Protein AF-L8M7S2-F1 (afdb_monomer)

Secondary structure (DSSP, 8-state):
-EE-TTSSEEEEE-TTSEEEEEETTTTEEEEEEE--SS-EEEEEE-TTSSEEEEEETTS-EEEEETTTTEEEEEE---SS-EEEEEE-TTSSEEEEEETTS-EEEEETTTTEEEEEE---SS-EEEEEE-TTSSEEEEEETTS-EEEEETTTTEEEEEE---SS-EEEEEE-TTSSEEEEEETTSEEEEEETTTTEEEEEEE--SS-EEEEEE-TTSSEEEEEETTSEEEEEETTTTEEEEEEE--SS-EEEEEE-TTSSEEEEEETTS-EEEEETTTTEEEEEE---SS-EEEEEE-TTSSEEEEEETTS-EEEEE-S-HHHHHHHHHHHSTT-GGGT-TTSTTHHHHHHHHHHHS---HHHHHHHHHHHHHHHHHTT-HHHHHHHHHHHHHH-TTT--HHHHHHHHHHHHHHHHHHHHHHHHHHT-HHHHHHHHHHHHHH-TTT--HHHHHHHHHHHHHHHHHHHHHHHHHTT-HHHHHHHHHHHHHH-TTT--HHHHHHHHHHHHHHHHHHHHHHHHHTT-HHHHHHHHHHHHHH-TT----HHHHHHHHHHHHHTT---HHHHHHHHHHHHT-SSHHHHHHHHHHHHHHHHHTT-HHHHHHHHHHHHHSS--S-HHHHHHHHHHHTTT-----HHHHHHHTT-

Sequence (647 aa):
LAFSPDGKHLVSGSSDQTIKLWDVNQQSLVHTFQAHEDHILSIAFSPDGKHLVSGSSDQTIKLWDVNQQSLVHTFNDHENYVLSVGFSPDGKYLVSGSSDQTIKLWDVNQQSLLHTFNGHKYSVLSVGFSPDGKYLVSGSDDQTIKLWDVNQKSLLHTFKGHENYVRSVAFSPDGKYLISGSDDKTIKLWDVKQQSLLHTFQAHEEPIRSAVFSPDGKYFVSGGSDKTIKLWDVNQQSLVHSFKAHEDHILSIAFSPDGKNLVSSSSDQTIKLWDVKQRSLLHTFNGHEDHVLSVAFSPDGKYLASGSSDQTVKLWLGAKWKYWVEAACKRERLNPALVSRKIDSAPEAANTCIYMGNWLDAEKAEFFVKLGLAMAAEGDARKAKRKLQQAFKLDAKNTNLVELNTKANQLAAQALIEQGLELASSGDLKGVVDKLHQASKLDSKNIDSGELSTKANQLAAQTLIGQGLDLAQNFKLNEAEKKIQQAYKLDPINVNLYELDVEIKRIAAQTLIEEGIDDVRQGNVVKAISLYKQAQELSPNSDIDAESWNSLCWFSSIYRYADDYVLDSCEKAINFAKDEESKTIYLDSRGLARALEGDFQGAIEDFQAFLDGPGGRAKDKRKNWIELLKNDKDPFTDQVLEELKYE

Solvent-accessible surface area (backbone atoms only — not comparable to full-atom values): 31917 Å² total; per-residue (Å²): 102,40,52,26,65,85,36,50,34,36,37,36,58,32,74,85,19,33,33,42,35,29,35,57,86,77,72,38,80,74,47,74,42,88,63,54,91,28,35,36,61,22,54,35,51,27,66,85,41,51,34,36,40,39,14,12,58,63,18,33,35,40,35,31,33,60,86,77,71,39,82,73,46,76,49,68,88,49,88,28,32,21,43,18,47,40,49,28,66,85,44,52,32,37,41,36,10,13,56,62,20,36,32,40,35,28,34,59,87,77,71,40,82,73,47,73,51,78,79,58,87,29,30,20,46,19,49,42,52,29,67,85,43,53,32,36,40,37,13,11,59,61,19,35,34,40,37,29,34,60,85,78,70,40,82,74,47,75,52,76,80,58,86,28,36,21,49,28,52,42,57,29,65,83,42,54,35,32,41,37,22,13,54,61,16,34,34,37,37,29,33,58,87,78,70,40,81,74,47,77,41,88,66,44,92,27,39,28,53,33,56,47,57,28,68,84,42,54,32,34,38,37,25,11,48,64,15,32,35,37,36,31,33,58,86,76,71,40,82,74,47,76,43,88,65,53,94,28,34,29,44,22,63,37,52,30,63,85,46,52,33,37,38,39,16,12,55,62,21,36,35,38,34,30,34,61,85,79,69,40,82,72,46,74,52,77,81,56,89,28,34,20,56,32,47,43,53,25,62,83,38,55,32,29,40,37,35,29,75,62,79,46,75,48,80,41,81,27,88,44,66,57,54,52,44,19,51,46,33,61,72,45,58,83,42,67,66,50,44,33,78,91,40,90,61,14,66,59,52,37,51,48,31,71,76,50,23,79,64,53,50,61,56,48,16,55,42,25,41,53,38,11,45,41,36,1,51,72,39,37,40,70,62,11,48,54,29,34,53,53,12,30,73,51,26,58,90,80,39,61,56,70,63,50,48,52,51,21,21,48,34,10,19,53,32,22,41,53,54,14,53,54,27,14,68,75,61,39,60,66,58,19,53,55,25,40,55,52,16,26,72,49,30,65,87,86,39,62,56,65,63,52,50,52,54,44,25,45,47,26,18,53,36,28,38,52,54,13,47,56,29,6,60,69,68,34,49,77,58,13,52,52,28,41,55,52,16,29,76,52,25,64,87,81,44,58,64,68,63,49,55,52,46,35,28,38,42,30,20,50,45,31,41,55,53,17,49,57,30,24,75,72,65,40,38,72,60,15,54,51,30,43,52,50,18,44,71,58,19,78,84,51,80,78,48,22,66,61,27,32,48,50,16,36,38,29,35,56,70,68,53,86,47,77,66,37,58,50,24,21,54,48,12,39,73,52,35,91,46,68,40,56,27,19,49,31,28,39,36,36,15,52,36,31,40,76,75,64,39,46,68,62,13,39,53,24,36,49,46,27,64,75,34,55,69,78,81,67,55,71,59,47,55,53,40,41,59,30,44,77,67,80,36,86,69,77,44,74,68,53,33,59,57,56,77,80,108

Radius of gyration: 47.43 Å; Cα contacts (8 Å, |Δi|>4): 1463; chains: 1; bounding box: 85×62×132 Å

pLDDT: mean 90.03, std 8.76, range [49.88, 98.69]

Foldseek 3Di:
DDAQLQRQWDWDWAQVCWIWIDGPVVRDTPDIDNHGPGGWQEKDAFNNRQWIWTWAQNQWIWIAGPVVRDTPDIDRPGPGGWNYKDAQNVRQKIWTWGQSQWIWIDGPVVRDTPDIDHDGPGTFNYKDAQLNRQWMWTWFQSQWIWIAGPVVRGTPAIDHDGPGGFNDWDAQNNRQWIWTFGQSCWIWIAGPVVRDTPDIGNHGPGGWQDKAAQLNRQWIWTWGQNQKIWIAGPVVRDTPDIDSHDPGGWQEKDAQLVRQKIWTFFQNQWIWIAGPVVRDTPDIDHDGPGGFNYWDARNVQQWIWIDGPSRDIDIDGGDCPLVVLLVCCVVCVPPVQLQAVVDVCNVVSVVCCLVRNPDQLQSQLVSLLSSLLNCLLQLNLPVSLVSLVSSCVSPVPPRPSVVSSLSSLQNNLVNLLVVLLVCLLVLVPVSNLVSNVSSCVSPVPPDDSVVSQLVSLQSNLVNLLVVLLVCLLVVNNVSSLVSLVSSCVSPVPPRDSVVSQLNSLLNNLVSLLVVLLVCLLVVVLVSSLVSNVSSCVSHVPRCPALVSLLSSLQSCLLSLPDDPVSLVSLVSSLVRDPDQQSNLVSLQSNLSNCVSVPNLVSSLVSLVSNLVTPDDDDNVLSVVCNVQSVVVHHPNDNVNSVVSSVD

Nearest PDB structures (foldseek):
  5mzh-assembly2_B  TM=9.731E-01  e=2.405E-26  Chlamydomonas reinhardtii
  5nnz-assembly2_B  TM=9.730E-01  e=2.822E-25  Homo sapiens
  3ow8-assembly2_B  TM=8.510E-01  e=1.440E-21  Homo sapiens
  7som-assembly1_R  TM=8.628E-01  e=1.029E-19  Chlamydomonas reinhardtii
  7n61-assembly1_0B  TM=8.487E-01  e=7.688E-19  Chlamydomonas reinhardtii

Structure (mmCIF, N/CA/C/O backbone):
data_AF-L8M7S2-F1
#
_entry.id   AF-L8M7S2-F1
#
loop_
_atom_site.group_PDB
_atom_site.id
_atom_site.type_symbol
_atom_site.label_atom_id
_atom_site.label_alt_id
_atom_site.label_comp_id
_atom_site.label_asym_id
_atom_site.label_entity_id
_atom_site.label_seq_id
_atom_site.pdbx_PDB_ins_code
_atom_site.Cartn_x
_atom_site.Cartn_y
_atom_site.Cartn_z
_atom_site.occupancy
_atom_site.B_iso_or_equiv
_atom_site.auth_seq_id
_atom_site.auth_comp_id
_atom_site.auth_asym_id
_atom_site.auth_atom_id
_atom_site.pdbx_PDB_model_num
ATOM 1 N N . LEU A 1 1 ? 10.555 -8.414 -15.084 1.00 93.69 1 LEU A N 1
ATOM 2 C CA . LEU A 1 1 ? 9.158 -8.272 -15.562 1.00 93.69 1 LEU A CA 1
ATOM 3 C C . LEU A 1 1 ? 9.105 -7.216 -16.652 1.00 93.69 1 LEU A C 1
ATOM 5 O O . LEU A 1 1 ? 9.878 -6.271 -16.567 1.00 93.69 1 LEU A O 1
ATOM 9 N N . ALA A 1 2 ? 8.199 -7.333 -17.623 1.00 94.94 2 ALA A N 1
ATOM 10 C CA . ALA A 1 2 ? 7.935 -6.270 -18.596 1.00 94.94 2 ALA A CA 1
ATOM 11 C C . ALA A 1 2 ? 6.460 -6.265 -19.028 1.00 94.94 2 ALA A C 1
ATOM 13 O O . ALA A 1 2 ? 5.860 -7.325 -19.188 1.00 94.94 2 ALA A O 1
ATOM 14 N N . PHE A 1 3 ? 5.872 -5.086 -19.223 1.00 95.81 3 PHE A N 1
ATOM 15 C CA . PHE A 1 3 ? 4.566 -4.954 -19.876 1.00 95.81 3 PHE A CA 1
ATOM 16 C C . PHE A 1 3 ? 4.744 -4.825 -21.389 1.00 95.81 3 PHE A C 1
ATOM 18 O O . PHE A 1 3 ? 5.728 -4.238 -21.846 1.00 95.81 3 PHE A O 1
ATOM 25 N N . SER A 1 4 ? 3.776 -5.321 -22.161 1.00 96.19 4 SER A N 1
ATOM 26 C CA . SER A 1 4 ? 3.684 -4.989 -23.581 1.00 96.19 4 SER A CA 1
ATOM 27 C C . SER A 1 4 ? 3.439 -3.484 -23.753 1.00 96.19 4 SER A C 1
ATOM 29 O O . SER A 1 4 ? 2.826 -2.865 -22.878 1.00 96.19 4 SER A O 1
ATOM 31 N N . PRO A 1 5 ? 3.852 -2.873 -24.877 1.00 94.19 5 PRO A N 1
ATOM 32 C CA . PRO A 1 5 ? 3.651 -1.442 -25.130 1.00 94.19 5 PRO A CA 1
ATOM 33 C C . PRO A 1 5 ? 2.183 -0.990 -25.083 1.00 94.19 5 PRO A C 1
ATOM 35 O O . PRO A 1 5 ? 1.896 0.147 -24.717 1.00 94.19 5 PRO A O 1
ATOM 38 N N . ASP A 1 6 ? 1.243 -1.880 -25.415 1.00 92.62 6 ASP A N 1
ATOM 39 C CA . ASP A 1 6 ? -0.198 -1.617 -25.323 1.00 92.62 6 ASP A CA 1
ATOM 40 C C . ASP A 1 6 ? -0.797 -1.906 -23.932 1.00 92.62 6 ASP A C 1
ATOM 42 O O . ASP A 1 6 ? -1.987 -1.674 -23.709 1.00 92.62 6 ASP A O 1
ATOM 46 N N . GLY A 1 7 ? 0.014 -2.413 -22.998 1.00 92.62 7 GLY A N 1
ATOM 47 C CA . GLY A 1 7 ? -0.361 -2.728 -21.622 1.00 92.62 7 GLY A CA 1
ATOM 48 C C . GLY A 1 7 ? -1.289 -3.928 -21.452 1.00 92.62 7 GLY A C 1
ATOM 49 O O . GLY A 1 7 ? -1.733 -4.177 -20.333 1.00 92.62 7 GLY A O 1
ATOM 50 N N . LYS A 1 8 ? -1.605 -4.667 -22.523 1.00 92.69 8 LYS A N 1
ATOM 51 C CA . LYS A 1 8 ? -2.516 -5.821 -22.453 1.00 92.69 8 LYS A CA 1
ATOM 52 C C . LYS A 1 8 ? -1.842 -7.088 -21.963 1.00 92.69 8 LYS A C 1
ATOM 54 O O . LYS A 1 8 ? -2.523 -7.950 -21.414 1.00 92.69 8 LYS A O 1
ATOM 59 N N . HIS A 1 9 ? -0.531 -7.192 -22.143 1.00 95.25 9 HIS A N 1
ATOM 60 C CA . HIS A 1 9 ? 0.241 -8.343 -21.721 1.00 95.25 9 HIS A CA 1
ATOM 61 C C . HIS A 1 9 ? 1.297 -7.962 -20.690 1.00 95.25 9 HIS A C 1
ATOM 63 O O . HIS A 1 9 ? 1.875 -6.875 -20.721 1.00 95.25 9 HIS A O 1
ATOM 69 N N . LEU A 1 10 ? 1.553 -8.888 -19.775 1.00 96.69 10 LEU A N 1
ATOM 70 C CA . LEU A 1 10 ? 2.665 -8.849 -18.834 1.00 96.69 10 LEU A CA 1
ATOM 71 C C . LEU A 1 10 ? 3.516 -10.093 -19.073 1.00 96.69 10 LEU A C 1
ATOM 73 O O . LEU A 1 10 ? 2.975 -11.157 -19.370 1.00 96.69 10 LEU A O 1
ATOM 77 N N . VAL A 1 11 ? 4.830 -9.966 -18.923 1.00 96.81 11 VAL A N 1
ATOM 78 C CA . VAL A 1 11 ? 5.762 -11.084 -19.051 1.00 96.81 11 VAL A CA 1
ATOM 79 C C . VAL A 1 11 ? 6.766 -11.127 -17.901 1.00 96.81 11 VAL A C 1
ATOM 81 O O . VAL A 1 11 ? 7.224 -10.087 -17.411 1.00 96.81 11 VAL A O 1
ATOM 84 N N . SER A 1 12 ? 7.141 -12.336 -17.488 1.00 96.50 12 SER A N 1
ATOM 85 C CA . SER A 1 12 ? 8.217 -12.597 -16.529 1.00 96.50 12 SER A CA 1
ATOM 86 C C . SER A 1 12 ? 9.187 -13.614 -17.098 1.00 96.50 12 SER A C 1
ATOM 88 O O . SER A 1 12 ? 8.748 -14.621 -17.643 1.00 96.50 12 SER A O 1
ATOM 90 N N . GLY A 1 13 ? 10.477 -13.394 -16.873 1.00 95.44 13 GLY A N 1
ATOM 91 C CA . GLY A 1 13 ? 11.465 -14.465 -16.825 1.00 95.44 13 GLY A CA 1
ATOM 92 C C . GLY A 1 13 ? 11.729 -14.831 -15.368 1.00 95.44 13 GLY A C 1
ATOM 93 O O . GLY A 1 13 ? 11.635 -13.956 -14.502 1.00 95.44 13 GLY A O 1
ATOM 94 N N . SER A 1 14 ? 12.003 -16.104 -15.107 1.00 94.19 14 SER A N 1
ATOM 95 C CA . SER A 1 14 ? 12.193 -16.648 -13.764 1.00 94.19 14 SER A CA 1
ATOM 96 C C . SER A 1 14 ? 13.442 -17.529 -13.697 1.00 94.19 14 SER A C 1
ATOM 98 O O . SER A 1 14 ? 13.948 -18.022 -14.710 1.00 94.19 14 SER A O 1
ATOM 100 N N . SER A 1 15 ? 13.933 -17.743 -12.477 1.00 93.06 15 SER A N 1
ATOM 101 C CA . SER A 1 15 ? 14.980 -18.721 -12.181 1.00 93.06 15 SER A CA 1
ATOM 102 C C . SER A 1 15 ? 14.527 -20.164 -12.421 1.00 93.06 15 SER A C 1
ATOM 104 O O . SER A 1 15 ? 15.380 -21.036 -12.552 1.00 93.06 15 SER A O 1
ATOM 106 N N . ASP A 1 16 ? 13.214 -20.405 -12.532 1.00 92.69 16 ASP A N 1
ATOM 107 C CA . ASP A 1 16 ? 12.615 -21.694 -12.914 1.00 92.69 16 ASP A CA 1
ATOM 108 C C . ASP A 1 16 ? 12.750 -22.032 -14.410 1.00 92.69 16 ASP A C 1
ATOM 110 O O . ASP A 1 16 ? 12.156 -23.005 -14.868 1.00 92.69 16 ASP A O 1
ATOM 114 N N . GLN A 1 17 ? 13.525 -21.234 -15.158 1.00 95.19 17 GLN A N 1
ATOM 115 C CA . GLN A 1 17 ? 13.834 -21.424 -16.580 1.00 95.19 17 GLN A CA 1
ATOM 116 C C . GLN A 1 17 ? 12.645 -21.166 -17.525 1.00 95.19 17 GLN A C 1
ATOM 118 O O . GLN A 1 17 ? 12.759 -21.322 -18.747 1.00 95.19 17 GLN A O 1
ATOM 123 N N . THR A 1 18 ? 11.501 -20.718 -16.994 1.00 96.25 18 THR A N 1
ATOM 124 C CA . THR A 1 18 ? 10.295 -20.442 -17.775 1.00 96.25 18 THR A CA 1
ATOM 125 C C . THR A 1 18 ? 10.045 -18.956 -17.984 1.00 96.25 18 THR A C 1
ATOM 127 O O . THR A 1 18 ? 10.359 -18.096 -17.154 1.00 96.25 18 THR A O 1
ATOM 130 N N . ILE A 1 19 ? 9.410 -18.658 -19.116 1.00 97.00 19 ILE A N 1
ATOM 131 C CA . ILE A 1 19 ? 8.765 -17.370 -19.342 1.00 97.00 19 ILE A CA 1
ATOM 132 C C . ILE A 1 19 ? 7.269 -17.561 -19.171 1.00 97.00 19 ILE A C 1
ATOM 134 O O . ILE A 1 19 ? 6.678 -18.468 -19.755 1.00 97.00 19 ILE A O 1
ATOM 138 N N . LYS A 1 20 ? 6.629 -16.676 -18.416 1.00 96.56 20 LYS A N 1
ATOM 139 C CA . LYS A 1 20 ? 5.171 -16.650 -18.285 1.00 96.56 20 LYS A CA 1
ATOM 140 C C . LYS A 1 20 ? 4.622 -15.387 -18.925 1.00 96.56 20 LYS A C 1
ATOM 142 O O . LYS A 1 20 ? 5.171 -14.305 -18.728 1.00 96.56 20 LYS A O 1
ATOM 147 N N . LEU A 1 21 ? 3.557 -15.553 -19.704 1.00 96.62 21 LEU A N 1
ATOM 148 C CA . LEU A 1 21 ? 2.821 -14.487 -20.377 1.00 96.62 21 LEU A CA 1
ATOM 149 C C . LEU A 1 21 ? 1.411 -14.428 -19.802 1.00 96.62 21 LEU A C 1
ATOM 151 O O . LEU A 1 21 ? 0.700 -15.433 -19.798 1.00 96.62 21 LEU A O 1
ATOM 155 N N . TRP A 1 22 ? 0.999 -13.249 -19.355 1.00 95.94 22 TRP A N 1
ATOM 156 C CA . TRP A 1 22 ? -0.321 -13.008 -18.779 1.00 95.94 22 TRP A CA 1
ATOM 157 C C . TRP A 1 22 ? -1.112 -12.003 -19.598 1.00 95.94 22 TRP A C 1
ATOM 159 O O . TRP A 1 22 ? -0.543 -11.071 -20.168 1.00 95.94 22 TRP A O 1
ATOM 169 N N . ASP A 1 23 ? -2.430 -12.168 -19.605 1.00 93.44 23 ASP A N 1
ATOM 170 C CA . ASP A 1 23 ? -3.374 -11.147 -20.045 1.00 93.44 23 ASP A CA 1
ATOM 171 C C . ASP A 1 23 ? -3.740 -10.297 -18.826 1.00 93.44 23 ASP A C 1
ATOM 173 O O . ASP A 1 23 ? -4.282 -10.783 -17.830 1.00 93.44 23 ASP A O 1
ATOM 177 N N . VAL A 1 24 ? -3.410 -9.011 -18.902 1.00 91.06 24 VAL A N 1
ATOM 178 C CA . VAL A 1 24 ? -3.587 -8.044 -17.813 1.00 91.06 24 VAL A CA 1
ATOM 179 C C . VAL A 1 24 ? -5.070 -7.760 -17.561 1.00 91.06 24 VAL A C 1
ATOM 181 O O . VAL A 1 24 ? -5.471 -7.555 -16.417 1.00 91.06 24 VAL A O 1
ATOM 184 N N . ASN A 1 25 ? -5.903 -7.774 -18.605 1.00 86.38 25 ASN A N 1
ATOM 185 C CA . ASN A 1 25 ? -7.333 -7.486 -18.487 1.00 86.38 25 ASN A CA 1
ATOM 186 C C . ASN A 1 25 ? -8.106 -8.685 -17.934 1.00 86.38 25 ASN A C 1
ATOM 188 O O . ASN A 1 25 ? -9.017 -8.508 -17.127 1.00 86.38 25 ASN A O 1
ATOM 192 N N . GLN A 1 26 ? -7.744 -9.893 -18.366 1.00 86.31 26 GLN A N 1
ATOM 193 C CA . GLN A 1 26 ? -8.366 -11.138 -17.912 1.00 86.31 26 GLN A CA 1
ATOM 194 C C . GLN A 1 26 ? -7.774 -11.652 -16.595 1.00 86.31 26 GLN A C 1
ATOM 196 O O . GLN A 1 26 ? -8.357 -12.542 -15.981 1.00 86.31 26 GLN A O 1
ATOM 201 N N . GLN A 1 27 ? -6.638 -11.094 -16.157 1.00 87.12 27 GLN A N 1
ATOM 202 C CA . GLN A 1 27 ? -5.897 -11.512 -14.961 1.00 87.12 27 GLN A CA 1
ATOM 203 C C . GLN A 1 27 ? -5.576 -13.010 -14.973 1.00 87.12 27 GLN A C 1
ATOM 205 O O . GLN A 1 27 ? -5.631 -13.695 -13.952 1.00 87.12 27 GLN A O 1
ATOM 210 N N . SER A 1 28 ? -5.255 -13.527 -16.155 1.00 89.69 28 SER A N 1
ATOM 211 C CA . SER A 1 28 ? -5.047 -14.948 -16.389 1.00 89.69 28 SER A CA 1
ATOM 212 C C . SER A 1 28 ? -3.701 -15.198 -17.055 1.00 89.69 28 SER A C 1
ATOM 214 O O . SER A 1 28 ? -3.170 -14.374 -17.805 1.00 89.69 28 SER A O 1
ATOM 216 N N . LEU A 1 29 ? -3.123 -16.356 -16.745 1.00 93.75 29 LEU A N 1
ATOM 217 C CA . LEU A 1 29 ? -1.952 -16.862 -17.445 1.00 93.75 29 LEU A CA 1
ATOM 218 C C . LEU A 1 29 ? -2.384 -17.292 -18.850 1.00 93.75 29 LEU A C 1
ATOM 220 O O . LEU A 1 29 ? -3.231 -18.171 -18.992 1.00 93.75 29 LEU A O 1
ATOM 224 N N . VAL A 1 30 ? -1.795 -16.675 -19.870 1.00 93.56 30 VAL A N 1
ATOM 225 C CA . VAL A 1 30 ? -2.025 -17.013 -21.280 1.00 93.56 30 VAL A CA 1
ATOM 226 C C . VAL A 1 30 ? -1.166 -18.207 -21.666 1.00 93.56 30 VAL A C 1
ATOM 228 O O . VAL A 1 30 ? -1.664 -19.158 -22.261 1.00 93.56 30 VAL A O 1
ATOM 231 N N . HIS A 1 31 ? 0.124 -18.165 -21.320 1.00 93.44 31 HIS A N 1
ATOM 232 C CA . HIS A 1 31 ? 1.073 -19.202 -21.713 1.00 93.44 31 HIS A CA 1
ATOM 233 C C . HIS A 1 31 ? 2.267 -19.304 -20.754 1.00 93.44 31 HIS A C 1
ATOM 235 O O . HIS A 1 31 ? 2.677 -18.310 -20.151 1.00 93.44 31 HIS A O 1
ATOM 241 N N . THR A 1 32 ? 2.847 -20.503 -20.635 1.00 95.69 32 THR A N 1
ATOM 242 C CA . THR A 1 32 ? 4.165 -20.730 -20.015 1.00 95.69 32 THR A CA 1
ATOM 243 C C . THR A 1 32 ? 5.097 -21.329 -21.059 1.00 95.69 32 THR A C 1
ATOM 245 O O . THR A 1 32 ? 4.911 -22.474 -21.463 1.00 95.69 32 THR A O 1
ATOM 248 N N . PHE A 1 33 ? 6.105 -20.569 -21.471 1.00 93.56 33 PHE A N 1
ATOM 249 C CA . PHE A 1 33 ? 7.162 -21.037 -22.355 1.00 93.56 33 PHE A CA 1
ATOM 250 C C . PHE A 1 33 ? 8.214 -21.785 -21.532 1.00 93.56 33 PHE A C 1
ATOM 252 O O . PHE A 1 33 ? 8.760 -21.226 -20.578 1.00 93.56 33 PHE A O 1
ATOM 259 N N . GLN A 1 34 ? 8.527 -23.021 -21.924 1.00 94.00 34 GLN A N 1
ATOM 260 C CA . GLN A 1 34 ? 9.756 -23.699 -21.501 1.00 94.00 34 GLN A CA 1
ATOM 261 C C . GLN A 1 34 ? 10.908 -23.022 -22.237 1.00 94.00 34 GLN A C 1
ATOM 263 O O . GLN A 1 34 ? 11.145 -23.297 -23.414 1.00 94.00 34 GLN A O 1
ATOM 268 N N . ALA A 1 35 ? 11.485 -22.007 -21.598 1.00 92.94 35 ALA A N 1
ATOM 269 C CA . ALA A 1 35 ? 12.194 -20.976 -22.327 1.00 92.94 35 ALA A CA 1
ATOM 270 C C . ALA A 1 35 ? 13.676 -21.297 -22.479 1.00 92.94 35 ALA A C 1
ATOM 272 O O . ALA A 1 35 ? 14.172 -21.320 -23.601 1.00 92.94 35 ALA A O 1
ATOM 273 N N . HIS A 1 36 ? 14.360 -21.551 -21.370 1.00 97.50 36 HIS A N 1
ATOM 274 C CA . HIS A 1 36 ? 15.815 -21.664 -21.293 1.00 97.50 36 HIS A CA 1
ATOM 275 C C . HIS A 1 36 ? 16.236 -22.911 -20.504 1.00 97.50 36 HIS A C 1
ATOM 277 O O . HIS A 1 36 ? 15.384 -23.616 -19.971 1.00 97.50 36 HIS A O 1
ATOM 283 N N . GLU A 1 37 ? 17.537 -23.197 -20.453 1.00 96.88 37 GLU A N 1
ATOM 284 C CA . GLU A 1 37 ? 18.104 -24.295 -19.643 1.00 96.88 37 GLU A CA 1
ATOM 285 C C . GLU A 1 37 ? 18.640 -23.811 -18.281 1.00 96.88 37 GLU A C 1
ATOM 287 O O . GLU A 1 37 ? 19.013 -24.614 -17.427 1.00 96.88 37 GLU A O 1
ATOM 292 N N . ASP A 1 38 ? 18.648 -22.494 -18.058 1.00 97.31 38 ASP A N 1
ATOM 293 C CA . ASP A 1 38 ? 19.104 -21.841 -16.828 1.00 97.31 38 ASP A CA 1
ATOM 294 C C . ASP A 1 38 ? 18.354 -20.504 -16.604 1.00 97.31 38 ASP A C 1
ATOM 296 O O . ASP A 1 38 ? 17.490 -20.107 -17.398 1.00 97.31 38 ASP A O 1
ATOM 300 N N . HIS A 1 39 ? 18.658 -19.806 -15.509 1.00 95.94 39 HIS A N 1
ATOM 301 C CA . HIS A 1 39 ? 17.998 -18.590 -15.044 1.00 95.94 39 HIS A CA 1
ATOM 302 C C . HIS A 1 39 ? 17.856 -17.524 -16.133 1.00 95.94 39 HIS A C 1
ATOM 304 O O . HIS A 1 39 ? 18.822 -17.149 -16.796 1.00 95.94 39 HIS A O 1
ATOM 310 N N . ILE A 1 40 ? 16.650 -16.973 -16.271 1.00 97.38 40 ILE A N 1
ATOM 311 C CA . ILE A 1 40 ? 16.390 -15.861 -17.189 1.00 97.38 40 ILE A CA 1
ATOM 312 C C . ILE A 1 40 ? 16.701 -14.554 -16.468 1.00 97.38 40 ILE A C 1
ATOM 314 O O . ILE A 1 40 ? 16.028 -14.191 -15.502 1.00 97.38 40 ILE A O 1
ATOM 318 N N . LEU A 1 41 ? 17.710 -13.836 -16.953 1.00 95.81 41 LEU A N 1
ATOM 319 C CA . LEU A 1 41 ? 18.248 -12.648 -16.288 1.00 95.81 41 LEU A CA 1
ATOM 320 C C . LEU A 1 41 ? 17.675 -11.348 -16.853 1.00 95.81 41 LEU A C 1
ATOM 322 O O . LEU A 1 41 ? 17.568 -10.348 -16.144 1.00 95.81 41 LEU A O 1
ATOM 326 N N . SER A 1 42 ? 17.275 -11.353 -18.126 1.00 96.00 42 SER A N 1
ATOM 327 C CA . SER A 1 42 ? 16.753 -10.165 -18.795 1.00 96.00 42 SER A CA 1
ATOM 328 C C . SER A 1 42 ? 15.681 -10.525 -19.816 1.00 96.00 42 SER A C 1
ATOM 330 O O . SER A 1 42 ? 15.738 -11.570 -20.463 1.00 96.00 42 SER A O 1
ATOM 332 N N . ILE A 1 43 ? 14.671 -9.665 -19.930 1.00 97.00 43 ILE A N 1
ATOM 333 C CA . ILE A 1 43 ? 13.505 -9.882 -20.781 1.00 97.00 43 ILE A CA 1
ATOM 334 C C . ILE A 1 43 ? 12.938 -8.544 -21.261 1.00 97.00 43 ILE A C 1
ATOM 336 O O . ILE A 1 43 ? 12.822 -7.608 -20.468 1.00 97.00 43 ILE A O 1
ATOM 340 N N . ALA A 1 44 ? 12.567 -8.448 -22.538 1.00 96.94 44 ALA A N 1
ATOM 341 C CA . ALA A 1 44 ? 12.018 -7.220 -23.116 1.00 96.94 44 ALA A CA 1
ATOM 342 C C . ALA A 1 44 ? 11.024 -7.503 -24.250 1.00 96.94 44 ALA A C 1
ATOM 344 O O . ALA A 1 44 ? 11.214 -8.426 -25.041 1.00 96.94 44 ALA A O 1
ATOM 345 N N . PHE A 1 45 ? 9.979 -6.680 -24.353 1.00 97.69 45 PHE A N 1
ATOM 346 C CA . PHE A 1 45 ? 9.079 -6.668 -25.509 1.00 97.69 45 PHE A CA 1
ATOM 347 C C . PHE A 1 45 ? 9.667 -5.844 -26.655 1.00 97.69 45 PHE A C 1
ATOM 349 O O . PHE A 1 45 ? 10.346 -4.840 -26.425 1.00 97.69 45 PHE A O 1
ATOM 356 N N . SER A 1 46 ? 9.341 -6.225 -27.889 1.00 97.25 46 SER A N 1
ATOM 357 C CA . SER A 1 46 ? 9.530 -5.352 -29.044 1.00 97.25 46 SER A CA 1
ATOM 358 C C . SER A 1 46 ? 8.618 -4.118 -28.948 1.00 97.25 46 SER A C 1
ATOM 360 O O . SER A 1 46 ? 7.550 -4.188 -28.333 1.00 97.25 46 SER A O 1
ATOM 362 N N . PRO A 1 47 ? 8.976 -2.985 -29.584 1.00 95.94 47 PRO A N 1
ATOM 363 C CA . PRO A 1 47 ? 8.167 -1.759 -29.549 1.00 95.94 47 PRO A CA 1
ATOM 364 C C . PRO A 1 47 ? 6.747 -1.913 -30.111 1.00 95.94 47 PRO A C 1
ATOM 366 O O . PRO A 1 47 ? 5.851 -1.159 -29.740 1.00 95.94 47 PRO A O 1
ATOM 369 N N . ASP A 1 48 ? 6.525 -2.891 -30.993 1.00 95.19 48 ASP A N 1
ATOM 370 C CA . ASP A 1 48 ? 5.200 -3.231 -31.523 1.00 95.19 48 ASP A CA 1
ATOM 371 C C . ASP A 1 48 ? 4.443 -4.272 -30.676 1.00 95.19 48 ASP A C 1
ATOM 373 O O . ASP A 1 48 ? 3.298 -4.601 -30.987 1.00 95.19 48 ASP A O 1
ATOM 377 N N . GLY A 1 49 ? 5.073 -4.797 -29.619 1.00 95.50 49 GLY A N 1
ATOM 378 C CA . GLY A 1 49 ? 4.522 -5.795 -28.704 1.00 95.50 49 GLY A CA 1
ATOM 379 C C . GLY A 1 49 ? 4.360 -7.199 -29.285 1.00 95.50 49 GLY A C 1
ATOM 380 O O . GLY A 1 49 ? 3.833 -8.068 -28.595 1.00 95.50 49 GLY A O 1
ATOM 381 N N . LYS A 1 50 ? 4.779 -7.442 -30.533 1.00 95.50 50 LYS A N 1
ATOM 382 C CA . LYS A 1 50 ? 4.579 -8.736 -31.209 1.00 95.50 50 LYS A CA 1
ATOM 383 C C . LYS A 1 50 ? 5.641 -9.768 -30.871 1.00 95.50 50 LYS A C 1
ATOM 385 O O . LYS A 1 50 ? 5.373 -10.961 -30.979 1.00 95.50 50 LYS A O 1
ATOM 390 N N . HIS A 1 51 ? 6.822 -9.312 -30.472 1.00 96.56 51 HIS A N 1
ATOM 391 C CA . HIS A 1 51 ? 7.939 -10.168 -30.129 1.00 96.56 51 HIS A CA 1
ATOM 392 C C . HIS A 1 51 ? 8.403 -9.932 -28.698 1.00 96.56 51 HIS A C 1
ATOM 394 O O . HIS A 1 51 ? 8.214 -8.866 -28.107 1.00 96.56 51 HIS A O 1
ATOM 400 N N . LEU A 1 52 ? 9.060 -10.950 -28.167 1.00 97.12 52 LEU A N 1
ATOM 401 C CA . LEU A 1 52 ? 9.709 -10.941 -26.871 1.00 97.12 52 LEU A CA 1
ATOM 402 C C . LEU A 1 52 ? 11.138 -11.445 -27.045 1.00 97.12 52 LEU A C 1
ATOM 404 O O . LEU A 1 52 ? 11.359 -12.412 -27.768 1.00 97.12 52 LEU A O 1
ATOM 408 N N . VAL A 1 53 ? 12.090 -10.825 -26.359 1.00 98.12 53 VAL A N 1
ATOM 409 C CA . VAL A 1 53 ? 13.460 -11.327 -26.254 1.00 98.12 53 VAL A CA 1
ATOM 410 C C . VAL A 1 53 ? 13.774 -11.686 -24.809 1.00 98.12 53 VAL A C 1
ATOM 412 O O . VAL A 1 53 ? 13.384 -10.957 -23.895 1.00 98.12 53 VAL A O 1
ATOM 415 N N . SER A 1 54 ? 14.479 -12.794 -24.607 1.00 98.25 54 SER A N 1
ATOM 416 C CA . SER A 1 54 ? 14.990 -13.234 -23.308 1.00 98.25 54 SER A CA 1
ATOM 417 C C . SER A 1 54 ? 16.475 -13.565 -23.388 1.00 98.25 54 SER A C 1
ATOM 419 O O . SER A 1 54 ? 16.912 -14.159 -24.370 1.00 98.25 54 SER A O 1
ATOM 421 N N . GLY A 1 55 ? 17.237 -13.179 -22.364 1.00 98.19 55 GLY A N 1
ATOM 422 C CA . GLY A 1 55 ? 18.636 -13.564 -22.160 1.00 98.19 55 GLY A CA 1
ATOM 423 C C . GLY A 1 55 ? 18.795 -14.357 -20.863 1.00 98.19 55 GLY A C 1
ATOM 424 O O . GLY A 1 55 ? 18.145 -14.036 -19.860 1.00 98.19 55 GLY A O 1
ATOM 425 N N . SER A 1 56 ? 19.625 -15.399 -20.892 1.00 98.44 56 SER A N 1
ATOM 426 C CA . SER A 1 56 ? 19.765 -16.365 -19.796 1.00 98.44 56 SER A CA 1
ATOM 427 C C . SER A 1 56 ? 21.225 -16.658 -19.431 1.00 98.44 56 SER A C 1
ATOM 429 O O . SER A 1 56 ? 22.161 -16.406 -20.199 1.00 98.44 56 SER A O 1
ATOM 431 N N . SER A 1 57 ? 21.407 -17.217 -18.234 1.00 98.31 57 SER A N 1
ATOM 432 C CA . SER A 1 57 ? 22.644 -17.869 -17.795 1.00 98.31 57 SER A CA 1
ATOM 433 C C . SER A 1 57 ? 23.035 -19.073 -18.665 1.00 98.31 57 SER A C 1
ATOM 435 O O . SER A 1 57 ? 24.203 -19.446 -18.687 1.00 98.31 57 SER A O 1
ATOM 437 N N . ASP A 1 58 ? 22.117 -19.625 -19.467 1.00 98.06 58 ASP A N 1
ATOM 438 C CA . ASP A 1 58 ? 22.423 -20.682 -20.444 1.00 98.06 58 ASP A CA 1
ATOM 439 C C . ASP A 1 58 ? 23.210 -20.181 -21.671 1.00 98.06 58 ASP A C 1
ATOM 441 O O . ASP A 1 58 ? 23.435 -20.932 -22.616 1.00 98.06 58 ASP A O 1
ATOM 445 N N . GLN A 1 59 ? 23.655 -18.917 -21.639 1.00 98.31 59 GLN A N 1
ATOM 446 C CA . GLN A 1 59 ? 24.464 -18.251 -22.666 1.00 98.31 59 GLN A CA 1
ATOM 447 C C . GLN A 1 59 ? 23.688 -17.942 -23.955 1.00 98.31 59 GLN A C 1
ATOM 449 O O . GLN A 1 59 ? 24.257 -17.410 -24.909 1.00 98.31 59 GLN A O 1
ATOM 454 N N . THR A 1 60 ? 22.380 -18.213 -23.997 1.00 98.25 60 THR A N 1
ATOM 455 C CA . THR A 1 60 ? 21.555 -17.983 -25.184 1.00 98.25 60 THR A CA 1
ATOM 456 C C . THR A 1 60 ? 20.639 -16.775 -25.047 1.00 98.25 60 THR A C 1
ATOM 458 O O . THR A 1 60 ? 20.258 -16.331 -23.958 1.00 98.25 60 THR A O 1
ATOM 461 N N . ILE A 1 61 ? 20.249 -16.254 -26.209 1.00 98.50 61 ILE A N 1
ATOM 462 C CA . ILE A 1 61 ? 19.154 -15.302 -26.358 1.00 98.50 61 ILE A CA 1
ATOM 463 C C . ILE A 1 61 ? 18.060 -15.976 -27.164 1.00 98.50 61 ILE A C 1
ATOM 465 O O . ILE A 1 61 ? 18.335 -16.592 -28.193 1.00 98.50 61 ILE A O 1
ATOM 469 N N . LYS A 1 62 ? 16.808 -15.838 -26.741 1.00 98.38 62 LYS A N 1
ATOM 470 C CA . LYS A 1 62 ? 15.668 -16.395 -27.472 1.00 98.38 62 LYS A CA 1
ATOM 471 C C . LYS A 1 62 ? 14.687 -15.308 -27.864 1.00 98.38 62 LYS A C 1
ATOM 473 O O . LYS A 1 62 ? 14.352 -14.440 -27.060 1.00 98.38 62 LYS A O 1
ATOM 478 N N . LEU A 1 63 ? 14.255 -15.363 -29.120 1.00 98.19 63 LEU A N 1
ATOM 479 C CA . LEU A 1 63 ? 13.227 -14.506 -29.698 1.00 98.19 63 LEU A CA 1
ATOM 480 C C . LEU A 1 63 ? 11.930 -15.301 -29.802 1.00 98.19 63 LEU A C 1
ATOM 482 O O . LEU A 1 63 ? 11.924 -16.397 -30.359 1.00 98.19 63 LEU A O 1
ATOM 486 N N . TRP A 1 64 ? 10.836 -14.736 -29.311 1.00 97.56 64 TRP A N 1
ATOM 487 C CA . TRP A 1 64 ? 9.529 -15.384 -29.245 1.00 97.56 64 TRP A CA 1
ATOM 488 C C . TRP A 1 64 ? 8.479 -14.543 -29.960 1.00 97.56 64 TRP A C 1
ATOM 490 O O . TRP A 1 64 ? 8.524 -13.314 -29.889 1.00 97.56 64 TRP A O 1
ATOM 500 N N . ASP A 1 65 ? 7.517 -15.201 -30.603 1.00 96.25 65 ASP A N 1
ATOM 501 C CA . ASP A 1 65 ? 6.310 -14.565 -31.132 1.00 96.25 65 ASP A CA 1
ATOM 502 C C . ASP A 1 65 ? 5.220 -14.638 -30.057 1.00 96.25 65 ASP A C 1
ATOM 504 O O . ASP A 1 65 ? 4.847 -15.717 -29.586 1.00 96.25 65 ASP A O 1
ATOM 508 N N . VAL A 1 66 ? 4.725 -13.471 -29.650 1.00 94.19 66 VAL A N 1
ATOM 509 C CA . VAL A 1 66 ? 3.746 -13.326 -28.564 1.00 94.19 66 VAL A CA 1
ATOM 510 C C . VAL A 1 66 ? 2.370 -13.848 -28.983 1.00 94.19 66 VAL A C 1
ATOM 512 O O . VAL A 1 66 ? 1.661 -14.431 -28.165 1.00 94.19 66 VAL A O 1
ATOM 515 N N . ASN A 1 67 ? 1.993 -13.676 -30.253 1.00 92.06 67 ASN A N 1
ATOM 516 C CA . ASN A 1 67 ? 0.686 -14.092 -30.763 1.00 92.06 67 ASN A CA 1
ATOM 517 C C . ASN A 1 67 ? 0.643 -15.599 -31.024 1.00 92.06 67 ASN A C 1
ATOM 519 O O . ASN A 1 67 ? -0.341 -16.256 -30.688 1.00 92.06 67 ASN A O 1
ATOM 523 N N . GLN A 1 68 ? 1.706 -16.140 -31.622 1.00 93.75 68 GLN A N 1
ATOM 524 C CA . GLN A 1 68 ? 1.829 -17.568 -31.929 1.00 93.75 68 GLN A CA 1
ATOM 525 C C . GLN A 1 68 ? 2.244 -18.397 -30.713 1.00 93.75 68 GLN A C 1
ATOM 527 O O . GLN A 1 68 ? 2.103 -19.616 -30.738 1.00 93.75 68 GLN A O 1
ATOM 532 N N . GLN A 1 69 ? 2.727 -17.745 -29.650 1.00 93.94 69 GLN A N 1
ATOM 533 C CA . GLN A 1 69 ? 3.204 -18.396 -28.429 1.00 93.94 69 GLN A CA 1
ATOM 534 C C . GLN A 1 69 ? 4.292 -19.434 -28.737 1.00 93.94 69 GLN A C 1
ATOM 536 O O . GLN A 1 69 ? 4.326 -20.524 -28.170 1.00 93.94 69 GLN A O 1
ATOM 541 N N . SER A 1 70 ? 5.211 -19.080 -29.637 1.00 94.56 70 SER A N 1
ATOM 542 C CA . SER A 1 70 ? 6.250 -19.984 -30.125 1.00 94.56 70 SER A CA 1
ATOM 543 C C . SER A 1 70 ? 7.623 -19.324 -30.163 1.00 94.56 70 SER A C 1
ATOM 545 O O . SER A 1 70 ? 7.756 -18.115 -30.367 1.00 94.56 70 SER A O 1
ATOM 547 N N . LEU A 1 71 ? 8.660 -20.147 -30.009 1.00 97.44 71 LEU A N 1
ATOM 548 C CA . LEU A 1 71 ? 10.042 -19.751 -30.250 1.00 97.44 71 LEU A CA 1
ATOM 549 C C . LEU A 1 71 ? 10.228 -19.434 -31.740 1.00 97.44 71 LEU A C 1
ATOM 551 O O . LEU A 1 71 ? 9.942 -20.272 -32.591 1.00 97.44 71 LEU A O 1
ATOM 555 N N . VAL A 1 72 ? 10.719 -18.235 -32.041 1.00 97.06 72 VAL A N 1
ATOM 556 C CA . VAL A 1 72 ? 11.096 -17.811 -33.397 1.00 97.06 72 VAL A CA 1
ATOM 557 C C . VAL A 1 72 ? 12.534 -18.220 -33.682 1.00 97.06 72 VAL A C 1
ATOM 559 O O . VAL A 1 72 ? 12.809 -18.808 -34.724 1.00 97.06 72 VAL A O 1
ATOM 562 N N . HIS A 1 73 ? 13.454 -17.918 -32.761 1.00 97.88 73 HIS A N 1
ATOM 563 C CA . HIS A 1 73 ? 14.878 -18.181 -32.956 1.00 97.88 73 HIS A CA 1
ATOM 564 C C . HIS A 1 73 ? 15.647 -18.285 -31.631 1.00 97.88 73 HIS A C 1
ATOM 566 O O . HIS A 1 73 ? 15.272 -17.649 -30.646 1.00 97.88 73 HIS A O 1
ATOM 572 N N . THR A 1 74 ? 16.742 -19.054 -31.622 1.00 98.12 74 THR A N 1
ATOM 573 C CA . THR A 1 74 ? 17.737 -19.079 -30.532 1.00 98.12 74 THR A CA 1
ATOM 574 C C . THR A 1 74 ? 19.075 -18.582 -31.066 1.00 98.12 74 THR A C 1
ATOM 576 O O . THR A 1 74 ? 19.642 -19.211 -31.951 1.00 98.12 74 THR A O 1
ATOM 579 N N . PHE A 1 75 ? 19.583 -17.490 -30.505 1.00 97.81 75 PHE A N 1
ATOM 580 C CA . PHE A 1 75 ? 20.926 -16.981 -30.760 1.00 97.81 75 PHE A CA 1
ATOM 581 C C . PHE A 1 75 ? 21.884 -17.544 -29.703 1.00 97.81 75 PHE A C 1
ATOM 583 O O . PHE A 1 75 ? 21.654 -17.370 -28.505 1.00 97.81 75 PHE A O 1
ATOM 590 N N . ASN A 1 76 ? 22.946 -18.215 -30.138 1.00 96.62 76 ASN A N 1
ATOM 591 C CA . ASN A 1 76 ? 23.886 -18.961 -29.291 1.00 96.62 76 ASN A CA 1
ATOM 592 C C . ASN A 1 76 ? 25.351 -18.539 -29.516 1.00 96.62 76 ASN A C 1
ATOM 594 O O . ASN A 1 76 ? 26.264 -19.347 -29.391 1.00 96.62 76 ASN A O 1
ATOM 598 N N . ASP A 1 77 ? 25.566 -17.271 -29.876 1.00 97.50 77 ASP A N 1
ATOM 599 C CA . ASP A 1 77 ? 26.891 -16.712 -30.176 1.00 97.50 77 ASP A CA 1
ATOM 600 C C . ASP A 1 77 ? 27.660 -16.197 -28.943 1.00 97.50 77 ASP A C 1
ATOM 602 O O . ASP A 1 77 ? 28.803 -15.758 -29.091 1.00 97.50 77 ASP A O 1
ATOM 606 N N . HIS A 1 78 ? 27.027 -16.128 -27.769 1.00 98.25 78 HIS A N 1
ATOM 607 C CA . HIS A 1 78 ? 27.683 -15.726 -26.521 1.00 98.25 78 HIS A CA 1
ATOM 608 C C . HIS A 1 78 ? 28.355 -16.921 -25.847 1.00 98.25 78 HIS A C 1
ATOM 610 O O . HIS A 1 78 ? 27.856 -18.039 -25.913 1.00 98.25 78 HIS A O 1
ATOM 616 N N . GLU A 1 79 ? 29.472 -16.664 -25.167 1.00 98.12 79 GLU A N 1
ATOM 617 C CA . GLU A 1 79 ? 30.275 -17.705 -24.498 1.00 98.12 79 GLU A CA 1
ATOM 618 C C . GLU A 1 79 ? 30.055 -17.734 -22.973 1.00 98.12 79 GLU A C 1
ATOM 620 O O . GLU A 1 79 ? 30.709 -18.480 -22.243 1.00 98.12 79 GLU A O 1
ATOM 625 N N . ASN A 1 80 ? 29.172 -16.871 -22.460 1.00 98.44 80 ASN A N 1
ATOM 626 C CA . ASN A 1 80 ? 28.856 -16.746 -21.039 1.00 98.44 80 ASN A CA 1
ATOM 627 C C . ASN A 1 80 ? 27.483 -16.068 -20.837 1.00 98.44 80 ASN A C 1
ATOM 629 O O . ASN A 1 80 ? 26.820 -15.683 -21.803 1.00 98.44 80 ASN A O 1
ATOM 633 N N . TYR A 1 81 ? 27.061 -15.910 -19.579 1.00 98.50 81 TYR A N 1
ATOM 634 C CA . TYR A 1 81 ? 25.727 -15.452 -19.177 1.00 98.50 81 TYR A CA 1
ATOM 635 C C . TYR A 1 81 ? 25.302 -14.171 -19.886 1.00 98.50 81 TYR A C 1
ATOM 637 O O . TYR A 1 81 ? 26.043 -13.186 -19.904 1.00 98.50 81 TYR A O 1
ATOM 645 N N . VAL A 1 82 ? 24.080 -14.159 -20.414 1.00 98.62 82 VAL A N 1
ATOM 646 C CA . VAL A 1 82 ? 23.501 -12.974 -21.045 1.00 98.62 82 VAL A CA 1
ATOM 647 C C . VAL A 1 82 ? 22.746 -12.171 -19.992 1.00 98.62 82 VAL A C 1
ATOM 649 O O . VAL A 1 82 ? 21.654 -12.542 -19.566 1.00 98.62 82 VAL A O 1
ATOM 652 N N . LEU A 1 83 ? 23.343 -11.062 -19.563 1.00 98.00 83 LEU A N 1
ATOM 653 C CA . LEU A 1 83 ? 22.892 -10.290 -18.402 1.00 98.00 83 LEU A CA 1
ATOM 654 C C . LEU A 1 83 ? 21.853 -9.221 -18.755 1.00 98.00 83 LEU A C 1
ATOM 656 O O . LEU A 1 83 ? 21.047 -8.830 -17.914 1.00 98.00 83 LEU A O 1
ATOM 660 N N . SER A 1 84 ? 21.869 -8.725 -19.991 1.00 97.75 84 SER A N 1
ATOM 661 C CA . SER A 1 84 ? 20.999 -7.636 -20.433 1.00 97.75 84 SER A CA 1
ATOM 662 C C . SER A 1 84 ? 20.657 -7.806 -21.907 1.00 97.75 84 SER A C 1
ATOM 664 O O . SER A 1 84 ? 21.545 -8.094 -22.704 1.00 97.75 84 SER A O 1
ATOM 666 N N . VAL A 1 85 ? 19.382 -7.636 -22.266 1.00 98.38 85 VAL A N 1
ATOM 667 C CA . VAL A 1 85 ? 18.892 -7.636 -23.653 1.00 98.38 85 VAL A CA 1
ATOM 668 C C . VAL A 1 85 ? 17.936 -6.467 -23.891 1.00 98.38 85 VAL A C 1
ATOM 670 O O . VAL A 1 85 ? 17.264 -6.006 -22.968 1.00 98.38 85 VAL A O 1
ATOM 673 N N . GLY A 1 86 ? 17.832 -5.999 -25.134 1.00 97.50 86 GLY A N 1
ATOM 674 C CA . GLY A 1 86 ? 16.879 -4.952 -25.505 1.00 97.50 86 GLY A CA 1
ATOM 675 C C . GLY A 1 86 ? 16.660 -4.829 -27.010 1.00 97.50 86 GLY A C 1
ATOM 676 O O . GLY A 1 86 ? 17.520 -5.198 -27.808 1.00 97.50 86 GLY A O 1
ATOM 677 N N . PHE A 1 87 ? 15.506 -4.287 -27.397 1.00 98.31 87 PHE A N 1
ATOM 678 C CA . PHE A 1 87 ? 15.191 -3.954 -28.787 1.00 98.31 87 PHE A CA 1
ATOM 679 C C . PHE A 1 87 ? 15.588 -2.515 -29.121 1.00 98.31 87 PHE A C 1
ATOM 681 O O . PHE A 1 87 ? 15.523 -1.626 -28.268 1.00 98.31 87 PHE A O 1
ATOM 688 N N . SER A 1 88 ? 15.931 -2.268 -30.386 1.00 97.88 88 SER A N 1
ATOM 689 C CA . SER A 1 88 ? 15.988 -0.909 -30.922 1.00 97.88 88 SER A CA 1
ATOM 690 C C . SER A 1 88 ? 14.594 -0.264 -30.920 1.00 97.88 88 SER A C 1
ATOM 692 O O . SER A 1 88 ? 13.591 -0.976 -31.017 1.00 97.88 88 SER A O 1
ATOM 694 N N . PRO A 1 89 ? 14.485 1.079 -30.866 1.00 96.81 89 PRO A N 1
ATOM 695 C CA . PRO A 1 89 ? 13.189 1.769 -30.860 1.00 96.81 89 PRO A CA 1
ATOM 696 C C . PRO A 1 89 ? 12.309 1.493 -32.089 1.00 96.81 89 PRO A C 1
ATOM 698 O O . PRO A 1 89 ? 11.088 1.591 -32.010 1.00 96.81 89 PRO A O 1
ATOM 701 N N . ASP A 1 90 ? 12.917 1.138 -33.225 1.00 96.44 90 ASP A N 1
ATOM 702 C CA . ASP A 1 90 ? 12.218 0.735 -34.450 1.00 96.44 90 ASP A CA 1
ATOM 703 C C . ASP A 1 90 ? 11.955 -0.781 -34.543 1.00 96.44 90 ASP A C 1
ATOM 705 O O . ASP A 1 90 ? 11.378 -1.243 -35.527 1.00 96.44 90 ASP A O 1
ATOM 709 N N . GLY A 1 91 ? 12.380 -1.553 -33.536 1.00 96.75 91 GLY A N 1
ATOM 710 C CA . GLY A 1 91 ? 12.182 -2.998 -33.426 1.00 96.75 91 GLY A CA 1
ATOM 711 C C . GLY A 1 91 ? 13.008 -3.848 -34.392 1.00 96.75 91 GLY A C 1
ATOM 712 O O . GLY A 1 91 ? 12.836 -5.064 -34.404 1.00 96.75 91 GLY A O 1
ATOM 713 N N . LYS A 1 92 ? 13.886 -3.251 -35.208 1.00 96.81 92 LYS A N 1
ATOM 714 C CA . LYS A 1 92 ? 14.656 -3.987 -36.226 1.00 96.81 92 LYS A CA 1
ATOM 715 C C . LYS A 1 92 ? 15.863 -4.722 -35.667 1.00 96.81 92 LYS A C 1
ATOM 717 O O . LYS A 1 92 ? 16.288 -5.712 -36.260 1.00 96.81 92 LYS A O 1
ATOM 722 N N . TYR A 1 93 ? 16.415 -4.239 -34.560 1.00 97.94 93 TYR A N 1
ATOM 723 C CA . TYR A 1 93 ? 17.628 -4.784 -33.977 1.00 97.94 93 TYR A CA 1
ATOM 724 C C . TYR A 1 93 ? 17.420 -5.243 -32.540 1.00 97.94 93 TYR A C 1
ATOM 726 O O . TYR A 1 93 ? 16.618 -4.678 -31.794 1.00 97.94 93 TYR A O 1
ATOM 734 N N . LEU A 1 94 ? 18.208 -6.241 -32.156 1.00 98.06 94 LEU A N 1
ATOM 735 C CA . LEU A 1 94 ? 18.401 -6.673 -30.777 1.00 98.06 94 LEU A CA 1
ATOM 736 C C . LEU A 1 94 ? 19.820 -6.360 -30.343 1.00 98.06 94 LEU A C 1
ATOM 738 O O . LEU A 1 94 ? 20.748 -6.546 -31.126 1.00 98.06 94 LEU A O 1
ATOM 742 N N . VAL A 1 95 ? 19.984 -5.938 -29.096 1.00 98.50 95 VAL A N 1
ATOM 743 C CA . VAL A 1 95 ? 21.285 -5.815 -28.441 1.00 98.50 95 VAL A CA 1
ATOM 744 C C . VAL A 1 95 ? 21.318 -6.672 -27.187 1.00 98.50 95 VAL A C 1
ATOM 746 O O . VAL A 1 95 ? 20.293 -6.838 -26.522 1.00 98.50 95 VAL A O 1
ATOM 749 N N . SER A 1 96 ? 22.500 -7.165 -26.839 1.00 98.62 96 SER A N 1
ATOM 750 C CA . SER A 1 96 ? 22.758 -7.803 -25.554 1.00 98.62 96 SER A CA 1
ATOM 751 C C . SER A 1 96 ? 24.107 -7.403 -24.965 1.00 98.62 96 SER A C 1
ATOM 753 O O . SER A 1 96 ? 25.025 -7.024 -25.691 1.00 98.62 96 SER A O 1
ATOM 755 N N . GLY A 1 97 ? 24.225 -7.534 -23.647 1.00 98.56 97 GLY A N 1
ATOM 756 C CA . GLY A 1 97 ? 25.491 -7.544 -22.919 1.00 98.56 97 GLY A CA 1
ATOM 757 C C . GLY A 1 97 ? 25.664 -8.867 -22.175 1.00 98.56 97 GLY A C 1
ATOM 758 O O . GLY A 1 97 ? 24.694 -9.394 -21.618 1.00 98.56 97 GLY A O 1
ATOM 759 N N . SER A 1 98 ? 26.883 -9.405 -22.178 1.00 98.69 98 SER A N 1
ATOM 760 C CA . SER A 1 98 ? 27.205 -10.697 -21.564 1.00 98.69 98 SER A CA 1
ATOM 761 C C . SER A 1 98 ? 28.407 -10.623 -20.618 1.00 98.69 98 SER A C 1
ATOM 763 O O . SER A 1 98 ? 29.265 -9.736 -20.701 1.00 98.69 98 SER A O 1
ATOM 765 N N . SER A 1 99 ? 28.481 -11.603 -19.717 1.00 98.62 99 SER A N 1
ATOM 766 C CA . SER A 1 99 ? 29.667 -11.919 -18.914 1.00 98.62 99 SER A CA 1
ATOM 767 C C . SER A 1 99 ? 30.883 -12.331 -19.756 1.00 98.62 99 SER A C 1
ATOM 769 O O . SER A 1 99 ? 31.997 -12.353 -19.239 1.00 98.62 99 SER A O 1
ATOM 771 N N . ASP A 1 100 ? 30.709 -12.606 -21.054 1.00 98.44 100 ASP A N 1
ATOM 772 C CA . ASP A 1 100 ? 31.809 -12.842 -22.002 1.00 98.44 100 ASP A CA 1
ATOM 773 C C . ASP A 1 100 ? 32.529 -11.554 -22.440 1.00 98.44 100 ASP A C 1
ATOM 775 O O . ASP A 1 100 ? 33.418 -11.595 -23.286 1.00 98.44 100 ASP A O 1
ATOM 779 N N . GLN A 1 101 ? 32.189 -10.419 -21.814 1.00 98.50 101 GLN A N 1
ATOM 780 C CA . GLN A 1 101 ? 32.798 -9.098 -22.019 1.00 98.50 101 GLN A CA 1
ATOM 781 C C . GLN A 1 101 ? 32.405 -8.429 -23.345 1.00 98.50 101 GLN A C 1
ATO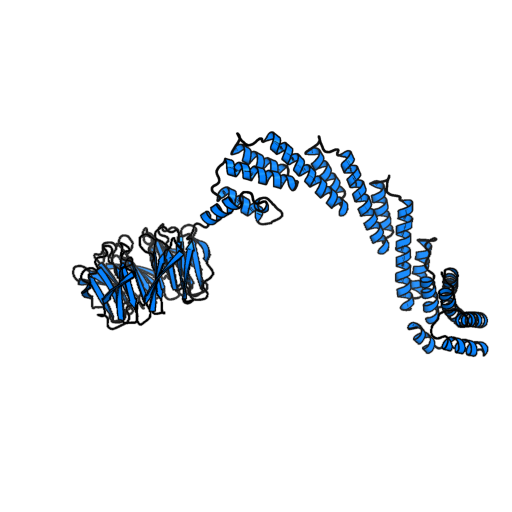M 783 O O . GLN A 1 101 ? 32.893 -7.337 -23.659 1.00 98.50 101 GLN A O 1
ATOM 788 N N . THR A 1 102 ? 31.505 -9.044 -24.118 1.00 98.56 102 THR A N 1
ATOM 789 C CA . THR A 1 102 ? 31.069 -8.532 -25.418 1.00 98.56 102 THR A CA 1
ATOM 790 C C . THR A 1 102 ? 29.651 -7.975 -25.388 1.00 98.56 102 THR A C 1
ATOM 792 O O . THR A 1 102 ? 28.818 -8.301 -24.537 1.00 98.56 102 THR A O 1
ATOM 795 N N . ILE A 1 103 ? 29.385 -7.110 -26.365 1.00 98.69 103 ILE A N 1
ATOM 796 C CA . ILE A 1 103 ? 28.039 -6.674 -26.732 1.00 98.69 103 ILE A CA 1
ATOM 797 C C . ILE A 1 103 ? 27.793 -7.168 -28.141 1.00 98.69 103 ILE A C 1
ATOM 799 O O . ILE A 1 103 ? 28.647 -7.013 -29.017 1.00 98.69 103 ILE A O 1
ATOM 803 N N . LYS A 1 104 ? 26.623 -7.731 -28.395 1.00 98.62 104 LYS A N 1
ATOM 804 C CA . LYS A 1 104 ? 26.275 -8.238 -29.720 1.00 98.62 104 LYS A CA 1
ATOM 805 C C . LYS A 1 104 ? 25.007 -7.563 -30.222 1.00 98.62 104 LYS A C 1
ATOM 807 O O . LYS A 1 104 ? 24.161 -7.136 -29.439 1.00 98.62 104 LYS A O 1
ATOM 812 N N . LEU A 1 105 ? 24.940 -7.394 -31.539 1.00 98.62 105 LEU A N 1
ATOM 813 C CA . LEU A 1 105 ? 23.836 -6.760 -32.253 1.00 98.62 105 LEU A CA 1
ATOM 814 C C . LEU A 1 105 ? 23.317 -7.728 -33.307 1.00 98.62 105 LEU A C 1
ATOM 816 O O . LEU A 1 105 ? 24.102 -8.200 -34.131 1.00 98.62 105 LEU A O 1
ATOM 820 N N . TRP A 1 106 ? 22.013 -7.972 -33.322 1.00 98.38 106 TRP A N 1
ATOM 821 C CA . TRP A 1 106 ? 21.354 -8.870 -34.272 1.00 98.38 106 TRP A CA 1
ATOM 822 C C . TRP A 1 106 ? 20.280 -8.147 -35.064 1.00 98.38 106 TRP A C 1
ATOM 824 O O . TRP A 1 106 ? 19.664 -7.201 -34.575 1.00 98.38 106 TRP A O 1
ATOM 834 N N . ASP A 1 107 ? 20.039 -8.637 -36.275 1.00 97.81 107 ASP A N 1
ATOM 835 C CA . ASP A 1 107 ? 18.862 -8.287 -37.062 1.00 97.81 107 ASP A CA 1
ATOM 836 C C . ASP A 1 107 ? 17.703 -9.204 -36.661 1.00 97.81 107 ASP A C 1
ATOM 838 O O . ASP A 1 107 ? 17.827 -10.430 -36.709 1.00 97.81 107 ASP A O 1
ATOM 842 N N . VAL A 1 108 ? 16.576 -8.614 -36.266 1.00 96.38 108 VAL A N 1
ATOM 843 C CA . VAL A 1 108 ? 15.386 -9.357 -35.821 1.00 96.38 108 VAL A CA 1
ATOM 844 C C . VAL A 1 108 ? 14.739 -10.124 -36.971 1.00 96.38 108 VAL A C 1
ATOM 846 O O . VAL A 1 108 ? 14.276 -11.246 -36.777 1.00 96.38 108 VAL A O 1
ATOM 849 N N . ASN A 1 109 ? 14.721 -9.548 -38.175 1.00 94.69 109 ASN A N 1
ATOM 850 C CA . ASN A 1 109 ? 14.062 -10.152 -39.332 1.00 94.69 109 ASN A CA 1
ATOM 851 C C . ASN A 1 109 ? 14.926 -11.247 -39.961 1.00 94.69 109 ASN A C 1
ATOM 853 O O . ASN A 1 109 ? 14.409 -12.295 -40.340 1.00 94.69 109 ASN A O 1
ATOM 857 N N . GLN A 1 110 ? 16.233 -11.003 -40.081 1.00 96.25 110 GLN A N 1
ATOM 858 C CA . GLN A 1 110 ? 17.181 -11.968 -40.646 1.00 96.25 110 GLN A CA 1
ATOM 859 C C . GLN A 1 110 ? 17.619 -13.024 -39.630 1.00 96.25 110 GLN A C 1
ATOM 861 O O . GLN A 1 110 ? 18.182 -14.038 -40.032 1.00 96.25 110 GLN A O 1
ATOM 866 N N . GLN A 1 111 ? 17.356 -12.800 -38.338 1.00 96.56 111 GLN A N 1
ATOM 867 C CA . GLN A 1 111 ? 17.722 -13.706 -37.247 1.00 96.56 111 GLN A CA 1
ATOM 868 C C . GLN A 1 111 ? 19.223 -14.025 -37.260 1.00 96.56 111 GLN A C 1
ATOM 870 O O . GLN A 1 111 ? 19.646 -15.157 -37.051 1.00 96.56 111 GLN A O 1
ATOM 875 N N . SER A 1 112 ? 20.045 -13.008 -37.521 1.00 96.31 112 SER A N 1
ATOM 876 C CA . SER A 1 112 ? 21.486 -13.174 -37.708 1.00 96.31 112 SER A CA 1
ATOM 877 C C . SER A 1 112 ? 22.283 -12.139 -36.930 1.00 96.31 112 SER A C 1
ATOM 879 O O . SER A 1 112 ? 21.887 -10.971 -36.845 1.00 96.31 112 SER A O 1
ATOM 881 N N . LEU A 1 113 ? 23.443 -12.554 -36.421 1.00 98.06 113 LEU A N 1
ATOM 882 C CA . LEU A 1 113 ? 24.412 -11.667 -35.788 1.00 98.06 113 LEU A CA 1
ATOM 883 C C . LEU A 1 113 ? 24.954 -10.658 -36.811 1.00 98.06 113 LEU A C 1
ATOM 885 O O . LEU A 1 113 ? 25.587 -11.023 -37.799 1.00 98.06 113 LEU A O 1
ATOM 889 N N . LEU A 1 114 ? 24.729 -9.369 -36.559 1.00 97.69 114 LEU A N 1
ATOM 890 C CA . LEU A 1 114 ? 25.225 -8.274 -37.394 1.00 97.69 114 LEU A CA 1
ATOM 891 C C . LEU A 1 114 ? 26.618 -7.810 -36.985 1.00 97.69 114 LEU A C 1
ATOM 893 O O . LEU A 1 114 ? 27.377 -7.330 -37.839 1.00 97.69 114 LEU A O 1
ATOM 897 N N . HIS A 1 115 ? 26.914 -7.835 -35.683 1.00 98.44 115 HIS A N 1
ATOM 898 C CA . HIS A 1 115 ? 28.196 -7.394 -35.148 1.00 98.44 115 HIS A CA 1
ATOM 899 C C . HIS A 1 115 ? 28.440 -7.855 -33.705 1.00 98.44 115 HIS A C 1
ATOM 901 O O . HIS A 1 115 ? 27.503 -7.951 -32.918 1.00 98.44 115 HIS A O 1
ATOM 907 N N . THR A 1 116 ? 29.715 -8.057 -33.355 1.00 98.50 116 THR A N 1
ATOM 908 C CA . THR A 1 116 ? 30.188 -8.195 -31.968 1.00 98.50 116 THR A CA 1
ATOM 909 C C . THR A 1 116 ? 31.071 -6.995 -31.634 1.00 98.50 116 THR A C 1
ATOM 911 O O . THR A 1 116 ? 32.170 -6.855 -32.172 1.00 98.50 116 THR A O 1
ATOM 914 N N . PHE A 1 117 ? 30.593 -6.131 -30.746 1.00 98.44 117 PHE A N 1
ATOM 915 C CA . PHE A 1 117 ? 31.354 -5.012 -30.213 1.00 98.44 117 PHE A CA 1
ATOM 916 C C . PHE A 1 117 ? 32.292 -5.508 -29.111 1.00 98.44 117 PHE A C 1
ATOM 918 O O . PHE A 1 117 ? 31.861 -5.976 -28.056 1.00 98.44 117 PHE A O 1
ATOM 925 N N . ASN A 1 118 ? 33.590 -5.369 -29.368 1.00 97.62 118 ASN A N 1
ATOM 926 C CA . ASN A 1 118 ? 34.654 -5.701 -28.430 1.00 97.62 118 ASN A CA 1
ATOM 927 C C . ASN A 1 118 ? 35.214 -4.415 -27.817 1.00 97.62 118 ASN A C 1
ATOM 929 O O . ASN A 1 118 ? 35.426 -3.426 -28.523 1.00 97.62 118 ASN A O 1
ATOM 933 N N . GLY A 1 119 ? 35.494 -4.420 -26.513 1.00 95.81 119 GLY A N 1
ATOM 934 C CA . GLY A 1 119 ? 36.204 -3.302 -25.889 1.00 95.81 119 GLY A CA 1
ATOM 935 C C . GLY A 1 119 ? 36.040 -3.151 -24.382 1.00 95.81 119 GLY A C 1
ATOM 936 O O . GLY A 1 119 ? 36.833 -2.414 -23.789 1.00 95.81 119 GLY A O 1
ATOM 937 N N . HIS A 1 120 ? 35.042 -3.791 -23.768 1.00 98.31 120 HIS A N 1
ATOM 938 C CA . HIS A 1 120 ? 35.013 -3.965 -22.315 1.00 98.31 120 HIS A CA 1
ATOM 939 C C . HIS A 1 120 ? 36.006 -5.050 -21.889 1.00 98.31 120 HIS A C 1
ATOM 941 O O . HIS A 1 120 ? 36.377 -5.903 -22.692 1.00 98.31 120 HIS A O 1
ATOM 947 N N . LYS A 1 121 ? 36.492 -4.964 -20.648 1.00 98.19 121 LYS A N 1
ATOM 948 C CA . LYS A 1 121 ? 37.480 -5.912 -20.090 1.00 98.19 121 LYS A CA 1
ATOM 949 C C . LYS A 1 121 ? 36.882 -6.943 -19.133 1.00 98.19 121 LYS A C 1
ATOM 951 O O . LYS A 1 121 ? 37.576 -7.874 -18.742 1.00 98.19 121 LYS A O 1
ATOM 956 N N . TYR A 1 122 ? 35.637 -6.735 -18.722 1.00 98.44 122 TYR A N 1
ATOM 957 C CA . TYR A 1 122 ? 34.881 -7.591 -17.812 1.00 98.44 122 TYR A CA 1
ATOM 958 C C . TYR A 1 122 ? 33.406 -7.598 -18.238 1.00 98.44 122 TYR A C 1
ATOM 960 O O . TYR A 1 122 ? 33.056 -7.000 -19.259 1.00 98.44 122 TYR A O 1
ATOM 968 N N . SER A 1 123 ? 32.554 -8.282 -17.474 1.00 98.44 123 SER A N 1
ATOM 969 C CA . SER A 1 123 ? 31.132 -8.480 -17.767 1.00 98.44 123 SER A CA 1
ATOM 970 C C . SER A 1 123 ? 30.424 -7.187 -18.157 1.00 98.44 123 SER A C 1
ATOM 972 O O . SER A 1 123 ? 30.644 -6.133 -17.549 1.00 98.44 123 SER A O 1
ATOM 974 N N . VAL A 1 124 ? 29.544 -7.266 -19.152 1.00 98.62 124 VAL A N 1
ATOM 975 C CA . VAL A 1 124 ? 28.674 -6.158 -19.550 1.00 98.62 124 VAL A CA 1
ATOM 976 C C . VAL A 1 124 ? 27.325 -6.334 -18.864 1.00 98.62 124 VAL A C 1
ATOM 978 O O . VAL A 1 124 ? 26.526 -7.180 -19.256 1.00 98.62 124 VAL A O 1
ATOM 981 N N . LEU A 1 125 ? 27.083 -5.541 -17.820 1.00 97.31 125 LEU A N 1
ATOM 982 C CA . LEU A 1 125 ? 25.924 -5.697 -16.937 1.00 97.31 125 LEU A CA 1
ATOM 983 C C . LEU A 1 125 ? 24.646 -5.058 -17.491 1.00 97.31 125 LEU A C 1
ATOM 985 O O . LEU A 1 125 ? 23.543 -5.475 -17.149 1.00 97.31 125 LEU A O 1
ATOM 989 N N . SER A 1 126 ? 24.779 -4.013 -18.306 1.00 96.56 126 SER A N 1
ATOM 990 C CA . SER A 1 126 ? 23.646 -3.219 -18.780 1.00 96.56 126 SER A CA 1
ATOM 991 C C . SER A 1 126 ? 23.934 -2.669 -20.169 1.00 96.56 126 SER A C 1
ATOM 993 O O . SER A 1 126 ? 25.013 -2.122 -20.403 1.00 96.56 126 SER A O 1
ATOM 995 N N . VAL A 1 127 ? 22.971 -2.812 -21.081 1.00 98.06 127 VAL A N 1
ATOM 996 C CA . VAL A 1 127 ? 22.999 -2.228 -22.427 1.00 98.06 127 VAL A CA 1
ATOM 997 C C . VAL A 1 127 ? 21.688 -1.508 -22.731 1.00 98.06 127 VAL A C 1
ATOM 999 O O . VAL A 1 127 ? 20.633 -1.878 -22.218 1.00 98.06 127 VAL A O 1
ATOM 1002 N N . GLY A 1 128 ? 21.730 -0.490 -23.590 1.00 96.69 128 GLY A N 1
ATOM 1003 C CA . GLY A 1 128 ? 20.521 0.204 -24.032 1.00 96.69 128 GLY A CA 1
ATOM 1004 C C . GLY A 1 128 ? 20.726 1.028 -25.296 1.00 96.69 128 GLY A C 1
ATOM 1005 O O . GLY A 1 128 ? 21.800 1.585 -25.520 1.00 96.69 128 GLY A O 1
ATOM 1006 N N . PHE A 1 129 ? 19.684 1.120 -26.121 1.00 98.31 129 PHE A N 1
ATOM 1007 C CA . PHE A 1 129 ? 19.658 2.011 -27.280 1.00 98.31 129 PHE A CA 1
ATOM 1008 C C . PHE A 1 129 ? 19.340 3.451 -26.874 1.00 98.31 129 PHE A C 1
ATOM 1010 O O . PHE A 1 129 ? 18.574 3.694 -25.938 1.00 98.31 129 PHE A O 1
ATOM 1017 N N . SER A 1 130 ? 19.879 4.415 -27.622 1.00 97.75 130 SER A N 1
ATOM 1018 C CA . SER A 1 130 ? 19.377 5.787 -27.594 1.00 97.75 130 SER A CA 1
ATOM 1019 C C . SER A 1 130 ? 17.933 5.840 -28.117 1.00 97.75 130 SER A C 1
ATOM 1021 O O . SER A 1 130 ? 17.551 5.002 -28.939 1.00 97.75 130 SER A O 1
ATOM 1023 N N . PRO A 1 131 ? 17.120 6.838 -27.717 1.00 96.81 131 PRO A N 1
ATOM 1024 C CA . PRO A 1 131 ? 15.729 6.959 -28.173 1.00 96.81 131 PRO A CA 1
ATOM 1025 C C . PRO A 1 131 ? 15.563 7.060 -29.697 1.00 96.81 131 PRO A C 1
ATOM 1027 O O . PRO A 1 131 ? 14.522 6.693 -30.232 1.00 96.81 131 PRO A O 1
ATOM 1030 N N . ASP A 1 132 ? 16.588 7.540 -30.408 1.00 96.44 132 ASP A N 1
ATOM 1031 C CA . ASP A 1 132 ? 16.618 7.610 -31.873 1.00 96.44 132 ASP A CA 1
ATOM 1032 C C . ASP A 1 132 ? 17.249 6.375 -32.546 1.00 96.44 132 ASP A C 1
ATOM 1034 O O . ASP A 1 132 ? 17.354 6.331 -33.772 1.00 96.44 132 ASP A O 1
ATOM 1038 N N . GLY A 1 133 ? 17.687 5.388 -31.757 1.00 97.00 133 GLY A N 1
ATOM 1039 C CA . GLY A 1 133 ? 18.275 4.127 -32.207 1.00 97.00 133 GLY A CA 1
ATOM 1040 C C . GLY A 1 133 ? 19.674 4.232 -32.816 1.00 97.00 133 GLY A C 1
ATOM 1041 O O . GLY A 1 133 ? 20.196 3.224 -33.286 1.00 97.00 133 GLY A O 1
ATOM 1042 N N . LYS A 1 134 ? 20.294 5.419 -32.840 1.00 96.81 134 LYS A N 1
ATOM 1043 C CA . LYS A 1 134 ? 21.606 5.617 -33.484 1.00 96.81 134 LYS A CA 1
ATOM 1044 C C . LYS A 1 134 ? 22.778 5.145 -32.636 1.00 96.81 134 LYS A C 1
ATOM 1046 O O . LYS A 1 134 ? 23.818 4.788 -33.190 1.00 96.81 134 LYS A O 1
ATOM 1051 N N . TYR A 1 135 ? 22.617 5.160 -31.318 1.00 98.00 135 TYR A N 1
ATOM 1052 C CA . TYR A 1 135 ? 23.675 4.833 -30.377 1.00 98.00 135 TYR A CA 1
ATOM 1053 C C . TYR A 1 135 ? 23.281 3.681 -29.463 1.00 98.00 135 TYR A C 1
ATOM 1055 O O . TYR A 1 135 ? 22.105 3.473 -29.162 1.00 98.00 135 TYR A O 1
ATOM 1063 N N . LEU A 1 136 ? 24.298 2.975 -28.982 1.00 98.00 136 LEU A N 1
ATOM 1064 C CA . LEU A 1 136 ? 24.205 2.051 -27.859 1.00 98.00 136 LEU A CA 1
ATOM 1065 C C . LEU A 1 136 ? 25.035 2.587 -26.703 1.00 98.00 136 LEU A C 1
ATOM 1067 O O . LEU A 1 136 ? 26.128 3.111 -26.917 1.00 98.00 136 LEU A O 1
ATOM 1071 N N . VAL A 1 137 ? 24.544 2.407 -25.485 1.00 98.31 137 VAL A N 1
ATOM 1072 C CA . VAL A 1 137 ? 25.329 2.583 -24.265 1.00 98.31 137 VAL A CA 1
ATOM 1073 C C . VAL A 1 137 ? 25.494 1.243 -23.567 1.00 98.31 137 VAL A C 1
ATOM 1075 O O . VAL A 1 137 ? 24.575 0.425 -23.580 1.00 98.31 137 VAL A O 1
ATOM 1078 N N . SER A 1 138 ? 26.652 1.027 -22.953 1.00 98.50 138 SER A N 1
ATOM 1079 C CA . SER A 1 138 ? 26.920 -0.143 -22.121 1.00 98.50 138 SER A CA 1
ATOM 1080 C C . SER A 1 138 ? 27.644 0.220 -20.832 1.00 98.50 138 SER A C 1
ATOM 1082 O O . SER A 1 138 ? 28.540 1.061 -20.854 1.00 98.50 138 SER A O 1
ATOM 1084 N N . GLY A 1 139 ? 27.266 -0.421 -19.726 1.00 98.19 139 GLY A N 1
ATOM 1085 C CA . GLY A 1 139 ? 27.952 -0.365 -18.432 1.00 98.19 139 GLY A CA 1
ATOM 1086 C C . GLY A 1 139 ? 28.545 -1.727 -18.066 1.00 98.19 139 GLY A C 1
ATOM 1087 O O . GLY A 1 139 ? 27.955 -2.763 -18.382 1.00 98.19 139 GLY A O 1
ATOM 1088 N N . SER A 1 140 ? 29.718 -1.732 -17.433 1.00 98.56 140 SER A N 1
ATOM 1089 C CA . SER A 1 140 ? 30.490 -2.952 -17.178 1.00 98.56 140 SER A CA 1
ATOM 1090 C C . SER A 1 140 ? 31.115 -2.999 -15.781 1.00 98.56 140 SER A C 1
ATOM 1092 O O . SER A 1 140 ? 31.354 -1.972 -15.136 1.00 98.56 140 SER A O 1
ATOM 1094 N N . ASP A 1 141 ? 31.447 -4.219 -15.356 1.00 98.31 141 ASP A N 1
ATOM 1095 C CA . ASP A 1 141 ? 32.327 -4.513 -14.217 1.00 98.31 141 ASP A CA 1
ATOM 1096 C C . ASP A 1 141 ? 33.735 -3.911 -14.384 1.00 98.31 141 ASP A C 1
ATOM 1098 O O . ASP A 1 141 ? 34.469 -3.742 -13.414 1.00 98.31 141 ASP A O 1
ATOM 1102 N N . ASP A 1 142 ? 34.122 -3.508 -15.599 1.00 98.38 142 ASP A N 1
ATOM 1103 C CA . ASP A 1 142 ? 35.372 -2.780 -15.839 1.00 98.38 142 ASP A CA 1
ATOM 1104 C C . ASP A 1 142 ? 35.356 -1.310 -15.421 1.00 98.38 142 ASP A C 1
ATOM 1106 O O . ASP A 1 142 ? 36.320 -0.589 -15.693 1.00 98.38 142 ASP A O 1
ATOM 1110 N N . GLN A 1 143 ? 34.297 -0.892 -14.720 1.00 98.31 143 GLN A N 1
ATOM 1111 C CA . GLN A 1 143 ? 34.119 0.444 -14.147 1.00 98.31 143 GLN A CA 1
ATOM 1112 C C . GLN A 1 143 ? 33.949 1.539 -15.213 1.00 98.31 143 GLN A C 1
ATOM 1114 O O . GLN A 1 143 ? 33.974 2.735 -14.906 1.00 98.31 143 GLN A O 1
ATOM 1119 N N . THR A 1 144 ? 33.773 1.159 -16.484 1.00 98.38 144 THR A N 1
ATOM 1120 C CA . THR A 1 144 ? 33.580 2.101 -17.588 1.00 98.38 144 THR A CA 1
ATOM 1121 C C . THR A 1 144 ? 32.190 2.008 -18.190 1.00 98.38 144 THR A C 1
ATOM 1123 O O . THR A 1 144 ? 31.494 0.994 -18.101 1.00 98.38 144 THR A O 1
ATOM 1126 N N . ILE A 1 145 ? 31.803 3.102 -18.843 1.00 98.56 145 ILE A N 1
ATOM 1127 C CA . ILE A 1 145 ? 30.639 3.148 -19.721 1.00 98.56 145 ILE A CA 1
ATOM 1128 C C . ILE A 1 145 ? 31.144 3.385 -21.136 1.00 98.56 145 ILE A C 1
ATOM 1130 O O . ILE A 1 145 ? 32.054 4.193 -21.346 1.00 98.56 145 ILE A O 1
ATOM 1134 N N . LYS A 1 146 ? 30.565 2.709 -22.123 1.00 98.62 146 LYS A N 1
ATOM 1135 C CA . LYS A 1 146 ? 30.936 2.894 -23.528 1.00 98.62 146 LYS A CA 1
ATOM 1136 C C . LYS A 1 146 ? 29.741 3.322 -24.358 1.00 98.62 146 LYS A C 1
ATOM 1138 O O . LYS A 1 146 ? 28.635 2.831 -24.162 1.00 98.62 146 LYS A O 1
ATOM 1143 N N . LEU A 1 147 ? 29.996 4.259 -25.266 1.00 98.56 147 LEU A N 1
ATOM 1144 C CA . LEU A 1 147 ? 29.054 4.723 -26.276 1.00 98.56 147 LEU A CA 1
ATOM 1145 C C . LEU A 1 147 ? 29.485 4.172 -27.628 1.00 98.56 147 LEU A C 1
ATOM 1147 O O . LEU A 1 147 ? 30.638 4.353 -28.026 1.00 98.56 147 LEU A O 1
ATOM 1151 N N . TRP A 1 148 ? 28.560 3.551 -28.342 1.00 98.38 148 TRP A N 1
ATOM 1152 C CA . TRP A 1 148 ? 28.813 2.896 -29.620 1.00 98.38 148 TRP A CA 1
ATOM 1153 C C . TRP A 1 148 ? 27.894 3.464 -30.692 1.00 98.38 148 TRP A C 1
ATOM 1155 O O . TRP A 1 148 ? 26.745 3.805 -30.411 1.00 98.38 148 TRP A O 1
ATOM 1165 N N . ASP A 1 149 ? 28.390 3.541 -31.920 1.00 98.06 149 ASP A N 1
ATOM 1166 C CA . ASP A 1 149 ? 27.577 3.867 -33.088 1.00 98.06 149 ASP A CA 1
ATOM 1167 C C . ASP A 1 149 ? 26.994 2.580 -33.677 1.00 98.06 149 ASP A C 1
ATOM 1169 O O . ASP A 1 149 ? 27.731 1.651 -34.023 1.00 98.06 149 ASP A O 1
ATOM 1173 N N . VAL A 1 150 ? 25.667 2.522 -33.798 1.00 96.94 150 VAL A N 1
ATOM 1174 C CA . VAL A 1 150 ? 24.959 1.339 -34.309 1.00 96.94 150 VAL A CA 1
ATOM 1175 C C . VAL A 1 150 ? 25.225 1.129 -35.799 1.00 96.94 150 VAL A C 1
ATOM 1177 O O . VAL A 1 150 ? 25.391 -0.005 -36.245 1.00 96.94 150 VAL A O 1
ATOM 1180 N N . ASN A 1 151 ? 25.305 2.212 -36.576 1.00 95.25 151 ASN A N 1
ATOM 1181 C CA . ASN A 1 151 ? 25.472 2.139 -38.026 1.00 95.25 151 ASN A CA 1
ATOM 1182 C C . ASN A 1 151 ? 26.926 1.863 -38.409 1.00 95.25 151 ASN A C 1
ATOM 1184 O O . ASN A 1 151 ? 27.197 1.033 -39.275 1.00 95.25 151 ASN A O 1
ATOM 1188 N N . GLN A 1 152 ? 27.864 2.554 -37.760 1.00 96.69 152 GLN A N 1
ATOM 1189 C CA . GLN A 1 152 ? 29.297 2.386 -38.003 1.00 96.69 152 GLN A CA 1
ATOM 1190 C C . GLN A 1 152 ? 29.868 1.151 -37.307 1.00 96.69 152 GLN A C 1
ATOM 1192 O O . GLN A 1 152 ? 30.985 0.749 -37.630 1.00 96.69 152 GLN A O 1
ATOM 1197 N N . LYS A 1 153 ? 29.116 0.546 -36.378 1.00 97.06 153 LYS A N 1
ATOM 1198 C CA . LYS A 1 153 ? 29.525 -0.640 -35.617 1.00 97.06 153 LYS A CA 1
ATOM 1199 C C . LYS A 1 153 ? 30.864 -0.415 -34.902 1.00 97.06 153 LYS A C 1
ATOM 1201 O O . LYS A 1 153 ? 31.757 -1.256 -34.929 1.00 97.06 153 LYS A O 1
ATOM 1206 N N . SER A 1 154 ? 31.025 0.763 -34.302 1.00 96.69 154 SER A N 1
ATOM 1207 C CA . SER A 1 154 ? 32.295 1.215 -33.733 1.00 96.69 154 SER A CA 1
ATOM 1208 C C . SER A 1 154 ? 32.114 1.849 -32.356 1.00 96.69 154 SER A C 1
ATOM 1210 O O . SER A 1 154 ? 31.049 2.360 -32.006 1.00 96.69 154 SER A O 1
ATOM 1212 N N . LEU A 1 155 ? 33.178 1.802 -31.552 1.00 98.19 155 LEU A N 1
ATOM 1213 C CA . LEU A 1 155 ? 33.257 2.519 -30.284 1.00 98.19 155 LEU A CA 1
ATOM 1214 C C . LEU A 1 155 ? 33.425 4.017 -30.560 1.00 98.19 155 LEU A C 1
ATOM 1216 O O . LEU A 1 155 ? 34.430 4.422 -31.142 1.00 98.19 155 LEU A O 1
ATOM 1220 N N . LEU A 1 156 ? 32.480 4.833 -30.098 1.00 97.31 156 LEU A N 1
ATOM 1221 C CA . LEU A 1 156 ? 32.573 6.291 -30.172 1.00 97.31 156 LEU A CA 1
ATOM 1222 C C . LEU A 1 156 ? 33.353 6.859 -28.992 1.00 97.31 156 LEU A C 1
ATOM 1224 O O . LEU A 1 156 ? 34.211 7.720 -29.174 1.00 97.31 156 LEU A O 1
ATOM 1228 N N . HIS A 1 157 ? 33.048 6.392 -27.780 1.00 98.19 157 HIS A N 1
ATOM 1229 C CA . HIS A 1 157 ? 33.651 6.940 -26.570 1.00 98.19 157 HIS A CA 1
ATOM 1230 C C . HIS A 1 157 ? 33.690 5.940 -25.414 1.00 98.19 157 HIS A C 1
ATOM 1232 O O . HIS A 1 157 ? 32.817 5.084 -25.288 1.00 98.19 157 HIS A O 1
ATOM 1238 N N . THR A 1 158 ? 34.690 6.074 -24.535 1.00 98.38 158 THR A N 1
ATOM 1239 C CA . THR A 1 158 ? 34.744 5.384 -23.236 1.00 98.38 158 THR A CA 1
ATOM 1240 C C . THR A 1 158 ? 34.710 6.416 -22.119 1.00 98.38 158 THR A C 1
ATOM 1242 O O . THR A 1 158 ? 35.710 7.087 -21.866 1.00 98.38 158 THR A O 1
ATOM 1245 N N . PHE A 1 159 ? 33.583 6.502 -21.425 1.00 98.19 159 PHE A N 1
ATOM 1246 C CA . PHE A 1 159 ? 33.434 7.324 -20.237 1.00 98.19 159 PHE A CA 1
ATOM 1247 C C . PHE A 1 159 ? 34.106 6.628 -19.051 1.00 98.19 159 PHE A C 1
ATOM 1249 O O . PHE A 1 159 ? 33.726 5.525 -18.648 1.00 98.19 159 PHE A O 1
ATOM 1256 N N . LYS A 1 160 ? 35.130 7.282 -18.503 1.00 97.19 160 LYS A N 1
ATOM 1257 C CA . LYS A 1 160 ? 35.854 6.843 -17.306 1.00 97.19 160 LYS A CA 1
ATOM 1258 C C . LYS A 1 160 ? 35.496 7.745 -16.136 1.00 97.19 160 LYS A C 1
ATOM 1260 O O . LYS A 1 160 ? 35.307 8.945 -16.323 1.00 97.19 160 LYS A O 1
ATOM 1265 N N . GLY A 1 161 ? 35.466 7.180 -14.934 1.00 95.38 161 GLY A N 1
ATOM 1266 C CA . GLY A 1 161 ? 35.343 7.965 -13.708 1.00 95.38 161 GLY A CA 1
ATOM 1267 C C . GLY A 1 161 ? 34.572 7.297 -12.580 1.00 95.38 161 GLY A C 1
ATOM 1268 O O . GLY A 1 161 ? 34.573 7.861 -11.492 1.00 95.38 161 GLY A O 1
ATOM 1269 N N . HIS A 1 162 ? 33.901 6.167 -12.818 1.00 98.06 162 HIS A N 1
ATOM 1270 C CA . HIS A 1 162 ? 33.455 5.297 -11.730 1.00 98.06 162 HIS A CA 1
ATOM 1271 C C . HIS A 1 162 ? 34.638 4.500 -11.176 1.00 98.06 162 HIS A C 1
ATOM 1273 O O . HIS A 1 162 ? 35.584 4.209 -11.909 1.00 98.06 162 HIS A O 1
ATOM 1279 N N . GLU A 1 163 ? 34.578 4.174 -9.888 1.00 97.69 163 GLU A N 1
ATOM 1280 C CA . GLU A 1 163 ? 35.643 3.463 -9.160 1.00 97.69 163 GLU A CA 1
ATOM 1281 C C . GLU A 1 163 ? 35.272 2.004 -8.851 1.00 97.69 163 GLU A C 1
ATOM 1283 O O . GLU A 1 163 ? 36.054 1.258 -8.261 1.00 97.69 163 GLU A O 1
ATOM 1288 N N . ASN A 1 164 ? 34.071 1.581 -9.251 1.00 97.88 164 ASN A N 1
ATOM 1289 C CA . ASN A 1 164 ? 33.561 0.227 -9.072 1.00 97.88 164 ASN A CA 1
ATOM 1290 C C . ASN A 1 164 ? 32.546 -0.126 -10.179 1.00 97.88 164 ASN A C 1
ATOM 1292 O O . ASN A 1 164 ? 32.309 0.667 -11.094 1.00 97.88 164 ASN A O 1
ATOM 1296 N N . TYR A 1 165 ? 31.963 -1.324 -10.121 1.00 97.38 165 TYR A N 1
ATOM 1297 C CA . TYR A 1 165 ? 31.098 -1.883 -11.165 1.00 97.38 165 TYR A CA 1
ATOM 1298 C C . TYR A 1 165 ? 29.949 -0.949 -11.540 1.00 97.38 165 TYR A C 1
ATOM 1300 O O . TYR A 1 165 ? 29.285 -0.382 -10.669 1.00 97.38 165 TYR A O 1
ATOM 1308 N N . VAL A 1 166 ? 29.705 -0.783 -12.841 1.00 97.44 166 VAL A N 1
ATOM 1309 C CA . VAL A 1 166 ? 28.601 0.037 -13.353 1.00 97.44 166 VAL A CA 1
ATOM 1310 C C . VAL A 1 166 ? 27.398 -0.864 -13.605 1.00 97.44 166 VAL A C 1
ATOM 1312 O O . VAL A 1 166 ? 27.330 -1.554 -14.620 1.00 97.44 166 VAL A O 1
ATOM 1315 N N . ARG A 1 167 ? 26.436 -0.854 -12.676 1.00 93.50 167 ARG A N 1
ATOM 1316 C CA . ARG A 1 167 ? 25.277 -1.761 -12.701 1.00 93.50 167 ARG A CA 1
ATOM 1317 C C . ARG A 1 167 ? 24.177 -1.346 -13.666 1.00 93.50 167 ARG A C 1
ATOM 1319 O O . ARG A 1 167 ? 23.462 -2.201 -14.172 1.00 93.50 167 ARG A O 1
ATOM 1326 N N . SER A 1 168 ? 24.002 -0.046 -13.883 1.00 91.31 168 SER A N 1
ATOM 1327 C CA . SER A 1 168 ? 22.884 0.483 -14.664 1.00 91.31 168 SER A CA 1
ATOM 1328 C C . SER A 1 168 ? 23.329 1.684 -15.475 1.00 91.31 168 SER A C 1
ATOM 1330 O O . SER A 1 168 ? 23.968 2.588 -14.935 1.00 91.31 168 SER A O 1
ATOM 1332 N N . VAL A 1 169 ? 22.934 1.715 -16.745 1.00 96.00 169 VAL A N 1
ATOM 1333 C CA . VAL A 1 169 ? 23.082 2.866 -17.640 1.00 96.00 169 VAL A CA 1
ATOM 1334 C C . VAL A 1 169 ? 21.754 3.155 -18.327 1.00 96.00 169 VAL A C 1
ATOM 1336 O O . VAL A 1 169 ? 21.037 2.234 -18.709 1.00 96.00 169 VAL A O 1
ATOM 1339 N N . ALA A 1 170 ? 21.405 4.430 -18.480 1.00 95.38 170 ALA A N 1
ATOM 1340 C CA . ALA A 1 170 ? 20.173 4.820 -19.161 1.00 95.38 170 ALA A CA 1
ATOM 1341 C C . ALA A 1 170 ? 20.331 6.157 -19.885 1.00 95.38 170 ALA A C 1
ATOM 1343 O O . ALA A 1 170 ? 20.917 7.097 -19.344 1.00 95.38 170 ALA A O 1
ATOM 1344 N N . PHE A 1 171 ? 19.766 6.249 -21.090 1.00 97.88 171 PHE A N 1
ATOM 1345 C CA . PHE A 1 171 ? 19.589 7.518 -21.793 1.00 97.88 171 PHE A CA 1
ATOM 1346 C C . PHE A 1 171 ? 18.436 8.319 -21.192 1.00 97.88 171 PHE A C 1
ATOM 1348 O O . PHE A 1 171 ? 17.425 7.756 -20.765 1.00 97.88 171 PHE A O 1
ATOM 1355 N N . SER A 1 172 ? 18.564 9.646 -21.214 1.00 97.31 172 SER A N 1
ATOM 1356 C CA . SER A 1 172 ? 17.415 10.527 -21.033 1.00 97.31 172 SER A CA 1
ATOM 1357 C C . SER A 1 172 ? 16.408 10.316 -22.175 1.00 97.31 172 SER A C 1
ATOM 1359 O O . SER A 1 172 ? 16.810 9.954 -23.284 1.00 97.31 172 SER A O 1
ATOM 1361 N N . PRO A 1 173 ? 15.104 10.580 -21.963 1.00 96.19 173 PRO A N 1
ATOM 1362 C CA . PRO A 1 173 ? 14.082 10.419 -23.004 1.00 96.19 173 PRO A CA 1
ATOM 1363 C C . PRO A 1 173 ? 14.343 11.225 -24.286 1.00 96.19 173 PRO A C 1
ATOM 1365 O O . PRO A 1 173 ? 13.898 10.839 -25.362 1.00 96.19 173 PRO A O 1
ATOM 1368 N N . ASP A 1 174 ? 15.081 12.335 -24.189 1.00 95.94 174 ASP A N 1
ATOM 1369 C CA . ASP A 1 174 ? 15.494 13.155 -25.333 1.00 95.94 174 ASP A CA 1
ATOM 1370 C C . ASP A 1 174 ? 16.863 12.762 -25.925 1.00 95.94 174 ASP A C 1
ATOM 1372 O O . ASP A 1 174 ? 17.322 13.386 -26.883 1.00 95.94 174 ASP A O 1
ATOM 1376 N N . GLY A 1 175 ? 17.524 11.750 -25.354 1.00 96.56 175 GLY A N 1
ATOM 1377 C CA . GLY A 1 175 ? 18.807 11.202 -25.794 1.00 96.56 175 GLY A CA 1
ATOM 1378 C C . GLY A 1 175 ? 20.023 12.097 -25.548 1.00 96.56 175 GLY A C 1
ATOM 1379 O O . GLY A 1 175 ? 21.121 11.741 -25.972 1.00 96.56 175 GLY A O 1
ATOM 1380 N N . LYS A 1 176 ? 19.865 13.257 -24.897 1.00 96.44 176 LYS A N 1
ATOM 1381 C CA . LYS A 1 176 ? 20.973 14.207 -24.691 1.00 96.44 176 LYS A CA 1
ATOM 1382 C C . LYS A 1 176 ? 21.920 13.800 -23.571 1.00 96.44 176 LYS A C 1
ATOM 1384 O O . LYS A 1 176 ? 23.104 14.135 -23.630 1.00 96.44 176 LYS A O 1
ATOM 1389 N N . TYR A 1 177 ? 21.404 13.103 -22.566 1.00 97.62 177 TYR A N 1
ATOM 1390 C CA . TYR A 1 177 ? 22.145 12.748 -21.368 1.00 97.62 177 TYR A CA 1
ATOM 1391 C C . TYR A 1 177 ? 22.159 11.242 -21.133 1.00 97.62 177 TYR A C 1
ATOM 1393 O O . TYR A 1 177 ? 21.272 10.512 -21.579 1.00 97.62 177 TYR A O 1
ATOM 1401 N N . LEU A 1 178 ? 23.162 10.799 -20.383 1.00 97.44 178 LEU A N 1
ATOM 1402 C CA . LEU A 1 178 ? 23.243 9.461 -19.808 1.00 97.44 178 LEU A CA 1
ATOM 1403 C C . LEU A 1 178 ? 23.334 9.572 -18.293 1.00 97.44 178 LEU A C 1
ATOM 1405 O O . LEU A 1 178 ? 24.074 10.418 -17.792 1.00 97.44 178 LEU A O 1
ATOM 1409 N N . ILE A 1 179 ? 22.648 8.688 -17.575 1.00 97.38 179 ILE A N 1
ATOM 1410 C CA . ILE A 1 179 ? 22.947 8.413 -16.166 1.00 97.38 179 ILE A CA 1
ATOM 1411 C C . ILE A 1 179 ? 23.588 7.043 -16.031 1.00 97.38 179 ILE A C 1
ATOM 1413 O O . ILE A 1 179 ? 23.243 6.110 -16.759 1.00 97.38 179 ILE A O 1
ATOM 1417 N N . SER A 1 180 ? 24.491 6.928 -15.067 1.00 97.06 180 SER A N 1
ATOM 1418 C CA . SER A 1 180 ? 25.084 5.662 -14.659 1.00 97.06 180 SER A CA 1
ATOM 1419 C C . SER A 1 180 ? 25.085 5.525 -13.145 1.00 97.06 180 SER A C 1
ATOM 1421 O O . SER A 1 180 ? 25.462 6.462 -12.443 1.00 97.06 180 SER A O 1
ATOM 1423 N N . GLY A 1 181 ? 24.651 4.365 -12.652 1.00 96.56 181 GLY A N 1
ATOM 1424 C CA . GLY A 1 181 ? 24.700 3.993 -11.236 1.00 96.56 181 GLY A CA 1
ATOM 1425 C C . GLY A 1 181 ? 25.725 2.888 -11.001 1.00 96.56 181 GLY A C 1
ATOM 1426 O O . GLY A 1 181 ? 25.813 1.949 -11.800 1.00 96.56 181 GLY A O 1
ATOM 1427 N N . SER A 1 182 ? 26.499 3.004 -9.921 1.00 97.19 182 SER A N 1
ATOM 1428 C CA . SER A 1 182 ? 27.635 2.123 -9.642 1.00 97.19 182 SER A CA 1
ATOM 1429 C C . SER A 1 182 ? 27.691 1.644 -8.188 1.00 97.19 182 SER A C 1
ATOM 1431 O O . SER A 1 182 ? 27.114 2.241 -7.273 1.00 97.19 182 SER A O 1
ATOM 1433 N N . ASP A 1 183 ? 28.443 0.566 -7.980 1.00 96.62 183 ASP A N 1
ATOM 1434 C CA . ASP A 1 183 ? 28.847 0.058 -6.666 1.00 96.62 183 ASP A CA 1
ATOM 1435 C C . ASP A 1 183 ? 29.802 0.995 -5.921 1.00 96.62 183 ASP A C 1
ATOM 1437 O O . ASP A 1 183 ? 30.029 0.816 -4.727 1.00 96.62 183 ASP A O 1
ATOM 1441 N N . ASP A 1 184 ? 30.322 2.028 -6.591 1.00 97.31 184 ASP A N 1
ATOM 1442 C CA . ASP A 1 184 ? 31.066 3.117 -5.952 1.00 97.31 184 ASP A CA 1
ATOM 1443 C C . ASP A 1 184 ? 30.157 4.111 -5.218 1.00 97.31 184 ASP A C 1
ATOM 1445 O O . ASP A 1 184 ? 30.634 5.107 -4.679 1.00 97.31 184 ASP A O 1
ATOM 1449 N N . LYS A 1 185 ? 28.850 3.811 -5.162 1.00 97.12 185 LYS A N 1
ATOM 1450 C CA . LYS A 1 185 ? 27.823 4.564 -4.432 1.00 97.12 185 LYS A CA 1
ATOM 1451 C C . LYS A 1 185 ? 27.491 5.924 -5.065 1.00 97.12 185 LYS A C 1
ATOM 1453 O O . LYS A 1 185 ? 26.692 6.693 -4.520 1.00 97.12 185 LYS A O 1
ATOM 1458 N N . THR A 1 186 ? 28.038 6.211 -6.249 1.00 97.50 186 THR A N 1
ATOM 1459 C CA . THR A 1 186 ? 27.792 7.449 -6.993 1.00 97.50 186 THR A CA 1
ATOM 1460 C C . THR A 1 186 ? 26.882 7.247 -8.197 1.00 97.50 186 THR A C 1
ATOM 1462 O O . THR A 1 186 ? 26.822 6.178 -8.812 1.00 97.50 186 THR A O 1
ATOM 1465 N N . ILE A 1 187 ? 26.190 8.326 -8.566 1.00 97.62 187 ILE A N 1
ATOM 1466 C CA . ILE A 1 187 ? 25.576 8.455 -9.888 1.00 97.62 187 ILE A CA 1
ATOM 1467 C C . ILE A 1 187 ? 26.360 9.472 -10.683 1.00 97.62 187 ILE A C 1
ATOM 1469 O O . ILE A 1 187 ? 26.744 10.514 -10.155 1.00 97.62 187 ILE A O 1
ATOM 1473 N N . LYS A 1 188 ? 26.577 9.202 -11.965 1.00 97.94 188 LYS A N 1
ATOM 1474 C CA . LYS A 1 188 ? 27.191 10.170 -12.872 1.00 97.94 188 LYS A CA 1
ATOM 1475 C C . LYS A 1 188 ? 26.229 10.528 -13.987 1.00 97.94 188 LYS A C 1
ATOM 1477 O O . LYS A 1 188 ? 25.544 9.660 -14.521 1.00 97.94 188 LYS A O 1
ATOM 1482 N N . LEU A 1 189 ? 26.178 11.820 -14.298 1.00 98.12 189 LEU A N 1
ATOM 1483 C CA . LEU A 1 189 ? 25.440 12.374 -15.427 1.00 98.12 189 LEU A CA 1
ATOM 1484 C C . LEU A 1 189 ? 26.441 12.793 -16.494 1.00 98.12 189 LEU A C 1
ATOM 1486 O O . LEU A 1 189 ? 27.380 13.541 -16.212 1.00 98.12 189 LEU A O 1
ATOM 1490 N N . TRP A 1 190 ? 26.220 12.327 -17.714 1.00 98.00 190 TRP A N 1
ATOM 1491 C CA . TRP A 1 190 ? 27.115 12.530 -18.846 1.00 98.00 190 TRP A CA 1
ATOM 1492 C C . TRP A 1 190 ? 26.378 13.226 -19.981 1.00 98.00 190 TRP A C 1
ATOM 1494 O O . TRP A 1 190 ? 25.196 12.965 -20.214 1.00 98.00 190 TRP A O 1
ATOM 1504 N N . ASP A 1 191 ? 27.085 14.083 -20.708 1.00 97.56 191 ASP A N 1
ATOM 1505 C CA . ASP A 1 191 ? 26.598 14.661 -21.957 1.00 97.56 191 ASP A CA 1
ATOM 1506 C C . ASP A 1 191 ? 26.966 13.733 -23.117 1.00 97.56 191 ASP A C 1
ATOM 1508 O O . ASP A 1 191 ? 28.142 13.432 -23.341 1.00 97.56 191 ASP A O 1
ATOM 1512 N N . VAL A 1 192 ? 25.964 13.277 -23.868 1.00 96.12 192 VAL A N 1
ATOM 1513 C CA . VAL A 1 192 ? 26.163 12.335 -24.981 1.00 96.12 192 VAL A CA 1
ATOM 1514 C C . VAL A 1 192 ? 26.891 12.999 -26.147 1.00 96.12 192 VAL A C 1
ATOM 1516 O O . VAL A 1 192 ? 27.734 12.377 -26.793 1.00 96.12 192 VAL A O 1
ATOM 1519 N N . LYS A 1 193 ? 26.594 14.274 -26.420 1.00 95.25 193 LYS A N 1
ATOM 1520 C CA . LYS A 1 193 ? 27.154 15.006 -27.560 1.00 95.25 193 LYS A CA 1
ATOM 1521 C C . LYS A 1 193 ? 28.587 15.453 -27.287 1.00 95.25 193 LYS A C 1
ATOM 1523 O O . LYS A 1 193 ? 29.430 15.360 -28.174 1.00 95.25 193 LYS A O 1
ATOM 1528 N N . GLN A 1 194 ? 28.846 15.966 -26.088 1.00 95.81 194 GLN A N 1
ATOM 1529 C CA . GLN A 1 194 ? 30.174 16.406 -25.661 1.00 95.81 194 GLN A CA 1
ATOM 1530 C C . GLN A 1 194 ? 31.055 15.243 -25.208 1.00 95.81 194 GLN A C 1
ATOM 1532 O O . GLN A 1 194 ? 32.266 15.418 -25.102 1.00 95.81 194 GLN A O 1
ATOM 1537 N N . GLN A 1 195 ? 30.459 14.072 -24.961 1.00 95.69 195 GLN A N 1
ATOM 1538 C CA . GLN A 1 195 ? 31.149 12.874 -24.492 1.00 95.69 195 GLN A CA 1
ATOM 1539 C C . GLN A 1 195 ? 31.940 13.143 -23.203 1.00 95.69 195 GLN A C 1
ATOM 1541 O O . GLN A 1 195 ? 33.090 12.740 -23.050 1.00 95.69 195 GLN A O 1
ATOM 1546 N N . SER A 1 196 ? 31.325 13.871 -22.273 1.00 95.69 196 SER A N 1
ATOM 1547 C CA . SER A 1 196 ? 31.981 14.358 -21.062 1.00 95.69 196 SER A CA 1
ATOM 1548 C C . SER A 1 196 ? 31.123 14.132 -19.820 1.00 95.69 196 SER A C 1
ATOM 1550 O O . SER A 1 196 ? 29.896 14.025 -19.883 1.00 95.69 196 SER A O 1
ATOM 1552 N N . LEU A 1 197 ? 31.790 14.041 -18.669 1.00 97.69 197 LEU A N 1
ATOM 1553 C CA . LEU A 1 197 ? 31.138 14.023 -17.365 1.00 97.69 197 LEU A CA 1
ATOM 1554 C C . LEU A 1 197 ? 30.598 15.421 -17.058 1.00 97.69 197 LEU A C 1
ATOM 1556 O O . LEU A 1 197 ? 31.375 16.371 -16.981 1.00 97.69 197 LEU A O 1
ATOM 1560 N N . LEU A 1 198 ? 29.289 15.535 -16.842 1.00 96.56 198 LEU A N 1
ATOM 1561 C CA . LEU A 1 198 ? 28.665 16.776 -16.385 1.00 96.56 198 LEU A CA 1
ATOM 1562 C C . LEU A 1 198 ? 28.707 16.884 -14.866 1.00 96.56 198 LEU A C 1
ATOM 1564 O O . LEU A 1 198 ? 29.044 17.937 -14.332 1.00 96.56 198 LEU A O 1
ATOM 1568 N N . HIS A 1 199 ? 28.356 15.800 -14.169 1.00 97.44 199 HIS A N 1
ATOM 1569 C CA . HIS A 1 199 ? 28.249 15.819 -12.714 1.00 97.44 199 HIS A CA 1
ATOM 1570 C C . HIS A 1 199 ? 28.461 14.441 -12.085 1.00 97.44 199 HIS A C 1
ATOM 1572 O O . HIS A 1 199 ? 28.056 13.427 -12.653 1.00 97.44 199 HIS A O 1
ATOM 1578 N N . THR A 1 200 ? 29.051 14.413 -10.885 1.00 97.62 200 THR A N 1
ATOM 1579 C CA . THR A 1 200 ? 29.087 13.230 -10.008 1.00 97.62 200 THR A CA 1
ATOM 1580 C C . THR A 1 200 ? 28.245 13.502 -8.769 1.00 97.62 200 THR A C 1
ATOM 1582 O O . THR A 1 200 ? 28.598 14.342 -7.947 1.00 97.62 200 THR A O 1
ATOM 1585 N N . PHE A 1 201 ? 27.153 12.764 -8.625 1.00 96.94 201 PHE A N 1
ATOM 1586 C CA . PHE A 1 201 ? 26.280 12.789 -7.463 1.00 96.94 201 PHE A CA 1
ATOM 1587 C C . PHE A 1 201 ? 26.800 11.801 -6.420 1.00 96.94 201 PHE A C 1
ATOM 1589 O O . PHE A 1 201 ? 26.841 10.595 -6.674 1.00 96.94 201 PHE A O 1
ATOM 1596 N N . GLN A 1 202 ? 27.154 12.308 -5.237 1.00 95.00 202 GLN A N 1
ATOM 1597 C CA . GLN A 1 202 ? 27.368 11.489 -4.039 1.00 95.00 202 GLN A CA 1
ATOM 1598 C C . GLN A 1 202 ? 26.004 10.991 -3.5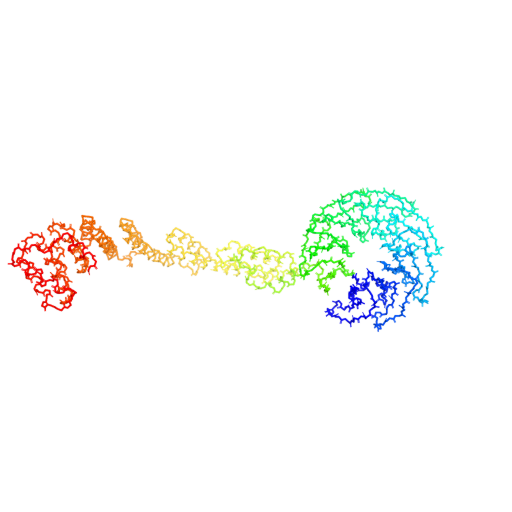67 1.00 95.00 202 GLN A C 1
ATOM 1600 O O . GLN A 1 202 ? 25.308 11.658 -2.797 1.00 95.00 202 GLN A O 1
ATOM 1605 N N . ALA A 1 203 ? 25.554 9.902 -4.183 1.00 91.88 203 ALA A N 1
ATOM 1606 C CA . ALA A 1 203 ? 24.155 9.543 -4.160 1.00 91.88 203 ALA A CA 1
ATOM 1607 C C . ALA A 1 203 ? 23.817 8.749 -2.902 1.00 91.88 203 ALA A C 1
ATOM 1609 O O . ALA A 1 203 ? 22.951 9.187 -2.154 1.00 91.88 203 ALA A O 1
ATOM 1610 N N . HIS A 1 204 ? 24.500 7.638 -2.640 1.00 95.44 204 HIS A N 1
ATOM 1611 C CA . HIS A 1 204 ? 24.128 6.690 -1.588 1.00 95.44 204 HIS A CA 1
ATOM 1612 C C . HIS A 1 204 ? 25.309 6.344 -0.673 1.00 95.44 204 HIS A C 1
ATOM 1614 O O . HIS A 1 204 ? 26.460 6.604 -1.008 1.00 95.44 204 HIS A O 1
ATOM 1620 N N . GLU A 1 205 ? 25.019 5.751 0.485 1.00 94.56 205 GLU A N 1
ATOM 1621 C CA . GLU A 1 205 ? 26.051 5.243 1.411 1.00 94.56 205 GLU A CA 1
ATOM 1622 C C . GLU A 1 205 ? 26.462 3.796 1.093 1.00 94.56 205 GLU A C 1
ATOM 1624 O O . GLU A 1 205 ? 27.459 3.291 1.606 1.00 94.56 205 GLU A O 1
ATOM 1629 N N . GLU A 1 206 ? 25.722 3.134 0.208 1.00 95.56 206 GLU A N 1
ATOM 1630 C CA . GLU A 1 206 ? 25.899 1.744 -0.210 1.00 95.56 206 GLU A CA 1
ATOM 1631 C C . GLU A 1 206 ? 25.629 1.602 -1.722 1.00 95.56 206 GLU A C 1
ATOM 1633 O O . GLU A 1 206 ? 25.055 2.516 -2.326 1.00 95.56 206 GLU A O 1
ATOM 1638 N N . PRO A 1 207 ? 26.016 0.475 -2.353 1.00 94.69 207 PRO A N 1
ATOM 1639 C CA . PRO A 1 207 ? 25.880 0.254 -3.791 1.00 94.69 207 PRO A CA 1
ATOM 1640 C C . PRO A 1 207 ? 24.502 0.572 -4.380 1.00 94.69 207 PRO A C 1
ATOM 1642 O O . PRO A 1 207 ? 23.461 0.211 -3.811 1.00 94.69 207 PRO A O 1
ATOM 1645 N N . ILE A 1 208 ? 24.503 1.193 -5.562 1.00 93.25 208 ILE A N 1
ATOM 1646 C CA . ILE A 1 208 ? 23.294 1.579 -6.297 1.00 93.25 208 ILE A CA 1
ATOM 1647 C C . ILE A 1 208 ? 22.883 0.452 -7.232 1.00 93.25 208 ILE A C 1
ATOM 1649 O O . ILE A 1 208 ? 23.641 0.055 -8.114 1.00 93.25 208 ILE A O 1
ATOM 1653 N N . ARG A 1 209 ? 21.648 -0.027 -7.084 1.00 86.69 209 ARG A N 1
ATOM 1654 C CA . ARG A 1 209 ? 21.126 -1.133 -7.902 1.00 86.69 209 ARG A CA 1
ATOM 1655 C C . ARG A 1 209 ? 20.289 -0.668 -9.084 1.00 86.69 209 ARG A C 1
ATOM 1657 O O . ARG A 1 209 ? 20.247 -1.353 -10.099 1.00 86.69 209 ARG A O 1
ATOM 1664 N N . SER A 1 210 ? 19.634 0.484 -8.968 1.00 86.69 210 SER A N 1
ATOM 1665 C CA . SER A 1 210 ? 18.740 0.995 -10.006 1.00 86.69 210 SER A CA 1
ATOM 1666 C C . SER A 1 210 ? 18.753 2.520 -10.039 1.00 86.69 210 SER A C 1
ATOM 1668 O O . SER A 1 210 ? 18.686 3.173 -8.994 1.00 86.69 210 SER A O 1
ATOM 1670 N N . ALA A 1 211 ? 18.834 3.082 -11.245 1.00 93.62 211 ALA A N 1
ATOM 1671 C CA . ALA A 1 211 ? 18.669 4.506 -11.496 1.00 93.62 211 ALA A CA 1
ATOM 1672 C C . ALA A 1 211 ? 17.905 4.713 -12.808 1.00 93.62 211 ALA A C 1
ATOM 1674 O O . ALA A 1 211 ? 18.271 4.132 -13.830 1.00 93.62 211 ALA A O 1
ATOM 1675 N N . VAL A 1 212 ? 16.846 5.525 -12.781 1.00 94.50 212 VAL A N 1
ATOM 1676 C CA . VAL A 1 212 ? 15.957 5.728 -13.938 1.00 94.50 212 VAL A CA 1
ATOM 1677 C C . VAL A 1 212 ? 15.543 7.190 -14.079 1.00 94.50 212 VAL A C 1
ATOM 1679 O O . VAL A 1 212 ? 15.311 7.884 -13.087 1.00 94.50 212 VAL A O 1
ATOM 1682 N N . PHE A 1 213 ? 15.438 7.665 -15.319 1.00 97.38 213 PHE A N 1
ATOM 1683 C CA . PHE A 1 213 ? 14.906 8.993 -15.624 1.00 97.38 213 PHE A CA 1
ATOM 1684 C C . PHE A 1 213 ? 13.383 9.044 -15.461 1.00 97.38 213 PHE A C 1
ATOM 1686 O O . PHE A 1 213 ? 12.685 8.051 -15.674 1.00 97.38 213 PHE A O 1
ATOM 1693 N N . SER A 1 214 ? 12.860 10.230 -15.143 1.00 96.44 214 SER A N 1
ATOM 1694 C CA . SER A 1 214 ? 11.441 10.528 -15.317 1.00 96.44 214 SER A CA 1
ATOM 1695 C C . SER A 1 214 ? 11.078 10.539 -16.810 1.00 96.44 214 SER A C 1
ATOM 1697 O O . SER A 1 214 ? 11.930 10.864 -17.642 1.00 96.44 214 SER A O 1
ATOM 1699 N N . PRO A 1 215 ? 9.815 10.257 -17.184 1.00 94.81 215 PRO A N 1
ATOM 1700 C CA . PRO A 1 215 ? 9.385 10.261 -18.588 1.00 94.81 215 PRO A CA 1
ATOM 1701 C C . PRO A 1 215 ? 9.593 11.599 -19.313 1.00 94.81 215 PRO A C 1
ATOM 1703 O O . PRO A 1 215 ? 9.765 11.623 -20.527 1.00 94.81 215 PRO A O 1
ATOM 1706 N N . ASP A 1 216 ? 9.596 12.717 -18.580 1.00 94.38 216 ASP A N 1
ATOM 1707 C CA . ASP A 1 216 ? 9.872 14.050 -19.129 1.00 94.38 216 ASP A CA 1
ATOM 1708 C C . ASP A 1 216 ? 11.364 14.433 -19.115 1.00 94.38 216 ASP A C 1
ATOM 1710 O O . ASP A 1 216 ? 11.719 15.526 -19.557 1.00 94.38 216 ASP A O 1
ATOM 1714 N N . GLY A 1 217 ? 12.230 13.558 -18.592 1.00 95.62 217 GLY A N 1
ATOM 1715 C CA . GLY A 1 217 ? 13.679 13.734 -18.522 1.00 95.62 217 GLY A CA 1
ATOM 1716 C C . GLY A 1 217 ? 14.164 14.819 -17.560 1.00 95.62 217 GLY A C 1
ATOM 1717 O O . GLY A 1 217 ? 15.364 15.075 -17.508 1.00 95.62 217 GLY A O 1
ATOM 1718 N N . LYS A 1 218 ? 13.274 15.478 -16.807 1.00 95.44 218 LYS A N 1
ATOM 1719 C CA . LYS A 1 218 ? 13.662 16.567 -15.892 1.00 95.44 218 LYS A CA 1
ATOM 1720 C C . LYS A 1 218 ? 14.261 16.064 -14.590 1.00 95.44 218 LYS A C 1
ATOM 1722 O O . LYS A 1 218 ? 15.079 16.756 -13.987 1.00 95.44 218 LYS A O 1
ATOM 1727 N N . TYR A 1 219 ? 13.842 14.880 -14.164 1.00 96.50 219 TYR A N 1
ATOM 1728 C CA . TYR A 1 219 ? 14.299 14.251 -12.941 1.00 96.50 219 TYR A CA 1
ATOM 1729 C C . TYR A 1 219 ? 14.897 12.883 -13.240 1.00 96.50 219 TYR A C 1
ATOM 1731 O O . TYR A 1 219 ? 14.610 12.260 -14.262 1.00 96.50 219 TYR A O 1
ATOM 1739 N N . PHE A 1 220 ? 15.693 12.383 -12.308 1.00 96.94 220 PHE A N 1
ATOM 1740 C CA . PHE A 1 220 ? 15.971 10.958 -12.209 1.00 96.94 220 PHE A CA 1
ATOM 1741 C C . PHE A 1 220 ? 15.872 10.521 -10.755 1.00 96.94 220 PHE A C 1
ATOM 1743 O O . PHE A 1 220 ? 15.952 11.331 -9.828 1.00 96.94 220 PHE A O 1
ATOM 1750 N N . VAL A 1 221 ? 15.658 9.229 -10.562 1.00 96.62 221 VAL A N 1
ATOM 1751 C CA . VAL A 1 221 ? 15.553 8.606 -9.249 1.00 96.62 221 VAL A CA 1
ATOM 1752 C C . VAL A 1 221 ? 16.603 7.517 -9.115 1.00 96.62 221 VAL A C 1
ATOM 1754 O O . VAL A 1 221 ? 16.962 6.876 -10.103 1.00 96.62 221 VAL A O 1
ATOM 1757 N N . SER A 1 222 ? 17.075 7.304 -7.895 1.00 95.50 222 SER A N 1
ATOM 1758 C CA . SER A 1 222 ? 18.034 6.261 -7.564 1.00 95.50 222 SER A CA 1
ATOM 1759 C C . SER A 1 222 ? 17.641 5.478 -6.327 1.00 95.50 222 SER A C 1
ATOM 1761 O O . SER A 1 222 ? 17.087 6.046 -5.385 1.00 95.50 222 SER A O 1
ATOM 1763 N N . GLY A 1 223 ? 17.931 4.178 -6.351 1.00 94.44 223 GLY A N 1
ATOM 1764 C CA . GLY A 1 223 ? 17.702 3.242 -5.255 1.00 94.44 223 GLY A CA 1
ATOM 1765 C C . GLY A 1 223 ? 19.003 2.622 -4.793 1.00 94.44 223 GLY A C 1
ATOM 1766 O O . GLY A 1 223 ? 19.687 1.953 -5.576 1.00 94.44 223 GLY A O 1
ATOM 1767 N N . GLY A 1 224 ? 19.326 2.850 -3.525 1.00 92.81 224 GLY A N 1
ATOM 1768 C CA . GLY A 1 224 ? 20.521 2.317 -2.893 1.00 92.81 224 GLY A CA 1
ATOM 1769 C C . GLY A 1 224 ? 20.249 1.051 -2.090 1.00 92.81 224 GLY A C 1
ATOM 1770 O O . GLY A 1 224 ? 19.155 0.816 -1.569 1.00 92.81 224 GLY A O 1
ATOM 1771 N N . SER A 1 225 ? 21.307 0.269 -1.901 1.00 93.94 225 SER A N 1
ATOM 1772 C CA . SER A 1 225 ? 21.346 -0.784 -0.880 1.00 93.94 225 SER A CA 1
ATOM 1773 C C . SER A 1 225 ? 21.314 -0.191 0.545 1.00 93.94 225 SER A C 1
ATOM 1775 O O . SER A 1 225 ? 21.028 -0.906 1.500 1.00 93.94 225 SER A O 1
ATOM 1777 N N . ASP A 1 226 ? 21.484 1.132 0.676 1.00 94.38 226 ASP A N 1
ATOM 1778 C CA . ASP A 1 226 ? 21.311 1.916 1.908 1.00 94.38 226 ASP A CA 1
ATOM 1779 C C . ASP A 1 226 ? 19.838 2.141 2.286 1.00 94.38 226 ASP A C 1
ATOM 1781 O O . ASP A 1 226 ? 19.542 2.866 3.237 1.00 94.38 226 ASP A O 1
ATOM 1785 N N . LYS A 1 227 ? 18.916 1.490 1.559 1.00 95.75 227 LYS A N 1
ATOM 1786 C CA . LYS A 1 227 ? 17.473 1.468 1.826 1.00 95.75 227 LYS A CA 1
ATOM 1787 C C . LYS A 1 227 ? 16.777 2.806 1.548 1.00 95.75 227 LYS A C 1
ATOM 1789 O O . LYS A 1 227 ? 15.612 3.006 1.911 1.00 95.75 227 LYS A O 1
ATOM 1794 N N . THR A 1 228 ? 17.469 3.738 0.887 1.00 96.31 228 THR A N 1
ATOM 1795 C CA . THR A 1 228 ? 16.932 5.056 0.539 1.00 96.31 228 THR A CA 1
ATOM 1796 C C . THR A 1 228 ? 16.673 5.208 -0.951 1.00 96.31 228 THR A C 1
ATOM 1798 O O . THR A 1 228 ? 17.376 4.655 -1.798 1.00 96.31 228 THR A O 1
ATOM 1801 N N . ILE A 1 229 ? 15.657 6.009 -1.270 1.00 96.62 229 ILE A N 1
ATOM 1802 C CA . ILE A 1 229 ? 15.407 6.488 -2.629 1.00 96.62 229 ILE A CA 1
ATOM 1803 C C . ILE A 1 229 ? 15.795 7.954 -2.681 1.00 96.62 229 ILE A C 1
ATOM 1805 O O . ILE A 1 229 ? 15.442 8.716 -1.779 1.00 96.62 229 ILE A O 1
ATOM 1809 N N . LYS A 1 230 ? 16.477 8.386 -3.736 1.00 96.88 230 LYS A N 1
ATOM 1810 C CA . LYS A 1 230 ? 16.813 9.800 -3.927 1.00 96.88 230 LYS A CA 1
ATOM 1811 C C . LYS A 1 230 ? 16.309 10.297 -5.267 1.00 96.88 230 LYS A C 1
ATOM 1813 O O . LYS A 1 230 ? 16.460 9.625 -6.280 1.00 96.88 230 LYS A O 1
ATOM 1818 N N . LEU A 1 231 ? 15.673 11.463 -5.237 1.00 97.06 231 LEU A N 1
ATOM 1819 C CA . LEU A 1 231 ? 15.145 12.167 -6.398 1.00 97.06 231 LEU A CA 1
ATOM 1820 C C . LEU A 1 231 ? 16.044 13.360 -6.700 1.00 97.06 231 LEU A C 1
ATOM 1822 O O . LEU A 1 231 ? 16.311 14.178 -5.817 1.00 97.06 231 LEU A O 1
ATOM 1826 N N . TRP A 1 232 ? 16.448 13.480 -7.954 1.00 97.19 232 TRP A N 1
ATOM 1827 C CA . TRP A 1 232 ? 17.449 14.433 -8.411 1.00 97.19 232 TRP A CA 1
ATOM 1828 C C . TRP A 1 232 ? 16.911 15.251 -9.576 1.00 97.19 232 TRP A C 1
ATOM 1830 O O . TRP A 1 232 ? 16.200 14.718 -10.428 1.00 97.19 232 TRP A O 1
ATOM 1840 N N . ASP A 1 233 ? 17.264 16.532 -9.623 1.00 96.69 233 ASP A N 1
ATOM 1841 C CA . ASP A 1 233 ? 16.966 17.412 -10.752 1.00 96.69 233 ASP A CA 1
ATOM 1842 C C . ASP A 1 233 ? 18.140 17.382 -11.735 1.00 96.69 233 ASP A C 1
ATOM 1844 O O . ASP A 1 233 ? 19.285 17.653 -11.364 1.00 96.69 233 ASP A O 1
ATOM 1848 N N . VAL A 1 234 ? 17.855 17.038 -12.991 1.00 95.38 234 VAL A N 1
ATOM 1849 C CA . VAL A 1 234 ? 18.873 16.873 -14.039 1.00 95.38 234 VAL A CA 1
ATOM 1850 C C . VAL A 1 234 ? 19.502 18.214 -14.411 1.00 95.38 234 VAL A C 1
ATOM 1852 O O . VAL A 1 234 ? 20.713 18.296 -14.605 1.00 95.38 234 VAL A O 1
ATOM 1855 N N . ASN A 1 235 ? 18.697 19.277 -14.486 1.00 93.69 235 ASN A N 1
ATOM 1856 C CA . ASN A 1 235 ? 19.163 20.592 -14.924 1.00 93.69 235 ASN A CA 1
ATOM 1857 C C . ASN A 1 235 ? 19.924 21.312 -13.812 1.00 93.69 235 ASN A C 1
ATOM 1859 O O . ASN A 1 235 ? 20.951 21.935 -14.069 1.00 93.69 235 ASN A O 1
ATOM 1863 N N . GLN A 1 236 ? 19.415 21.235 -12.581 1.00 94.75 236 GLN A N 1
ATOM 1864 C CA . GLN A 1 236 ? 20.057 21.853 -11.420 1.00 94.75 236 GLN A CA 1
ATOM 1865 C C . GLN A 1 236 ? 21.216 21.021 -10.871 1.00 94.75 236 GLN A C 1
ATOM 1867 O O . GLN A 1 236 ? 21.991 21.538 -10.071 1.00 94.75 236 GLN A O 1
ATOM 1872 N N . GLN A 1 237 ? 21.327 19.753 -11.283 1.00 94.88 237 GLN A N 1
ATOM 1873 C CA . GLN A 1 237 ? 22.342 18.811 -10.811 1.00 94.88 237 GLN A CA 1
ATOM 1874 C C . GLN A 1 237 ? 22.366 18.732 -9.280 1.00 94.88 237 GLN A C 1
ATOM 1876 O O . GLN A 1 237 ? 23.417 18.743 -8.644 1.00 94.88 237 GLN A O 1
ATOM 1881 N N . SER A 1 238 ? 21.182 18.668 -8.674 1.00 94.44 238 SER A N 1
ATOM 1882 C CA . SER A 1 238 ? 21.026 18.742 -7.225 1.00 94.44 238 SER A CA 1
ATOM 1883 C C . SER A 1 238 ? 20.015 17.727 -6.702 1.00 94.44 238 SER A C 1
ATOM 1885 O O . SER A 1 238 ? 19.113 17.267 -7.412 1.00 94.44 238 SER A O 1
ATOM 1887 N N . LEU A 1 239 ? 20.184 17.356 -5.431 1.00 97.00 239 LEU A N 1
ATOM 1888 C CA . LEU A 1 239 ? 19.239 16.507 -4.717 1.00 97.00 239 LEU A CA 1
ATOM 1889 C C . LEU A 1 239 ? 17.951 17.293 -4.450 1.00 97.00 239 LEU A C 1
ATOM 1891 O O . LEU A 1 239 ? 17.963 18.296 -3.738 1.00 97.00 239 LEU A O 1
ATOM 1895 N N . VAL A 1 240 ? 16.827 16.798 -4.963 1.00 96.12 240 VAL A N 1
ATOM 1896 C CA . VAL A 1 240 ? 15.497 17.354 -4.682 1.00 96.12 240 VAL A CA 1
ATOM 1897 C C . VAL A 1 240 ? 14.972 16.817 -3.356 1.00 96.12 240 VAL A C 1
ATOM 1899 O O . VAL A 1 240 ? 14.424 17.573 -2.546 1.00 96.12 240 VAL A O 1
ATOM 1902 N N . HIS A 1 241 ? 15.094 15.503 -3.143 1.00 96.12 241 HIS A N 1
ATOM 1903 C CA . HIS A 1 241 ? 14.620 14.845 -1.929 1.00 96.12 241 HIS A CA 1
ATOM 1904 C C . HIS A 1 241 ? 15.258 13.469 -1.705 1.00 96.12 241 HIS A C 1
ATOM 1906 O O . HIS A 1 241 ? 15.587 12.771 -2.662 1.00 96.12 241 HIS A O 1
ATOM 1912 N N . SER A 1 242 ? 15.366 13.062 -0.437 1.00 95.88 242 SER A N 1
ATOM 1913 C CA . SER A 1 242 ? 15.811 11.730 -0.016 1.00 95.88 242 SER A CA 1
ATOM 1914 C C . SER A 1 242 ? 14.703 11.069 0.801 1.00 95.88 242 SER A C 1
ATOM 1916 O O . SER A 1 242 ? 14.378 11.534 1.891 1.00 95.88 242 SER A O 1
ATOM 1918 N N . PHE A 1 243 ? 14.142 9.980 0.289 1.00 93.25 243 PHE A N 1
ATOM 1919 C CA . PHE A 1 243 ? 13.131 9.173 0.960 1.00 93.25 243 PHE A CA 1
ATOM 1920 C C . PHE A 1 243 ? 13.816 8.084 1.791 1.00 93.25 243 PHE A C 1
ATOM 1922 O O . PHE A 1 243 ? 14.594 7.289 1.257 1.00 93.25 243 PHE A O 1
ATOM 1929 N N . LYS A 1 244 ? 13.501 8.009 3.089 1.00 92.38 244 LYS A N 1
ATOM 1930 C CA . LYS A 1 244 ? 13.744 6.793 3.881 1.00 92.38 244 LYS A CA 1
ATOM 1931 C C . LYS A 1 244 ? 12.712 5.767 3.439 1.00 92.38 244 LYS A C 1
ATOM 1933 O O . LYS A 1 244 ? 11.543 5.893 3.799 1.00 92.38 244 LYS A O 1
ATOM 1938 N N . ALA A 1 245 ? 13.119 4.869 2.550 1.00 91.19 245 ALA A N 1
ATOM 1939 C CA . ALA A 1 245 ? 12.164 4.157 1.725 1.00 91.19 245 ALA A CA 1
ATOM 1940 C C . ALA A 1 245 ? 11.775 2.805 2.314 1.00 91.19 245 ALA A C 1
ATOM 1942 O O . ALA A 1 245 ? 10.589 2.558 2.512 1.00 91.19 245 ALA A O 1
ATOM 1943 N N . HIS A 1 246 ? 12.761 1.960 2.597 1.00 96.56 246 HIS A N 1
ATOM 1944 C CA . HIS A 1 246 ? 12.570 0.548 2.918 1.00 96.56 246 HIS A CA 1
ATOM 1945 C C . HIS A 1 246 ? 13.379 0.126 4.149 1.00 96.56 246 HIS A C 1
ATOM 1947 O O . HIS A 1 246 ? 14.239 0.872 4.620 1.00 96.56 246 HIS A O 1
ATOM 1953 N N . GLU A 1 247 ? 13.099 -1.070 4.665 1.00 95.88 247 GLU A N 1
ATOM 1954 C CA . GLU A 1 247 ? 13.851 -1.667 5.780 1.00 95.88 247 GLU A CA 1
ATOM 1955 C C . GLU A 1 247 ? 15.037 -2.517 5.298 1.00 95.88 247 GLU A C 1
ATOM 1957 O O . GLU A 1 247 ? 15.910 -2.881 6.091 1.00 95.88 247 GLU A O 1
ATOM 1962 N N . ASP A 1 248 ? 15.126 -2.765 3.990 1.00 96.69 248 ASP A N 1
ATOM 1963 C CA . ASP A 1 248 ? 16.208 -3.502 3.338 1.00 96.69 248 ASP A CA 1
ATOM 1964 C C . ASP A 1 248 ? 16.505 -2.954 1.924 1.00 96.69 248 ASP A C 1
ATOM 1966 O O . ASP A 1 248 ? 15.892 -1.980 1.469 1.00 96.69 248 ASP A O 1
ATOM 1970 N N . HIS A 1 249 ? 17.477 -3.548 1.231 1.00 95.31 249 HIS A N 1
ATOM 1971 C CA . HIS A 1 249 ? 17.989 -3.120 -0.068 1.00 95.31 249 HIS A CA 1
ATOM 1972 C C . HIS A 1 249 ? 16.882 -2.867 -1.090 1.00 95.31 249 HIS A C 1
ATOM 1974 O O . HIS A 1 249 ? 15.991 -3.694 -1.279 1.00 95.31 249 HIS A O 1
ATOM 1980 N N . ILE A 1 250 ? 16.964 -1.742 -1.800 1.00 95.88 250 ILE A N 1
ATOM 1981 C CA . ILE A 1 250 ? 16.064 -1.464 -2.920 1.00 95.88 250 ILE A CA 1
ATOM 1982 C C . ILE A 1 250 ? 16.587 -2.186 -4.156 1.00 95.88 250 ILE A C 1
ATOM 1984 O O . ILE A 1 250 ? 17.738 -1.998 -4.554 1.00 95.88 250 ILE A O 1
ATOM 1988 N N . LEU A 1 251 ? 15.736 -3.006 -4.765 1.00 94.38 251 LEU A N 1
ATOM 1989 C CA . LEU A 1 251 ? 16.112 -3.864 -5.888 1.00 94.38 251 LEU A CA 1
ATOM 1990 C C . LEU A 1 251 ? 15.660 -3.293 -7.234 1.00 94.38 251 LEU A C 1
ATOM 1992 O O . LEU A 1 251 ? 16.368 -3.435 -8.228 1.00 94.38 251 LEU A O 1
ATOM 1996 N N . SER A 1 252 ? 14.519 -2.602 -7.272 1.00 94.06 252 SER A N 1
ATOM 1997 C CA . SER A 1 252 ? 13.981 -2.016 -8.501 1.00 94.06 252 SER A CA 1
ATOM 1998 C C . SER A 1 252 ? 13.177 -0.752 -8.209 1.00 94.06 252 SER A C 1
ATOM 2000 O O . SER A 1 252 ? 12.504 -0.653 -7.181 1.00 94.06 252 SER A O 1
ATOM 2002 N N . ILE A 1 253 ? 13.259 0.229 -9.112 1.00 95.19 253 ILE A N 1
ATOM 2003 C CA . ILE A 1 253 ? 12.470 1.463 -9.072 1.00 95.19 253 ILE A CA 1
ATOM 2004 C C . ILE A 1 253 ? 11.941 1.770 -10.472 1.00 95.19 253 ILE A C 1
ATOM 2006 O O . ILE A 1 253 ? 12.649 1.590 -11.460 1.00 95.19 253 ILE A O 1
ATOM 2010 N N . ALA A 1 254 ? 10.719 2.296 -10.552 1.00 94.44 254 ALA A N 1
ATOM 2011 C CA . ALA A 1 254 ? 10.153 2.819 -11.790 1.00 94.44 254 ALA A CA 1
ATOM 2012 C C . ALA A 1 254 ? 9.324 4.091 -11.552 1.00 94.44 254 ALA A C 1
ATOM 2014 O O . ALA A 1 254 ? 8.665 4.244 -10.522 1.00 94.44 254 ALA A O 1
ATOM 2015 N N . PHE A 1 255 ? 9.318 4.995 -12.533 1.00 95.00 255 PHE A N 1
ATOM 2016 C CA . PHE A 1 255 ? 8.345 6.087 -12.592 1.00 95.00 255 PHE A CA 1
ATOM 2017 C C . PHE A 1 255 ? 7.022 5.603 -13.185 1.00 95.00 255 PHE A C 1
ATOM 2019 O O . PHE A 1 255 ? 7.003 4.737 -14.062 1.00 95.00 255 PHE A O 1
ATOM 2026 N N . SER A 1 256 ? 5.914 6.211 -12.758 1.00 93.44 256 SER A N 1
ATOM 2027 C CA . SER A 1 256 ? 4.663 6.112 -13.507 1.00 93.44 256 SER A CA 1
ATOM 2028 C C . SER A 1 256 ? 4.817 6.762 -14.888 1.00 93.44 256 SER A C 1
ATOM 2030 O O . SER A 1 256 ? 5.604 7.701 -15.031 1.00 93.44 256 SER A O 1
ATOM 2032 N N . PRO A 1 257 ? 4.041 6.343 -15.905 1.00 91.06 257 PRO A N 1
ATOM 2033 C CA . PRO A 1 257 ? 4.133 6.909 -17.256 1.00 91.06 257 PRO A CA 1
ATOM 2034 C C . PRO A 1 257 ? 3.895 8.425 -17.322 1.00 91.06 257 PRO A C 1
ATOM 2036 O O . PRO A 1 257 ? 4.431 9.105 -18.190 1.00 91.06 257 PRO A O 1
ATOM 2039 N N . ASP A 1 258 ? 3.115 8.975 -16.385 1.00 89.00 258 ASP A N 1
ATOM 2040 C CA . ASP A 1 258 ? 2.877 10.418 -16.265 1.00 89.00 258 ASP A CA 1
ATOM 2041 C C . ASP A 1 258 ? 3.923 11.154 -15.405 1.00 89.00 258 ASP A C 1
ATOM 2043 O O . ASP A 1 258 ? 3.813 12.366 -15.211 1.00 89.00 258 ASP A O 1
ATOM 2047 N N . GLY A 1 259 ? 4.911 10.432 -14.868 1.00 91.19 259 GLY A N 1
ATOM 2048 C CA . GLY A 1 259 ? 6.007 10.951 -14.049 1.00 91.19 259 GLY A CA 1
ATOM 2049 C C . GLY A 1 259 ? 5.608 11.446 -12.657 1.00 91.19 259 GLY A C 1
ATOM 2050 O O . GLY A 1 259 ? 6.457 11.974 -11.941 1.00 91.19 259 GLY A O 1
ATOM 2051 N N . LYS A 1 260 ? 4.337 11.317 -12.255 1.00 90.06 260 LYS A N 1
ATOM 2052 C CA . LYS A 1 260 ? 3.852 11.862 -10.974 1.00 90.06 260 LYS A CA 1
ATOM 2053 C C . LYS A 1 260 ? 4.117 10.956 -9.786 1.00 90.06 260 LYS A C 1
ATOM 2055 O O . LYS A 1 260 ? 4.195 11.455 -8.665 1.00 90.06 260 LYS A O 1
ATOM 2060 N N . ASN A 1 261 ? 4.244 9.657 -10.026 1.00 91.06 261 ASN A N 1
ATOM 2061 C CA . ASN A 1 261 ? 4.462 8.668 -8.988 1.00 91.06 261 ASN A CA 1
ATOM 2062 C C . ASN A 1 261 ? 5.752 7.889 -9.231 1.00 91.06 261 ASN A C 1
ATOM 2064 O O . ASN A 1 261 ? 6.220 7.746 -10.362 1.00 91.06 261 ASN A O 1
ATOM 2068 N N . LEU A 1 262 ? 6.283 7.346 -8.146 1.00 93.88 262 LEU A N 1
ATOM 2069 C CA . LEU A 1 262 ? 7.391 6.402 -8.132 1.00 93.88 262 LEU A CA 1
ATOM 2070 C C . LEU A 1 262 ? 6.938 5.114 -7.471 1.00 93.88 262 LEU A C 1
ATOM 2072 O O . LEU A 1 262 ? 6.188 5.154 -6.498 1.00 93.88 262 LEU A O 1
ATOM 2076 N N . VAL A 1 263 ? 7.427 3.986 -7.959 1.00 95.19 263 VAL A N 1
ATOM 2077 C CA . VAL A 1 263 ? 7.305 2.705 -7.272 1.00 95.19 263 VAL A CA 1
ATOM 2078 C C . VAL A 1 263 ? 8.679 2.128 -7.001 1.00 95.19 263 VAL A C 1
ATOM 2080 O O . VAL A 1 263 ? 9.563 2.228 -7.847 1.00 95.19 263 VAL A O 1
ATOM 2083 N N . SER A 1 264 ? 8.849 1.534 -5.828 1.00 96.56 264 SER A N 1
ATOM 2084 C CA . SER A 1 264 ? 10.073 0.863 -5.410 1.00 96.56 264 SER A CA 1
ATOM 2085 C C . SER A 1 264 ? 9.772 -0.513 -4.846 1.00 96.56 264 SER A C 1
ATOM 2087 O O . SER A 1 264 ? 8.761 -0.692 -4.168 1.00 96.56 264 SER A O 1
ATOM 2089 N N . SER A 1 265 ? 10.658 -1.466 -5.103 1.00 96.94 265 SER A N 1
ATOM 2090 C CA . SER A 1 265 ? 10.625 -2.804 -4.519 1.00 96.94 265 SER A CA 1
ATOM 2091 C C . SER A 1 265 ? 11.895 -3.087 -3.733 1.00 96.94 265 SER A C 1
ATOM 2093 O O . SER A 1 265 ? 12.963 -2.553 -4.053 1.00 96.94 265 SER A O 1
ATOM 2095 N N . SER A 1 266 ? 11.786 -3.921 -2.703 1.00 97.62 266 SER A N 1
ATOM 2096 C CA . SER A 1 266 ? 12.891 -4.182 -1.787 1.00 97.62 266 SER A CA 1
ATOM 2097 C C . SER A 1 266 ? 12.994 -5.650 -1.386 1.00 97.62 266 SER A C 1
ATOM 2099 O O . SER A 1 266 ? 12.046 -6.435 -1.492 1.00 97.62 266 SER A O 1
ATOM 2101 N N . SER A 1 267 ? 14.182 -6.002 -0.899 1.00 97.25 267 SER A N 1
ATOM 2102 C CA . SER A 1 267 ? 14.445 -7.232 -0.160 1.00 97.25 267 SER A CA 1
ATOM 2103 C C . SER A 1 267 ? 13.579 -7.372 1.098 1.00 97.25 267 SER A C 1
ATOM 2105 O O . SER A 1 267 ? 13.357 -8.497 1.533 1.00 97.25 267 SER A O 1
ATOM 2107 N N . ASP A 1 268 ? 13.003 -6.281 1.618 1.00 96.94 268 ASP A N 1
ATOM 2108 C CA . ASP A 1 268 ? 12.078 -6.289 2.763 1.00 96.94 268 ASP A CA 1
ATOM 2109 C C . ASP A 1 268 ? 10.685 -6.868 2.451 1.00 96.94 268 ASP A C 1
ATOM 2111 O O . ASP A 1 268 ? 9.778 -6.757 3.272 1.00 96.94 268 ASP A O 1
ATOM 2115 N N . GLN A 1 269 ? 10.519 -7.489 1.276 1.00 97.25 269 GLN A N 1
ATOM 2116 C CA . GLN A 1 269 ? 9.291 -8.138 0.798 1.00 97.25 269 GLN A CA 1
ATOM 2117 C C . GLN A 1 269 ? 8.160 -7.155 0.446 1.00 97.25 269 GLN A C 1
ATOM 2119 O O . GLN A 1 269 ? 7.067 -7.569 0.049 1.00 97.25 269 GLN A O 1
ATOM 2124 N N . THR A 1 270 ? 8.404 -5.843 0.537 1.00 96.25 270 THR A N 1
ATOM 2125 C CA . THR A 1 270 ? 7.391 -4.818 0.272 1.00 96.25 270 THR A CA 1
ATOM 2126 C C . THR A 1 270 ? 7.617 -4.079 -1.039 1.00 96.25 270 THR A C 1
ATOM 2128 O O . THR A 1 270 ? 8.713 -4.011 -1.608 1.00 96.25 270 THR A O 1
ATOM 2131 N N . ILE A 1 271 ? 6.532 -3.467 -1.508 1.00 96.44 271 ILE A N 1
ATOM 2132 C CA . ILE A 1 271 ? 6.548 -2.515 -2.613 1.00 96.44 271 ILE A CA 1
ATOM 2133 C C . ILE A 1 271 ? 5.963 -1.207 -2.111 1.00 96.44 271 ILE A C 1
ATOM 2135 O O . ILE A 1 271 ? 4.936 -1.203 -1.434 1.00 96.44 271 ILE A O 1
ATOM 2139 N N . LYS A 1 272 ? 6.573 -0.077 -2.451 1.00 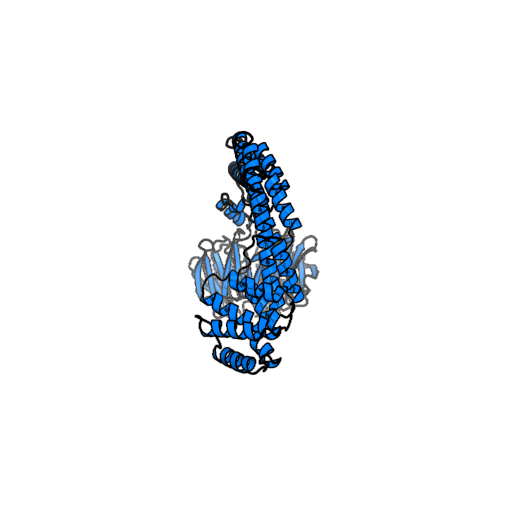94.25 272 LYS A N 1
ATOM 2140 C CA . LYS A 1 272 ? 6.114 1.238 -1.994 1.00 94.25 272 LYS A CA 1
ATOM 2141 C C . LYS A 1 272 ? 5.847 2.168 -3.160 1.00 94.25 272 LYS A C 1
ATOM 2143 O O . LYS A 1 272 ? 6.643 2.259 -4.087 1.00 94.25 272 LYS A O 1
ATOM 2148 N N . LEU A 1 273 ? 4.707 2.851 -3.100 1.00 91.44 273 LEU A N 1
ATOM 2149 C CA . LEU A 1 273 ? 4.275 3.867 -4.053 1.00 91.44 273 LEU A CA 1
ATOM 2150 C C . LEU A 1 273 ? 4.437 5.247 -3.425 1.00 91.44 273 LEU A C 1
ATOM 2152 O O . LEU A 1 273 ? 3.953 5.477 -2.318 1.00 91.44 273 LEU A O 1
ATOM 2156 N N . TRP A 1 274 ? 5.036 6.176 -4.155 1.00 90.38 274 TRP A N 1
ATOM 2157 C CA . TRP A 1 274 ? 5.390 7.510 -3.680 1.00 90.38 274 TRP A CA 1
ATOM 2158 C C . TRP A 1 274 ? 4.844 8.580 -4.620 1.00 90.38 274 TRP A C 1
ATOM 2160 O O . TRP A 1 274 ? 4.840 8.384 -5.835 1.00 90.38 274 TRP A O 1
ATOM 2170 N N . ASP A 1 275 ? 4.435 9.721 -4.070 1.00 87.81 275 ASP A N 1
ATOM 2171 C CA . ASP A 1 275 ? 4.101 10.920 -4.843 1.00 87.81 275 ASP A CA 1
ATOM 2172 C C . ASP A 1 275 ? 5.360 11.776 -5.008 1.00 87.81 275 ASP A C 1
ATOM 2174 O O . ASP A 1 275 ? 5.982 12.202 -4.029 1.00 87.81 275 ASP A O 1
ATOM 2178 N N . VAL A 1 276 ? 5.738 12.050 -6.255 1.00 88.12 276 VAL A N 1
ATOM 2179 C CA . VAL A 1 276 ? 6.960 12.795 -6.591 1.00 88.12 276 VAL A CA 1
ATOM 2180 C C . VAL A 1 276 ? 6.856 14.259 -6.162 1.00 88.12 276 VAL A C 1
ATOM 2182 O O . VAL A 1 276 ? 7.830 14.848 -5.689 1.00 88.12 276 VAL A O 1
ATOM 2185 N N . LYS A 1 277 ? 5.673 14.866 -6.302 1.00 86.31 277 LYS A N 1
ATOM 2186 C CA . LYS A 1 277 ? 5.456 16.290 -6.021 1.00 86.31 277 LYS A CA 1
ATOM 2187 C C . LYS A 1 277 ? 5.323 16.549 -4.524 1.00 86.31 277 LYS A C 1
ATOM 2189 O O . LYS A 1 277 ? 5.917 17.498 -4.016 1.00 86.31 277 LYS A O 1
ATOM 2194 N N . GLN A 1 278 ? 4.528 15.733 -3.839 1.00 83.00 278 GLN A N 1
ATOM 2195 C CA . GLN A 1 278 ? 4.294 15.822 -2.398 1.00 83.00 278 GLN A CA 1
ATOM 2196 C C . GLN A 1 278 ? 5.450 15.243 -1.586 1.00 83.00 278 GLN A C 1
ATOM 2198 O O . GLN A 1 278 ? 5.570 15.569 -0.407 1.00 83.00 278 GLN A O 1
ATOM 2203 N N . ARG A 1 279 ? 6.318 14.440 -2.217 1.00 88.62 279 ARG A N 1
ATOM 2204 C CA . ARG A 1 279 ? 7.484 13.806 -1.587 1.00 88.62 279 ARG A CA 1
ATOM 2205 C C . ARG A 1 279 ? 7.071 12.930 -0.406 1.00 88.62 279 ARG A C 1
ATOM 2207 O O . ARG A 1 279 ? 7.704 12.931 0.645 1.00 88.62 279 ARG A O 1
ATOM 2214 N N . SER A 1 280 ? 5.981 12.198 -0.583 1.00 83.44 280 SER A N 1
ATOM 2215 C CA . SER A 1 280 ? 5.356 11.401 0.464 1.00 83.44 280 SER A CA 1
ATOM 2216 C C . SER A 1 280 ? 5.114 9.973 -0.007 1.00 83.44 280 SER A C 1
ATOM 2218 O O . SER A 1 280 ? 4.906 9.705 -1.193 1.00 83.44 280 SER A O 1
ATOM 2220 N N . LEU A 1 281 ? 5.146 9.046 0.949 1.00 87.00 281 LEU A N 1
ATOM 2221 C CA . LEU A 1 281 ? 4.684 7.681 0.740 1.00 87.00 281 LEU A CA 1
ATOM 2222 C C . LEU A 1 281 ? 3.163 7.706 0.556 1.00 87.00 281 LEU A C 1
ATOM 2224 O O . LEU A 1 281 ? 2.441 8.156 1.443 1.00 87.00 281 LEU A O 1
ATOM 2228 N N . LEU A 1 282 ? 2.683 7.209 -0.580 1.00 80.88 282 LEU A N 1
ATOM 2229 C CA . LEU A 1 282 ? 1.257 7.035 -0.847 1.00 80.88 282 LEU A CA 1
ATOM 2230 C C . LEU A 1 282 ? 0.751 5.699 -0.310 1.00 80.88 282 LEU A C 1
ATOM 2232 O O . LEU A 1 282 ? -0.347 5.632 0.239 1.00 80.88 282 LEU A O 1
ATOM 2236 N N . HIS A 1 283 ? 1.519 4.624 -0.507 1.00 81.94 283 HIS A N 1
ATOM 2237 C CA . HIS A 1 283 ? 1.085 3.286 -0.122 1.00 81.94 283 HIS A CA 1
ATOM 2238 C C . HIS A 1 283 ? 2.250 2.304 0.027 1.00 81.94 283 HIS A C 1
ATOM 2240 O O . HIS A 1 283 ? 3.244 2.413 -0.685 1.00 81.94 283 HIS A O 1
ATOM 2246 N N . THR A 1 284 ? 2.094 1.318 0.914 1.00 88.12 284 THR A N 1
ATOM 2247 C CA . THR A 1 284 ? 2.953 0.125 0.987 1.00 88.12 284 THR A CA 1
ATOM 2248 C C . THR A 1 284 ? 2.101 -1.090 0.645 1.00 88.12 284 THR A C 1
ATOM 2250 O O . THR A 1 284 ? 1.158 -1.394 1.372 1.00 88.12 284 THR A O 1
ATOM 2253 N N . PHE A 1 285 ? 2.422 -1.767 -0.453 1.00 89.75 285 PHE A N 1
ATOM 2254 C CA . PHE A 1 285 ? 1.818 -3.040 -0.814 1.00 89.75 285 PHE A CA 1
ATOM 2255 C C . PHE A 1 285 ? 2.555 -4.162 -0.087 1.00 89.75 285 PHE A C 1
ATOM 2257 O O . PHE A 1 285 ? 3.772 -4.310 -0.224 1.00 89.75 285 PHE A O 1
ATOM 2264 N N . ASN A 1 286 ? 1.789 -4.943 0.667 1.00 91.12 286 ASN A N 1
ATOM 2265 C CA . ASN A 1 286 ? 2.242 -6.149 1.347 1.00 91.12 286 ASN A CA 1
ATOM 2266 C C . ASN A 1 286 ? 1.594 -7.365 0.681 1.00 91.12 286 ASN A C 1
ATOM 2268 O O . ASN A 1 286 ? 0.472 -7.267 0.176 1.00 91.12 286 ASN A O 1
ATOM 2272 N N . GLY A 1 287 ? 2.276 -8.508 0.708 1.00 88.00 287 GLY A N 1
ATOM 2273 C CA . GLY A 1 287 ? 1.706 -9.781 0.265 1.00 88.00 287 GLY A CA 1
ATOM 2274 C C . GLY A 1 287 ? 2.649 -10.682 -0.521 1.00 88.00 287 GLY A C 1
ATOM 2275 O O . GLY A 1 287 ? 2.229 -11.784 -0.864 1.00 88.00 287 GLY A O 1
ATOM 2276 N N . HIS A 1 288 ? 3.862 -10.229 -0.842 1.00 96.31 288 HIS A N 1
ATOM 2277 C CA . HIS A 1 288 ? 4.957 -11.134 -1.192 1.00 96.31 288 HIS A CA 1
ATOM 2278 C C . HIS A 1 288 ? 5.573 -11.720 0.080 1.00 96.31 288 HIS A C 1
ATOM 2280 O O . HIS A 1 288 ? 5.540 -11.072 1.125 1.00 96.31 288 HIS A O 1
ATOM 2286 N N . GLU A 1 289 ? 6.103 -12.935 -0.023 1.00 96.19 289 GLU A N 1
ATOM 2287 C CA . GLU A 1 289 ? 6.685 -13.684 1.106 1.00 96.19 289 GLU A CA 1
ATOM 2288 C C . GLU A 1 289 ? 8.222 -13.729 1.057 1.00 96.19 289 GLU A C 1
ATOM 2290 O O . GLU A 1 289 ? 8.867 -14.264 1.955 1.00 96.19 289 GLU A O 1
ATOM 2295 N N . ASP A 1 290 ? 8.817 -13.137 0.019 1.00 97.12 290 ASP A N 1
ATOM 2296 C CA . ASP A 1 290 ? 10.262 -13.059 -0.196 1.00 97.12 290 ASP A CA 1
ATOM 2297 C C . ASP A 1 290 ? 10.627 -11.790 -1.003 1.00 97.12 290 ASP A C 1
ATOM 2299 O O . ASP A 1 290 ? 9.751 -11.015 -1.415 1.00 97.12 290 ASP A O 1
ATOM 2303 N N . HIS A 1 291 ? 11.922 -11.555 -1.226 1.00 96.69 291 HIS A N 1
ATOM 2304 C CA . HIS A 1 291 ? 12.498 -10.385 -1.886 1.00 96.69 291 HIS A CA 1
ATOM 2305 C C . HIS A 1 291 ? 11.765 -10.009 -3.177 1.00 96.69 291 HIS A C 1
ATOM 2307 O O . HIS A 1 291 ? 11.646 -10.814 -4.103 1.00 96.69 291 HIS A O 1
ATOM 2313 N N . VAL A 1 292 ? 11.324 -8.753 -3.285 1.00 97.50 292 VAL A N 1
ATOM 2314 C CA . VAL A 1 292 ? 10.651 -8.267 -4.493 1.00 97.50 292 VAL A CA 1
ATOM 2315 C C . VAL A 1 292 ? 11.688 -7.711 -5.464 1.00 97.50 292 VAL A C 1
ATOM 2317 O O . VAL A 1 292 ? 12.145 -6.571 -5.348 1.00 97.50 292 VAL A O 1
ATOM 2320 N N . LEU A 1 293 ? 12.057 -8.535 -6.440 1.00 95.06 293 LEU A N 1
ATOM 2321 C CA . LEU A 1 293 ? 13.182 -8.305 -7.346 1.00 95.06 293 LEU A CA 1
ATOM 2322 C C . LEU A 1 293 ? 12.905 -7.236 -8.409 1.00 95.06 293 LEU A C 1
ATOM 2324 O O . LEU A 1 293 ? 13.823 -6.552 -8.856 1.00 95.06 293 LEU A O 1
ATOM 2328 N N . SER A 1 294 ? 11.655 -7.106 -8.857 1.00 94.31 294 SER A N 1
ATOM 2329 C CA . SER A 1 294 ? 11.303 -6.245 -9.990 1.00 94.31 294 SER A CA 1
ATOM 2330 C C . SER A 1 294 ? 9.909 -5.659 -9.829 1.00 94.31 294 SER A C 1
ATOM 2332 O O . SER A 1 294 ? 8.977 -6.369 -9.450 1.00 94.31 294 SER A O 1
ATOM 2334 N N . VAL A 1 295 ? 9.764 -4.379 -10.177 1.00 95.50 295 VAL A N 1
ATOM 2335 C CA . VAL A 1 295 ? 8.476 -3.688 -10.297 1.00 95.50 295 VAL A CA 1
ATOM 2336 C C . VAL A 1 295 ? 8.381 -2.929 -11.612 1.00 95.50 295 VAL A C 1
ATOM 2338 O O . VAL A 1 295 ? 9.376 -2.419 -12.120 1.00 95.50 295 VAL A O 1
ATOM 2341 N N . ALA A 1 296 ? 7.172 -2.835 -12.160 1.00 94.44 296 ALA A N 1
ATOM 2342 C CA . ALA A 1 296 ? 6.898 -2.063 -13.368 1.00 94.44 296 ALA A CA 1
ATOM 2343 C C . ALA A 1 296 ? 5.481 -1.484 -13.340 1.00 94.44 296 ALA A C 1
ATOM 2345 O O . ALA A 1 296 ? 4.555 -2.122 -12.841 1.00 94.44 296 ALA A O 1
ATOM 2346 N N . PHE A 1 297 ? 5.300 -0.298 -13.918 1.00 93.44 297 PHE A N 1
ATOM 2347 C CA . PHE A 1 297 ? 3.973 0.226 -14.237 1.00 93.44 297 PHE A CA 1
ATOM 2348 C C . PHE A 1 297 ? 3.513 -0.281 -15.603 1.00 93.44 297 PHE A C 1
ATOM 2350 O O . PHE A 1 297 ? 4.321 -0.407 -16.525 1.00 93.44 297 PHE A O 1
ATOM 2357 N N . SER A 1 298 ? 2.207 -0.503 -15.757 1.00 92.19 298 SER A N 1
ATOM 2358 C CA . SER A 1 298 ? 1.616 -0.618 -17.087 1.00 92.19 298 SER A CA 1
ATOM 2359 C C . SER A 1 298 ? 1.764 0.714 -17.840 1.00 92.19 298 SER A C 1
ATOM 2361 O O . SER A 1 298 ? 1.761 1.775 -17.207 1.00 92.19 298 SER A O 1
ATOM 2363 N N . PRO A 1 299 ? 1.846 0.708 -19.184 1.00 90.44 299 PRO A N 1
ATOM 2364 C CA . PRO A 1 299 ? 2.001 1.929 -19.984 1.00 90.44 299 PRO A CA 1
ATOM 2365 C C . PRO A 1 299 ? 0.889 2.969 -19.786 1.00 90.44 299 PRO A C 1
ATOM 2367 O O . PRO A 1 299 ? 1.119 4.165 -19.938 1.00 90.44 299 PRO A O 1
ATOM 2370 N N . ASP A 1 300 ? -0.316 2.532 -19.415 1.00 85.00 300 ASP A N 1
ATOM 2371 C CA . ASP A 1 300 ? -1.444 3.413 -19.093 1.00 85.00 300 ASP A CA 1
ATOM 2372 C C . ASP A 1 300 ? -1.479 3.864 -17.618 1.00 85.00 300 ASP A C 1
ATOM 2374 O O . ASP A 1 300 ? -2.366 4.623 -17.217 1.00 85.00 300 ASP A O 1
ATOM 2378 N N . GLY A 1 301 ? -0.535 3.387 -16.802 1.00 86.50 301 GLY A N 1
ATOM 2379 C CA . GLY A 1 301 ? -0.406 3.671 -15.374 1.00 86.50 301 GLY A CA 1
ATOM 2380 C C . GLY A 1 301 ? -1.497 3.056 -14.494 1.00 86.50 301 GLY A C 1
ATOM 2381 O O . GLY A 1 301 ? -1.533 3.351 -13.298 1.00 86.50 301 GLY A O 1
ATOM 2382 N N . LYS A 1 302 ? -2.400 2.234 -15.050 1.00 83.00 302 LYS A N 1
ATOM 2383 C CA . LYS A 1 302 ? -3.515 1.629 -14.299 1.00 83.00 302 LYS A CA 1
ATOM 2384 C C . LYS A 1 302 ? -3.105 0.442 -13.448 1.00 83.00 302 LYS A C 1
ATOM 2386 O O . LYS A 1 302 ? -3.808 0.135 -12.490 1.00 83.00 302 LYS A O 1
ATOM 2391 N N . TYR A 1 303 ? -2.016 -0.228 -13.794 1.00 88.31 303 TYR A N 1
ATOM 2392 C CA . TYR A 1 303 ? -1.525 -1.398 -13.089 1.00 88.31 303 TYR A CA 1
ATOM 2393 C C . TYR A 1 303 ? -0.067 -1.222 -12.693 1.00 88.31 303 TYR A C 1
ATOM 2395 O O . TYR A 1 303 ? 0.706 -0.501 -13.322 1.00 88.31 303 TYR A O 1
ATOM 2403 N N . LEU A 1 304 ? 0.288 -1.919 -11.629 1.00 92.00 304 LEU A N 1
ATOM 2404 C CA . LEU A 1 304 ? 1.639 -2.178 -11.194 1.00 92.00 304 LEU A CA 1
ATOM 2405 C C . LEU A 1 304 ? 1.827 -3.693 -11.220 1.00 92.00 304 LEU A C 1
ATOM 2407 O O . LEU A 1 304 ? 0.974 -4.415 -10.718 1.00 92.00 304 LEU A O 1
ATOM 2411 N N . ALA A 1 305 ? 2.931 -4.181 -11.762 1.00 94.69 305 ALA A N 1
ATOM 2412 C CA . ALA A 1 305 ? 3.338 -5.570 -11.609 1.00 94.69 305 ALA A CA 1
ATOM 2413 C C . ALA A 1 305 ? 4.545 -5.654 -10.679 1.00 94.69 305 ALA A C 1
ATOM 2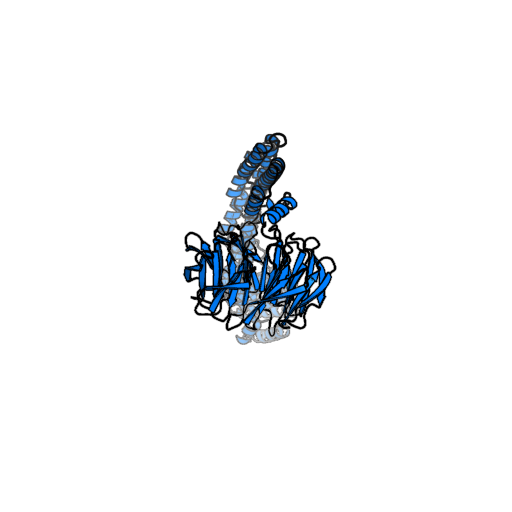415 O O . ALA A 1 305 ? 5.423 -4.791 -10.731 1.00 94.69 305 ALA A O 1
ATOM 2416 N N . SER A 1 306 ? 4.600 -6.707 -9.873 1.00 96.31 306 SER A N 1
ATOM 2417 C CA . SER A 1 306 ? 5.762 -7.062 -9.064 1.00 96.31 306 SER A CA 1
ATOM 2418 C C . SER A 1 306 ? 6.091 -8.538 -9.193 1.00 96.31 306 SER A C 1
ATOM 2420 O O . SER A 1 306 ? 5.195 -9.366 -9.347 1.00 96.31 306 SER A O 1
ATOM 2422 N N . GLY A 1 307 ? 7.381 -8.854 -9.159 1.00 96.00 307 GLY A N 1
ATOM 2423 C CA . GLY A 1 307 ? 7.902 -10.213 -9.251 1.00 96.00 307 GLY A CA 1
ATOM 2424 C C . GLY A 1 307 ? 8.871 -10.441 -8.108 1.00 96.00 307 GLY A C 1
ATOM 2425 O O . GLY A 1 307 ? 9.724 -9.585 -7.855 1.00 96.00 307 GLY A O 1
ATOM 2426 N N . SER A 1 308 ? 8.709 -11.560 -7.413 1.00 96.75 308 SER A N 1
ATOM 2427 C CA . SER A 1 308 ? 9.441 -11.871 -6.188 1.00 96.75 308 SER A CA 1
ATOM 2428 C C . SER A 1 308 ? 10.119 -13.237 -6.263 1.00 96.75 308 SER A C 1
ATOM 2430 O O . SER A 1 308 ? 9.733 -14.104 -7.051 1.00 96.75 308 SER A O 1
ATOM 2432 N N . SER A 1 309 ? 11.135 -13.409 -5.419 1.00 95.00 309 SER A N 1
ATOM 2433 C CA . SER A 1 309 ? 11.773 -14.696 -5.134 1.00 95.00 309 SER A CA 1
ATOM 2434 C C . SER A 1 309 ? 10.804 -15.739 -4.560 1.00 95.00 309 SER A C 1
ATOM 2436 O O . SER A 1 309 ? 11.093 -16.929 -4.636 1.00 95.00 309 SER A O 1
ATOM 2438 N N . ASP A 1 310 ? 9.619 -15.328 -4.092 1.00 94.06 310 ASP A N 1
ATOM 2439 C CA . ASP A 1 310 ? 8.538 -16.226 -3.656 1.00 94.06 310 ASP A CA 1
ATOM 2440 C C . ASP A 1 310 ? 7.857 -16.985 -4.812 1.00 94.06 310 ASP A C 1
ATOM 2442 O O . ASP A 1 310 ? 6.852 -17.666 -4.614 1.00 94.06 310 ASP A O 1
ATOM 2446 N N . GLN A 1 311 ? 8.406 -16.874 -6.027 1.00 91.25 311 GLN A N 1
ATOM 2447 C CA . GLN A 1 311 ? 7.929 -17.512 -7.256 1.00 91.25 311 GLN A CA 1
ATOM 2448 C C . GLN A 1 311 ? 6.566 -16.990 -7.728 1.00 91.25 311 GLN A C 1
ATOM 2450 O O . GLN A 1 311 ? 5.909 -17.611 -8.568 1.00 91.25 311 GLN A O 1
ATOM 2455 N N . THR A 1 312 ? 6.133 -15.825 -7.236 1.00 93.12 312 THR A N 1
ATOM 2456 C CA . THR A 1 312 ? 4.880 -15.198 -7.654 1.00 93.12 312 THR A CA 1
ATOM 2457 C C . THR A 1 312 ? 5.100 -13.892 -8.407 1.00 93.12 312 THR A C 1
ATOM 2459 O O . THR A 1 312 ? 6.028 -13.114 -8.167 1.00 93.12 312 THR A O 1
ATOM 2462 N N . VAL A 1 313 ? 4.171 -13.632 -9.326 1.00 94.00 313 VAL A N 1
ATOM 2463 C CA . VAL A 1 313 ? 3.966 -12.316 -9.925 1.00 94.00 313 VAL A CA 1
ATOM 2464 C C . VAL A 1 313 ? 2.625 -11.799 -9.442 1.00 94.00 313 VAL A C 1
ATOM 2466 O O . VAL A 1 313 ? 1.609 -12.486 -9.572 1.00 94.00 313 VAL A O 1
ATOM 2469 N N . LYS A 1 314 ? 2.613 -10.592 -8.881 1.00 93.81 314 LYS A N 1
ATOM 2470 C CA . LYS A 1 314 ? 1.390 -9.937 -8.417 1.00 93.81 314 LYS A CA 1
ATOM 2471 C C . LYS A 1 314 ? 1.107 -8.720 -9.278 1.00 93.81 314 LYS A C 1
ATOM 2473 O O . LYS A 1 314 ? 1.994 -7.917 -9.567 1.00 93.81 314 LYS A O 1
ATOM 2478 N N . LEU A 1 315 ? -0.149 -8.606 -9.691 1.00 91.88 315 LEU A N 1
ATOM 2479 C CA . LEU A 1 315 ? -0.671 -7.443 -10.386 1.00 91.88 315 LEU A CA 1
ATOM 2480 C C . LEU A 1 315 ? -1.502 -6.632 -9.395 1.00 91.88 315 LEU A C 1
ATOM 2482 O O . LEU A 1 315 ? -2.479 -7.120 -8.830 1.00 91.88 315 LEU A O 1
ATOM 2486 N N . TRP A 1 316 ? -1.118 -5.384 -9.199 1.00 87.50 316 TRP A N 1
ATOM 2487 C CA . TRP A 1 316 ? -1.789 -4.434 -8.330 1.00 87.50 316 TRP A CA 1
ATOM 2488 C C . TRP A 1 316 ? -2.459 -3.393 -9.213 1.00 87.50 316 TRP A C 1
ATOM 2490 O O . TRP A 1 316 ? -1.860 -2.919 -10.177 1.00 87.50 316 TRP A O 1
ATOM 2500 N N . LEU A 1 317 ? -3.685 -2.983 -8.897 1.00 76.44 317 LEU A N 1
ATOM 2501 C CA . LEU A 1 317 ? -4.235 -1.797 -9.548 1.00 76.44 317 LEU A CA 1
ATOM 2502 C C . LEU A 1 317 ? -3.447 -0.567 -9.080 1.00 76.44 317 LEU A C 1
ATOM 2504 O O . LEU A 1 317 ? -3.520 -0.149 -7.922 1.00 76.44 317 LEU A O 1
ATOM 2508 N N . GLY A 1 318 ? -2.698 0.006 -10.015 1.00 55.81 318 GLY A N 1
ATOM 2509 C CA . GLY A 1 318 ? -1.882 1.191 -9.861 1.00 55.81 318 GLY A CA 1
ATOM 2510 C C . GLY A 1 318 ? -2.722 2.409 -9.482 1.00 55.81 318 GLY A C 1
ATOM 2511 O O . GLY A 1 318 ? -3.591 2.870 -10.218 1.00 55.81 318 GLY A O 1
ATOM 2512 N N . ALA A 1 319 ? -2.418 2.950 -8.304 1.00 49.88 319 ALA A N 1
ATOM 2513 C CA . ALA A 1 319 ? -2.297 4.385 -8.050 1.00 49.88 319 ALA A CA 1
ATOM 2514 C C . ALA A 1 319 ? -3.473 5.325 -8.390 1.00 49.88 319 ALA A C 1
ATOM 2516 O O . ALA A 1 319 ? -3.283 6.539 -8.467 1.00 49.88 319 ALA A O 1
ATOM 2517 N N . LYS A 1 320 ? -4.713 4.839 -8.447 1.00 56.25 320 LYS A N 1
ATOM 2518 C CA . LYS A 1 320 ? -5.843 5.647 -7.972 1.00 56.25 320 LYS A CA 1
ATOM 2519 C C . LYS A 1 320 ? -6.480 4.927 -6.802 1.00 56.25 320 LYS A C 1
ATOM 2521 O O . LYS A 1 320 ? -7.562 4.369 -6.923 1.00 56.25 320 LYS A O 1
ATOM 2526 N N . TRP A 1 321 ? -5.858 5.020 -5.628 1.00 56.03 321 TRP A N 1
ATOM 2527 C CA . TRP A 1 321 ? -6.599 4.858 -4.370 1.00 56.03 321 TRP A CA 1
ATOM 2528 C C . TRP A 1 321 ? -7.874 5.716 -4.397 1.00 56.03 321 TRP A C 1
ATOM 2530 O O . TRP A 1 321 ? -8.897 5.320 -3.866 1.00 56.03 321 TRP A O 1
ATOM 2540 N N . LYS A 1 322 ? -7.843 6.838 -5.132 1.00 54.34 322 LYS A N 1
ATOM 2541 C CA . LYS A 1 322 ? -9.010 7.641 -5.468 1.00 54.34 322 LYS A CA 1
ATOM 2542 C C . LYS A 1 322 ? -10.094 6.867 -6.224 1.00 54.34 322 LYS A C 1
ATOM 2544 O O . LYS A 1 322 ? -11.243 7.076 -5.907 1.00 54.34 322 LYS A O 1
ATOM 2549 N N . TYR A 1 323 ? -9.783 5.946 -7.140 1.00 60.16 323 TYR A N 1
ATOM 2550 C CA . TYR A 1 323 ? -10.794 5.066 -7.746 1.00 60.16 323 TYR A CA 1
ATOM 2551 C C . TYR A 1 323 ? -11.341 4.042 -6.760 1.00 60.16 323 TYR A C 1
ATOM 2553 O O . TYR A 1 323 ? -12.529 3.753 -6.800 1.00 60.16 323 TYR A O 1
ATOM 2561 N N . TRP A 1 324 ? -10.508 3.521 -5.860 1.00 61.00 324 TRP A N 1
ATOM 2562 C CA . TRP A 1 324 ? -10.974 2.636 -4.793 1.00 61.00 324 TRP A CA 1
ATOM 2563 C C . TRP A 1 324 ? -11.879 3.376 -3.809 1.00 61.00 324 TRP A C 1
ATOM 2565 O O . TRP A 1 324 ? -12.936 2.867 -3.465 1.00 61.00 324 TRP A O 1
ATOM 2575 N N . VAL A 1 325 ? -11.522 4.602 -3.427 1.00 64.38 325 VAL A N 1
ATOM 2576 C CA . VAL A 1 325 ? -12.343 5.487 -2.595 1.00 64.38 325 VAL A CA 1
ATOM 2577 C C . VAL A 1 325 ? -13.580 5.949 -3.352 1.00 64.38 325 VAL A C 1
ATOM 2579 O O . VAL A 1 325 ? -14.655 5.920 -2.782 1.00 64.38 325 VAL A O 1
ATOM 2582 N N . GLU A 1 326 ? -13.494 6.293 -4.636 1.00 67.88 326 GLU A N 1
ATOM 2583 C CA . GLU A 1 326 ? -14.656 6.605 -5.474 1.00 67.88 326 GLU A CA 1
ATOM 2584 C C . GLU A 1 326 ? -15.601 5.408 -5.536 1.00 67.88 326 GLU A C 1
ATOM 2586 O O . GLU A 1 326 ? -16.780 5.558 -5.239 1.00 67.88 326 GLU A O 1
ATOM 2591 N N . ALA A 1 327 ? -15.102 4.211 -5.845 1.00 65.06 327 ALA A N 1
ATOM 2592 C CA . ALA A 1 327 ? -15.901 2.993 -5.918 1.00 65.06 327 ALA A CA 1
ATOM 2593 C C . ALA A 1 327 ? -16.499 2.612 -4.556 1.00 65.06 327 ALA A C 1
ATOM 2595 O O . ALA A 1 327 ? -17.694 2.328 -4.477 1.00 65.06 327 ALA A O 1
ATOM 2596 N N . ALA A 1 328 ? -15.704 2.662 -3.484 1.00 71.56 328 ALA A N 1
ATOM 2597 C CA . ALA A 1 328 ? -16.149 2.386 -2.123 1.00 71.56 328 ALA A CA 1
ATOM 2598 C C . ALA A 1 328 ? -17.192 3.412 -1.670 1.00 71.56 328 ALA A C 1
ATOM 2600 O O . ALA A 1 328 ? -18.284 3.031 -1.272 1.00 71.56 328 ALA A O 1
ATOM 2601 N N . CYS A 1 329 ? -16.930 4.708 -1.826 1.00 77.50 329 CYS A N 1
ATOM 2602 C CA . CYS A 1 329 ? -17.878 5.766 -1.489 1.00 77.50 329 CYS A CA 1
ATOM 2603 C C . CYS A 1 329 ? -19.143 5.703 -2.348 1.00 77.50 329 CYS A C 1
ATOM 2605 O O . CYS A 1 329 ? -20.218 6.037 -1.867 1.00 77.50 329 CYS A O 1
ATOM 2607 N N . LYS A 1 330 ? -19.065 5.264 -3.609 1.00 73.12 330 LYS A N 1
ATOM 2608 C CA . LYS A 1 330 ? -20.249 5.087 -4.462 1.00 73.12 330 LYS A CA 1
ATOM 2609 C C . LYS A 1 330 ? -21.086 3.879 -4.033 1.00 73.12 330 LYS A C 1
ATOM 2611 O O . LYS A 1 330 ? -22.309 3.977 -4.032 1.00 73.12 330 LYS A O 1
ATOM 2616 N N . ARG A 1 331 ? -20.444 2.777 -3.629 1.00 75.12 331 ARG A N 1
ATOM 2617 C CA . ARG A 1 331 ? -21.104 1.552 -3.141 1.00 75.12 331 ARG A CA 1
ATOM 2618 C C . ARG A 1 331 ? -21.700 1.730 -1.746 1.00 75.12 331 ARG A C 1
ATOM 2620 O O . ARG A 1 331 ? -22.833 1.333 -1.505 1.00 75.12 331 ARG A O 1
ATOM 2627 N N . GLU A 1 332 ? -20.961 2.390 -0.864 1.00 73.69 332 GLU A N 1
ATOM 2628 C CA . GLU A 1 332 ? -21.313 2.596 0.540 1.00 73.69 332 GLU A CA 1
ATOM 2629 C C . GLU A 1 332 ? -22.040 3.924 0.783 1.00 73.69 332 GLU A C 1
ATOM 2631 O O . GLU A 1 332 ? -22.334 4.252 1.926 1.00 73.69 332 GLU A O 1
ATOM 2636 N N . ARG A 1 333 ? -22.384 4.688 -0.266 1.00 71.25 333 ARG A N 1
ATOM 2637 C CA . ARG A 1 333 ? -23.004 6.028 -0.171 1.00 71.25 333 ARG A CA 1
ATOM 2638 C C . ARG A 1 333 ? -24.180 6.091 0.804 1.00 71.25 333 ARG A C 1
ATOM 2640 O O . ARG A 1 333 ? -24.403 7.107 1.455 1.00 71.25 333 ARG A O 1
ATOM 2647 N N . LEU A 1 334 ? -24.962 5.017 0.864 1.00 68.44 334 LEU A N 1
ATOM 2648 C CA . LEU A 1 334 ? -26.168 4.914 1.682 1.00 68.44 334 LEU A CA 1
ATOM 2649 C C . LEU A 1 334 ? -25.975 4.047 2.934 1.00 68.44 334 LEU A C 1
ATOM 2651 O O . LEU A 1 334 ? -26.958 3.811 3.637 1.00 68.44 334 LEU A O 1
ATOM 2655 N N . ASN A 1 335 ? -24.750 3.590 3.211 1.00 75.44 335 ASN A N 1
ATOM 2656 C CA . ASN A 1 335 ? -24.436 2.766 4.368 1.00 75.44 335 ASN A CA 1
ATOM 2657 C C . ASN A 1 335 ? -24.575 3.596 5.661 1.00 75.44 335 ASN A C 1
ATOM 2659 O O . ASN A 1 335 ? -23.921 4.637 5.795 1.00 75.44 335 ASN A O 1
ATOM 2663 N N . PRO A 1 336 ? -25.391 3.144 6.634 1.00 68.75 336 PRO A N 1
ATOM 2664 C CA . PRO A 1 336 ? -25.552 3.806 7.929 1.00 68.75 336 PRO A CA 1
ATOM 2665 C C . PRO A 1 336 ? -24.236 4.047 8.687 1.00 68.75 336 PRO A C 1
ATOM 2667 O O . PRO A 1 336 ? -24.133 5.017 9.436 1.00 68.75 336 PRO A O 1
ATOM 2670 N N . ALA A 1 337 ? -23.215 3.211 8.474 1.00 70.62 337 ALA A N 1
ATOM 2671 C CA . ALA A 1 337 ? -21.914 3.333 9.130 1.00 70.62 337 ALA A CA 1
ATOM 2672 C C . ALA A 1 337 ? -21.165 4.624 8.755 1.00 70.62 337 ALA A C 1
ATOM 2674 O O . ALA A 1 337 ? -20.458 5.175 9.591 1.00 70.62 337 ALA A O 1
ATOM 2675 N N . LEU A 1 338 ? -21.360 5.161 7.542 1.00 71.12 338 LEU A N 1
ATOM 2676 C CA . LEU A 1 338 ? -20.734 6.425 7.119 1.00 71.12 338 LEU A CA 1
ATOM 2677 C C . LEU A 1 338 ? -21.377 7.664 7.755 1.00 71.12 338 LEU A C 1
ATOM 2679 O O . LEU A 1 338 ? -20.812 8.751 7.681 1.00 71.12 338 LEU A O 1
ATOM 2683 N N . VAL A 1 339 ? -22.567 7.535 8.343 1.00 69.56 339 VAL A N 1
ATOM 2684 C CA . VAL A 1 339 ? -23.303 8.659 8.944 1.00 69.56 339 VAL A CA 1
ATOM 2685 C C . VAL A 1 339 ? -23.420 8.560 10.466 1.00 69.56 339 VAL A C 1
ATOM 2687 O O . VAL A 1 339 ? -23.868 9.520 11.088 1.00 69.56 339 VAL A O 1
ATOM 2690 N N . SER A 1 340 ? -23.003 7.441 11.067 1.00 67.06 340 SER A N 1
ATOM 2691 C CA . SER A 1 340 ? -23.070 7.206 12.512 1.00 67.06 340 SER A CA 1
ATOM 2692 C C . SER A 1 340 ? -21.839 7.746 13.230 1.00 67.06 340 SER A C 1
ATOM 2694 O O . SER A 1 340 ? -20.724 7.364 12.897 1.00 67.06 340 SER A O 1
ATOM 2696 N N . ARG A 1 341 ? -22.011 8.562 14.276 1.00 63.91 341 ARG A N 1
ATOM 2697 C CA . ARG A 1 341 ? -20.883 8.995 15.122 1.00 63.91 341 ARG A CA 1
ATOM 2698 C C . ARG A 1 341 ? -20.482 8.000 16.204 1.00 63.91 341 ARG A C 1
ATOM 2700 O O . ARG A 1 341 ? -19.523 8.264 16.917 1.00 63.91 341 ARG A O 1
ATOM 2707 N N . LYS A 1 342 ? -21.174 6.863 16.325 1.00 65.50 342 LYS A N 1
ATOM 2708 C CA . LYS A 1 342 ? -20.767 5.772 17.230 1.00 65.50 342 LYS A CA 1
ATOM 2709 C C . LYS A 1 342 ? -19.486 5.064 16.762 1.00 65.50 342 LYS A C 1
ATOM 2711 O O . LYS A 1 342 ? -18.962 4.225 17.481 1.00 65.50 342 LYS A O 1
ATOM 2716 N N . ILE A 1 343 ? -19.014 5.387 15.557 1.00 65.81 343 ILE A N 1
ATOM 2717 C CA . ILE A 1 343 ? -17.757 4.920 14.980 1.00 65.81 343 ILE A CA 1
ATOM 2718 C C . ILE A 1 343 ? -16.835 6.136 14.871 1.00 65.81 343 ILE A C 1
ATOM 2720 O O . ILE A 1 343 ? -17.137 7.071 14.126 1.00 65.81 343 ILE A O 1
ATOM 2724 N N . ASP A 1 344 ? -15.710 6.113 15.584 1.00 66.38 344 ASP A N 1
ATOM 2725 C CA . ASP A 1 344 ? -14.800 7.263 15.697 1.00 66.38 344 ASP A CA 1
ATOM 2726 C C . ASP A 1 344 ? -14.304 7.782 14.334 1.00 66.38 344 ASP A C 1
ATOM 2728 O O . ASP A 1 344 ? -14.180 8.989 14.136 1.00 66.38 344 ASP A O 1
ATOM 2732 N N . SER A 1 345 ? -14.114 6.890 13.355 1.00 68.56 345 SER A N 1
ATOM 2733 C CA . SER A 1 345 ? -13.619 7.219 12.009 1.00 68.56 345 SER A CA 1
ATOM 2734 C C . SER A 1 345 ? -14.700 7.643 11.003 1.00 68.56 345 SER A C 1
ATOM 2736 O O . SER A 1 345 ? -14.390 8.106 9.900 1.00 68.56 345 SER A O 1
ATOM 2738 N N . ALA A 1 346 ? -15.987 7.515 11.338 1.00 69.75 346 ALA A N 1
ATOM 2739 C CA . ALA A 1 346 ? -17.075 7.792 10.398 1.00 69.75 346 ALA A CA 1
ATOM 2740 C C . ALA A 1 346 ? -17.146 9.257 9.916 1.00 69.75 346 ALA A C 1
ATOM 2742 O O . ALA A 1 346 ? -17.380 9.470 8.723 1.00 69.75 346 ALA A O 1
ATOM 2743 N N . PRO A 1 347 ? -16.902 10.295 10.747 1.00 67.38 347 PRO A N 1
ATOM 2744 C CA . PRO A 1 347 ? -16.891 11.684 10.277 1.00 67.38 347 PRO A CA 1
ATOM 2745 C C . PRO A 1 347 ? -15.796 11.967 9.236 1.00 67.38 347 PRO A C 1
ATOM 2747 O O . PRO A 1 347 ? -15.997 12.760 8.310 1.00 67.38 347 PRO A O 1
ATOM 2750 N N . GLU A 1 348 ? -14.641 11.322 9.382 1.00 67.88 348 GLU A N 1
ATOM 2751 C CA . GLU A 1 348 ? -13.493 11.451 8.482 1.00 67.88 348 GLU A CA 1
ATOM 2752 C C . GLU A 1 348 ? -13.745 10.695 7.177 1.00 67.88 348 GLU A C 1
ATOM 2754 O O . GLU A 1 348 ? -13.517 11.245 6.095 1.00 67.88 348 GLU A O 1
ATOM 2759 N N . ALA A 1 349 ? -14.325 9.494 7.261 1.00 72.75 349 ALA A N 1
ATOM 2760 C CA . ALA A 1 349 ? -14.771 8.723 6.104 1.00 72.75 349 ALA A CA 1
ATOM 2761 C C . ALA A 1 349 ? -15.860 9.464 5.304 1.00 72.75 349 ALA A C 1
ATOM 2763 O O . ALA A 1 349 ? -15.765 9.576 4.081 1.00 72.75 349 ALA A O 1
ATOM 2764 N N . ALA A 1 350 ? -16.847 10.061 5.982 1.00 74.31 350 ALA A N 1
ATOM 2765 C CA . ALA A 1 350 ? -17.904 10.858 5.358 1.00 74.31 350 ALA A CA 1
ATOM 2766 C C . ALA A 1 350 ? -17.350 12.071 4.599 1.00 74.31 350 ALA A C 1
ATOM 2768 O O . ALA A 1 350 ? -17.716 12.310 3.447 1.00 74.31 350 ALA A O 1
ATOM 2769 N N . ASN A 1 351 ? -16.445 12.833 5.225 1.00 72.69 351 ASN A N 1
ATOM 2770 C CA . ASN A 1 351 ? -15.784 13.962 4.569 1.00 72.69 351 ASN A CA 1
ATOM 2771 C C . ASN A 1 351 ? -14.956 13.489 3.369 1.00 72.69 351 ASN A C 1
ATOM 2773 O O . ASN A 1 351 ? -15.050 14.077 2.293 1.00 72.69 351 ASN A O 1
ATOM 2777 N N . THR A 1 352 ? -14.206 12.399 3.526 1.00 72.81 352 THR A N 1
ATOM 2778 C CA . THR A 1 352 ? -13.427 11.792 2.440 1.00 72.81 352 THR A CA 1
ATOM 2779 C C . THR A 1 352 ? -14.326 11.445 1.253 1.00 72.81 352 THR A C 1
ATOM 2781 O O . THR A 1 352 ? -14.036 11.857 0.131 1.00 72.81 352 THR A O 1
ATOM 2784 N N . CYS A 1 353 ? -15.479 10.813 1.484 1.00 79.12 353 CYS A N 1
ATOM 2785 C CA . CYS A 1 353 ? -16.435 10.498 0.424 1.00 79.12 353 CYS A CA 1
ATOM 2786 C C . CYS A 1 353 ? -17.073 11.728 -0.236 1.00 79.12 353 CYS A C 1
ATOM 2788 O O . CYS A 1 353 ? -17.227 11.743 -1.456 1.00 79.12 353 CYS A O 1
ATOM 2790 N N . ILE A 1 354 ? -17.371 12.792 0.518 1.00 74.19 354 ILE A N 1
ATOM 2791 C CA . ILE A 1 354 ? -17.908 14.046 -0.043 1.00 74.19 354 ILE A CA 1
ATOM 2792 C C . ILE A 1 354 ? -16.913 14.701 -1.015 1.00 74.19 354 ILE A C 1
ATOM 2794 O O . ILE A 1 354 ? -17.316 15.196 -2.072 1.00 74.19 354 ILE A O 1
ATOM 2798 N N . TYR A 1 355 ? -15.623 14.727 -0.665 1.00 69.69 355 TYR A N 1
ATOM 2799 C CA . TYR A 1 355 ? -14.596 15.404 -1.466 1.00 69.69 355 TYR A CA 1
ATOM 2800 C C . TYR A 1 355 ? -14.005 14.523 -2.567 1.00 69.69 355 TYR A C 1
ATOM 2802 O O . TYR A 1 355 ? -13.576 15.037 -3.601 1.00 69.69 355 TYR A O 1
ATOM 2810 N N . MET A 1 356 ? -13.967 13.209 -2.356 1.00 65.75 356 MET A N 1
ATOM 2811 C CA . MET A 1 356 ? -13.235 12.284 -3.220 1.00 65.75 356 MET A CA 1
ATOM 2812 C C . MET A 1 356 ? -14.128 11.286 -3.942 1.00 65.75 356 MET A C 1
ATOM 2814 O O . MET A 1 356 ? -13.667 10.721 -4.918 1.00 65.75 356 MET A O 1
ATOM 2818 N N . GLY A 1 357 ? -15.394 11.117 -3.545 1.00 68.56 357 GLY A N 1
ATOM 2819 C CA . GLY A 1 357 ? -16.330 10.150 -4.132 1.00 68.56 357 GLY A CA 1
ATOM 2820 C C . GLY A 1 357 ? -16.871 10.506 -5.523 1.00 68.56 357 GLY A C 1
ATOM 2821 O O . GLY A 1 357 ? -17.617 9.720 -6.099 1.00 68.56 357 GLY A O 1
ATOM 2822 N N . ASN A 1 358 ? -16.517 11.682 -6.057 1.00 76.69 358 ASN A N 1
ATOM 2823 C CA . ASN A 1 358 ? -16.952 12.188 -7.366 1.00 76.69 358 ASN A CA 1
ATOM 2824 C C . ASN A 1 358 ? -18.481 12.125 -7.594 1.00 76.69 358 ASN A C 1
ATOM 2826 O O . ASN A 1 358 ? -18.958 11.815 -8.684 1.00 76.69 358 ASN A O 1
ATOM 2830 N N . TRP A 1 359 ? -19.255 12.388 -6.540 1.00 81.88 359 TRP A N 1
ATOM 2831 C CA . TRP A 1 359 ? -20.718 12.396 -6.576 1.00 81.88 359 TRP A CA 1
ATOM 2832 C C . TRP A 1 359 ? -21.269 13.636 -7.293 1.00 81.88 359 TRP A C 1
ATOM 2834 O O . TRP A 1 359 ? -20.734 14.743 -7.140 1.00 81.88 359 TRP A O 1
ATOM 2844 N N . LEU A 1 360 ? -22.375 13.459 -8.017 1.00 85.56 360 LEU A N 1
ATOM 2845 C CA . LEU A 1 360 ? -23.180 14.551 -8.570 1.00 85.56 360 LEU A CA 1
ATOM 2846 C C . LEU A 1 360 ? -23.791 15.393 -7.438 1.00 85.56 360 LEU A C 1
ATOM 2848 O O . LEU A 1 360 ? -23.969 14.910 -6.320 1.00 85.56 360 LEU A O 1
ATOM 2852 N N . ASP A 1 361 ? -24.161 16.643 -7.718 1.00 85.12 361 ASP A N 1
ATOM 2853 C CA . ASP A 1 361 ? -24.715 17.538 -6.689 1.00 85.12 361 ASP A CA 1
ATOM 2854 C C . ASP A 1 361 ? -26.007 16.994 -6.060 1.00 85.12 361 ASP A C 1
ATOM 2856 O O . ASP A 1 361 ? -26.169 17.083 -4.845 1.00 85.12 361 ASP A O 1
ATOM 2860 N N . ALA A 1 362 ? -26.858 16.318 -6.842 1.00 85.81 362 ALA A N 1
ATOM 2861 C CA . AL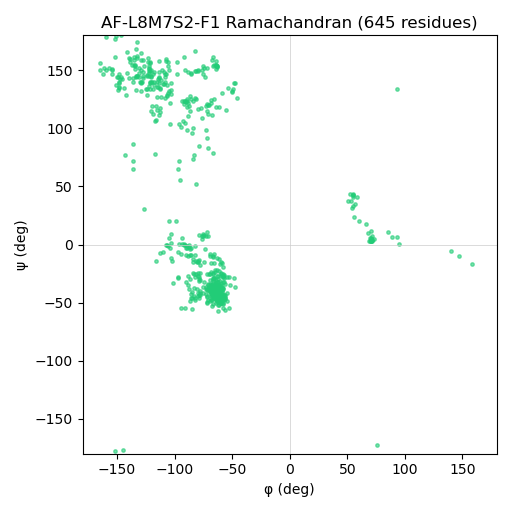A A 1 362 ? -28.038 15.614 -6.331 1.00 85.81 362 ALA A CA 1
ATOM 2862 C C . ALA A 1 362 ? -27.675 14.459 -5.372 1.00 85.81 362 ALA A C 1
ATOM 2864 O O . ALA A 1 362 ? -28.312 14.267 -4.339 1.00 85.81 362 ALA A O 1
ATOM 2865 N N . GLU A 1 363 ? -26.606 13.714 -5.667 1.00 85.88 363 GLU A N 1
ATOM 2866 C CA . GLU A 1 363 ? -26.138 12.597 -4.834 1.00 85.88 363 GLU A CA 1
ATOM 2867 C C . GLU A 1 363 ? -25.485 13.099 -3.535 1.00 85.88 363 GLU A C 1
ATOM 2869 O O . GLU A 1 363 ? -25.688 12.528 -2.462 1.00 85.88 363 GLU A O 1
ATOM 2874 N N . LYS A 1 364 ? -24.739 14.209 -3.608 1.00 86.31 364 LYS A N 1
ATOM 2875 C CA . LYS A 1 364 ? -24.214 14.907 -2.424 1.00 86.31 364 LYS A CA 1
ATOM 2876 C C . LYS A 1 364 ? -25.342 15.472 -1.569 1.00 86.31 364 LYS A C 1
ATOM 2878 O O . LYS A 1 364 ? -25.263 15.386 -0.344 1.00 86.31 364 LYS A O 1
ATOM 2883 N N . ALA A 1 365 ? -26.376 16.037 -2.194 1.00 89.25 365 ALA A N 1
ATOM 2884 C CA . ALA A 1 365 ? -27.550 16.535 -1.490 1.00 89.25 365 ALA A CA 1
ATOM 2885 C C . ALA A 1 365 ? -28.245 15.405 -0.717 1.00 89.25 365 ALA A C 1
ATOM 2887 O O . ALA A 1 365 ? -28.459 15.545 0.487 1.00 89.25 365 ALA A O 1
ATOM 2888 N N . GLU A 1 366 ? -28.486 14.254 -1.355 1.00 89.38 366 GLU A N 1
ATOM 2889 C CA . GLU A 1 366 ? -29.057 13.064 -0.707 1.00 89.38 366 GLU A CA 1
ATOM 2890 C C . GLU A 1 366 ? -28.225 12.612 0.510 1.00 89.38 366 GLU A C 1
ATOM 2892 O O . GLU A 1 366 ? -28.766 12.385 1.599 1.00 89.38 366 GLU A O 1
ATOM 2897 N N . PHE A 1 367 ? -26.897 12.543 0.364 1.00 88.44 367 PHE A N 1
ATOM 2898 C CA . PHE A 1 367 ? -26.001 12.180 1.464 1.00 88.44 367 PHE A CA 1
ATOM 2899 C C . PHE A 1 367 ? -26.065 13.180 2.626 1.00 88.44 367 PHE A C 1
ATOM 2901 O O . PHE A 1 367 ? -26.172 12.781 3.787 1.00 88.44 367 PHE A O 1
ATOM 2908 N N . PHE A 1 368 ? -26.046 14.485 2.337 1.00 89.31 368 PHE A N 1
ATOM 2909 C CA . PHE A 1 368 ? -26.157 15.519 3.366 1.00 89.31 368 PHE A CA 1
ATOM 2910 C C . PHE A 1 368 ? -27.503 15.494 4.096 1.00 89.31 368 PHE A C 1
ATOM 2912 O O . PHE A 1 368 ? -27.531 15.791 5.293 1.00 89.31 368 PHE A O 1
ATOM 2919 N N . VAL A 1 369 ? -28.593 15.105 3.423 1.00 90.75 369 VAL A N 1
ATOM 2920 C CA . VAL A 1 369 ? -29.886 14.870 4.080 1.00 90.75 369 VAL A CA 1
ATOM 2921 C C . VAL A 1 369 ? -29.775 13.734 5.091 1.00 90.75 369 VAL A C 1
ATOM 2923 O O . VAL A 1 369 ? -30.110 13.934 6.259 1.00 90.75 369 VAL A O 1
ATOM 2926 N N . LYS A 1 370 ? -29.247 12.572 4.688 1.00 88.69 370 LYS A N 1
ATOM 2927 C CA . LYS A 1 370 ? -29.073 11.426 5.598 1.00 88.69 370 LYS A CA 1
ATOM 2928 C C . LYS A 1 370 ? -28.151 11.749 6.769 1.00 88.69 370 LYS A C 1
ATOM 2930 O O . LYS A 1 370 ? -28.515 11.486 7.911 1.00 88.69 370 LYS A O 1
ATOM 2935 N N . LEU A 1 371 ? -27.004 12.373 6.502 1.00 86.81 371 LEU A N 1
ATOM 2936 C CA . LEU A 1 371 ? -26.061 12.791 7.539 1.00 86.81 371 LEU A CA 1
ATOM 2937 C C . LEU A 1 371 ? -26.698 13.799 8.507 1.00 86.81 371 LEU A C 1
ATOM 2939 O O . LEU A 1 371 ? -26.501 13.709 9.715 1.00 86.81 371 LEU A O 1
ATOM 2943 N N . GLY A 1 372 ? -27.484 14.747 7.989 1.00 89.44 372 GLY A N 1
ATOM 2944 C CA . GLY A 1 372 ? -28.217 15.709 8.807 1.00 89.44 372 GLY A CA 1
ATOM 2945 C C . GLY A 1 372 ? -29.253 15.041 9.711 1.00 89.44 372 GLY A C 1
ATOM 2946 O O . GLY A 1 372 ? -29.300 15.340 10.900 1.00 89.44 372 GLY A O 1
ATOM 2947 N N . LEU A 1 373 ? -30.046 14.109 9.178 1.00 90.81 373 LEU A N 1
ATOM 2948 C CA . LEU A 1 373 ? -31.043 13.368 9.958 1.00 90.81 373 LEU A CA 1
ATOM 2949 C C . LEU A 1 373 ? -30.403 12.413 10.978 1.00 90.81 373 LEU A C 1
ATOM 2951 O O . LEU A 1 373 ? -30.929 12.280 12.077 1.00 90.81 373 LEU A O 1
ATOM 2955 N N . ALA A 1 374 ? -29.255 11.808 10.662 1.00 86.81 374 ALA A N 1
ATOM 2956 C CA . ALA A 1 374 ? -28.494 10.997 11.613 1.00 86.81 374 ALA A CA 1
ATOM 2957 C C . ALA A 1 374 ? -27.960 11.847 12.779 1.00 86.81 374 ALA A C 1
ATOM 2959 O O . ALA A 1 374 ? -28.179 11.506 13.935 1.00 86.81 374 ALA A O 1
ATOM 2960 N N . MET A 1 375 ? -27.367 13.014 12.494 1.00 86.50 375 MET A N 1
ATOM 2961 C CA . MET A 1 375 ? -26.944 13.963 13.537 1.00 86.50 375 MET A CA 1
ATOM 2962 C C . MET A 1 375 ? -28.116 14.444 14.399 1.00 86.50 375 MET A C 1
ATOM 2964 O O . MET A 1 375 ? -27.951 14.681 15.595 1.00 86.50 375 MET A O 1
ATOM 2968 N N . ALA A 1 376 ? -29.298 14.600 13.798 1.00 90.12 376 ALA A N 1
ATOM 2969 C CA . ALA A 1 376 ? -30.510 14.901 14.541 1.00 90.12 376 ALA A CA 1
ATOM 2970 C C . ALA A 1 376 ? -30.907 13.740 15.457 1.00 90.12 376 ALA A C 1
ATOM 2972 O O . ALA A 1 376 ? -31.155 13.986 16.625 1.00 90.12 376 ALA A O 1
ATOM 2973 N N . ALA A 1 377 ? -30.885 12.493 14.985 1.00 88.94 377 ALA A N 1
ATOM 2974 C CA . ALA A 1 377 ? -31.162 11.312 15.809 1.00 88.94 377 ALA A CA 1
ATOM 2975 C C . ALA A 1 377 ? -30.151 11.096 16.959 1.00 88.94 377 ALA A C 1
ATOM 2977 O O . ALA A 1 377 ? -30.400 10.301 17.854 1.00 88.94 377 ALA A O 1
ATOM 2978 N N . GLU A 1 378 ? -29.028 11.817 16.968 1.00 84.56 378 GLU A N 1
ATOM 2979 C CA . GLU A 1 378 ? -28.062 11.859 18.077 1.00 84.56 378 GLU A CA 1
ATOM 2980 C C . GLU A 1 378 ? -28.283 13.063 19.027 1.00 84.56 378 GLU A C 1
ATOM 2982 O O . GLU A 1 378 ? -27.545 13.251 19.996 1.00 84.56 378 GLU A O 1
ATOM 2987 N N . GLY A 1 379 ? -29.285 13.906 18.757 1.00 87.56 379 GLY A N 1
ATOM 2988 C CA . GLY A 1 379 ? -29.646 15.082 19.559 1.00 87.56 379 GLY A CA 1
ATOM 2989 C C . GLY A 1 379 ? -29.044 16.414 19.085 1.00 87.56 379 GLY A C 1
ATOM 2990 O O . GLY A 1 379 ? -29.321 17.456 19.681 1.00 87.56 379 GLY A O 1
ATOM 2991 N N . ASP A 1 380 ? -28.249 16.447 18.005 1.00 87.94 380 ASP A N 1
ATOM 2992 C CA . ASP A 1 380 ? -27.593 17.675 17.518 1.00 87.94 380 ASP A CA 1
ATOM 2993 C C . ASP A 1 380 ? -28.382 18.359 16.387 1.00 87.94 380 ASP A C 1
ATOM 2995 O O . ASP A 1 380 ? -27.977 18.401 15.217 1.00 87.94 380 ASP A O 1
ATOM 2999 N N . ALA A 1 381 ? -29.514 18.969 16.751 1.00 90.19 381 ALA A N 1
ATOM 3000 C CA . ALA A 1 381 ? -30.370 19.705 15.815 1.00 90.19 381 ALA A CA 1
ATOM 3001 C C . ALA A 1 381 ? -29.630 20.840 15.078 1.00 90.19 381 ALA A C 1
ATOM 3003 O O . ALA A 1 381 ? -29.933 21.157 13.925 1.00 90.19 381 ALA A O 1
ATOM 3004 N N . ARG A 1 382 ? -28.643 21.481 15.720 1.00 90.88 382 ARG A N 1
ATOM 3005 C CA . ARG A 1 382 ? -27.906 22.604 15.120 1.00 90.88 382 ARG A CA 1
ATOM 3006 C C . ARG A 1 382 ? -26.995 22.117 13.994 1.00 90.88 382 ARG A C 1
ATOM 3008 O O . ARG A 1 382 ? -26.996 22.726 12.920 1.00 90.88 382 ARG A O 1
ATOM 3015 N N . LYS A 1 383 ? -26.209 21.058 14.217 1.00 88.50 383 LYS A N 1
ATOM 3016 C CA . LYS A 1 383 ? -25.364 20.479 13.159 1.00 88.50 383 LYS A CA 1
ATOM 3017 C C . LYS A 1 383 ? -26.213 19.833 12.069 1.00 88.50 383 LYS A C 1
ATOM 3019 O O . LYS A 1 383 ? -25.897 20.041 10.896 1.00 88.50 383 LYS A O 1
ATOM 3024 N N . ALA A 1 384 ? -27.319 19.181 12.434 1.00 90.75 384 ALA A N 1
ATOM 3025 C CA . ALA A 1 384 ? -28.289 18.643 11.485 1.00 90.75 384 ALA A CA 1
ATOM 3026 C C . ALA A 1 384 ? -28.760 19.710 10.485 1.00 90.75 384 ALA A C 1
ATOM 3028 O O . ALA A 1 384 ? -28.557 19.564 9.280 1.00 90.75 384 ALA A O 1
ATOM 3029 N N . LYS A 1 385 ? -29.270 20.850 10.975 1.00 92.94 385 LYS A N 1
ATOM 3030 C CA . LYS A 1 385 ? -29.742 21.961 10.124 1.00 92.94 385 LYS A CA 1
ATOM 3031 C C . LYS A 1 385 ? -28.662 22.517 9.200 1.00 92.94 385 LYS A C 1
ATOM 3033 O O . LYS A 1 385 ? -28.949 22.843 8.052 1.00 92.94 385 LYS A O 1
ATOM 3038 N N . ARG A 1 386 ? -27.404 22.590 9.656 1.00 92.38 386 ARG A N 1
ATOM 3039 C CA . ARG A 1 386 ? -26.282 23.014 8.798 1.00 92.38 386 ARG A CA 1
ATOM 3040 C C . ARG A 1 386 ? -26.073 22.051 7.628 1.00 92.38 386 ARG A C 1
ATOM 3042 O O . ARG A 1 386 ? -25.853 22.517 6.514 1.00 92.38 386 ARG A O 1
ATOM 3049 N N . LYS A 1 387 ? -26.155 20.735 7.861 1.00 90.81 387 LYS A N 1
ATOM 3050 C CA . LYS A 1 387 ? -26.042 19.719 6.800 1.00 90.81 387 LYS A CA 1
ATOM 3051 C C . LYS A 1 387 ? -27.240 19.745 5.852 1.00 90.81 387 LYS A C 1
ATOM 3053 O O . LYS A 1 387 ? -27.039 19.773 4.644 1.00 90.81 387 LYS A O 1
ATOM 3058 N N . LEU A 1 388 ? -28.458 19.881 6.372 1.00 93.19 388 LEU A N 1
ATOM 3059 C CA . LEU A 1 388 ? -29.661 20.048 5.545 1.00 93.19 388 LEU A CA 1
ATOM 3060 C C . LEU A 1 388 ? -29.596 21.307 4.666 1.00 93.19 388 LEU A C 1
ATOM 3062 O O . LEU A 1 388 ? -29.970 21.277 3.497 1.00 93.19 388 LEU A O 1
ATOM 3066 N N . GLN A 1 389 ? -29.050 22.407 5.187 1.00 94.06 389 GLN A N 1
ATOM 3067 C CA . GLN A 1 389 ? -28.847 23.624 4.404 1.00 94.06 389 GLN A CA 1
ATOM 3068 C C . GLN A 1 389 ? -27.755 23.462 3.332 1.00 94.06 389 GLN A C 1
ATOM 3070 O O . GLN A 1 389 ? -27.843 24.088 2.278 1.00 94.06 389 GLN A O 1
ATOM 3075 N N . GLN A 1 390 ? -26.740 22.621 3.567 1.00 91.56 390 GLN A N 1
ATOM 3076 C CA . GLN A 1 390 ? -25.771 22.232 2.534 1.00 91.56 390 GLN A CA 1
ATOM 3077 C C . GLN A 1 390 ? -26.437 21.396 1.433 1.00 91.56 390 GLN A C 1
ATOM 3079 O O . GLN A 1 390 ? -26.199 21.677 0.263 1.00 91.56 390 GLN A O 1
ATOM 3084 N N . ALA A 1 391 ? -27.323 20.457 1.786 1.00 91.81 391 ALA A N 1
ATOM 3085 C CA . ALA A 1 391 ? -28.109 19.700 0.809 1.00 91.81 391 ALA A CA 1
ATOM 3086 C C . ALA A 1 391 ? -28.979 20.618 -0.063 1.00 91.81 391 ALA A C 1
ATOM 3088 O O . ALA A 1 391 ? -28.924 20.547 -1.287 1.00 91.81 391 ALA A O 1
ATOM 3089 N N . PHE A 1 392 ? -29.701 21.553 0.562 1.00 93.94 392 PHE A N 1
ATOM 3090 C CA . PHE A 1 392 ? -30.559 22.502 -0.150 1.00 93.94 392 PHE A CA 1
ATOM 3091 C C . PHE A 1 392 ? -29.785 23.401 -1.122 1.00 93.94 392 PHE A C 1
ATOM 3093 O O . PHE A 1 392 ? -30.279 23.715 -2.199 1.00 93.94 392 PHE A O 1
ATOM 3100 N N . LYS A 1 393 ? -28.558 23.805 -0.769 1.00 93.88 393 LYS A N 1
ATOM 3101 C CA . LYS A 1 393 ? -27.696 24.590 -1.668 1.00 93.88 393 LYS A CA 1
ATOM 3102 C C . LYS A 1 393 ? -27.264 23.813 -2.913 1.00 93.88 393 LYS A C 1
ATOM 3104 O O . LYS A 1 393 ? -26.993 24.445 -3.927 1.00 93.88 393 LYS A O 1
ATOM 3109 N N . LEU A 1 394 ? -27.163 22.489 -2.817 1.00 90.25 394 LEU A N 1
ATOM 3110 C CA . LEU A 1 394 ? -26.730 21.618 -3.910 1.00 90.25 394 LEU A CA 1
ATOM 3111 C C . LEU A 1 394 ? -27.898 21.191 -4.804 1.00 90.25 394 LEU A C 1
ATOM 3113 O O . LEU A 1 394 ? -27.744 21.147 -6.018 1.00 90.25 394 LEU A O 1
ATOM 3117 N N . ASP A 1 395 ? -29.072 20.925 -4.223 1.00 91.81 395 ASP A N 1
ATOM 3118 C CA . ASP A 1 395 ? -30.267 20.529 -4.973 1.00 91.81 395 ASP A CA 1
ATOM 3119 C C . ASP A 1 395 ? -31.549 21.120 -4.366 1.00 91.81 395 ASP A C 1
ATOM 3121 O O . ASP A 1 395 ? -32.334 20.448 -3.690 1.00 91.81 395 ASP A O 1
ATOM 3125 N N . ALA A 1 396 ? -31.776 22.410 -4.616 1.00 88.62 396 ALA A N 1
ATOM 3126 C CA . ALA A 1 396 ? -32.944 23.125 -4.102 1.00 88.62 396 ALA A CA 1
ATOM 3127 C C . ALA A 1 396 ? -34.279 22.608 -4.668 1.00 88.62 396 ALA A C 1
ATOM 3129 O O . ALA A 1 396 ? -35.317 22.807 -4.042 1.00 88.62 396 ALA A O 1
ATOM 3130 N N . LYS A 1 397 ? -34.271 21.962 -5.845 1.00 87.19 397 LYS A N 1
ATOM 3131 C CA . LYS A 1 397 ? -35.496 21.470 -6.498 1.00 87.19 397 LYS A CA 1
ATOM 3132 C C . LYS A 1 397 ? -36.030 20.208 -5.828 1.00 87.19 397 LYS A C 1
ATOM 3134 O O . LYS A 1 397 ? -37.243 20.072 -5.713 1.00 87.19 397 LYS A O 1
ATOM 3139 N N . ASN A 1 398 ? -35.140 19.327 -5.368 1.00 83.94 398 ASN A N 1
ATOM 3140 C CA . ASN A 1 398 ? -35.524 18.060 -4.738 1.00 83.94 398 ASN A CA 1
ATOM 3141 C C . ASN A 1 398 ? -35.376 18.063 -3.206 1.00 83.94 398 ASN A C 1
ATOM 3143 O O . ASN A 1 398 ? -35.735 17.084 -2.554 1.00 83.94 398 ASN A O 1
ATOM 3147 N N . THR A 1 399 ? -34.877 19.150 -2.606 1.00 89.25 399 THR A N 1
ATOM 3148 C CA . THR A 1 399 ? -34.703 19.254 -1.149 1.00 89.25 399 THR A CA 1
ATOM 3149 C C . THR A 1 399 ? -35.783 20.131 -0.516 1.00 89.25 399 THR A C 1
ATOM 3151 O O . THR A 1 399 ? -35.694 21.360 -0.534 1.00 89.25 399 THR A O 1
ATOM 3154 N N . ASN A 1 400 ? -36.772 19.520 0.144 1.00 93.00 400 ASN A N 1
ATOM 3155 C CA . ASN A 1 400 ? -37.740 20.257 0.961 1.00 93.00 400 ASN A CA 1
ATOM 3156 C C . ASN A 1 400 ? -37.133 20.633 2.325 1.00 93.00 400 ASN A C 1
ATOM 3158 O O . ASN A 1 400 ? -37.286 19.926 3.323 1.00 93.00 400 ASN A O 1
ATOM 3162 N N . LEU A 1 401 ? -36.413 21.757 2.373 1.00 92.12 401 LEU A N 1
ATOM 3163 C CA . LEU A 1 401 ? -35.682 22.180 3.572 1.00 92.12 401 LEU A CA 1
ATOM 3164 C C . LEU A 1 401 ? -36.600 22.442 4.779 1.00 92.12 401 LEU A C 1
ATOM 3166 O O . LEU A 1 401 ? -36.188 22.213 5.915 1.00 92.12 401 LEU A O 1
ATOM 3170 N N . VAL A 1 402 ? -37.830 22.914 4.554 1.00 91.06 402 VAL A N 1
ATOM 3171 C CA . VAL A 1 402 ? -38.791 23.189 5.636 1.00 91.06 402 VAL A CA 1
ATOM 3172 C C . VAL A 1 402 ? -39.202 21.887 6.316 1.00 91.06 402 VAL A C 1
ATOM 3174 O O . VAL A 1 402 ? -39.086 21.763 7.533 1.00 91.06 402 VAL A O 1
ATOM 3177 N N . GLU A 1 403 ? -39.615 20.896 5.530 1.00 91.50 403 GLU A N 1
ATOM 3178 C CA . GLU A 1 403 ? -40.011 19.580 6.031 1.00 91.50 403 GLU A CA 1
ATOM 3179 C C . GLU A 1 403 ? -38.843 18.854 6.712 1.00 91.50 403 GLU A C 1
ATOM 3181 O O . GLU A 1 403 ? -38.986 18.342 7.822 1.00 91.50 403 GLU A O 1
ATOM 3186 N N . LEU A 1 404 ? -37.655 18.884 6.102 1.00 92.62 404 LEU A N 1
ATOM 3187 C CA . LEU A 1 404 ? -36.463 18.248 6.664 1.00 92.62 404 LEU A CA 1
ATOM 3188 C C . LEU A 1 404 ? -36.006 18.900 7.973 1.00 92.62 404 LEU A C 1
ATOM 3190 O O . LEU A 1 404 ? -35.591 18.191 8.888 1.00 92.62 404 LEU A O 1
ATOM 3194 N N . ASN A 1 405 ? -36.107 20.227 8.102 1.00 92.25 405 ASN A N 1
ATOM 3195 C CA . ASN A 1 405 ? -35.803 20.915 9.359 1.00 92.25 405 ASN A CA 1
ATOM 3196 C C . ASN A 1 405 ? -36.802 20.557 10.465 1.00 92.25 405 ASN A C 1
ATOM 3198 O O . ASN A 1 405 ? -36.390 20.411 11.617 1.00 92.25 405 ASN A O 1
ATOM 3202 N N . THR A 1 406 ? -38.084 20.397 10.125 1.00 91.56 406 THR A N 1
ATOM 3203 C CA . THR A 1 406 ? -39.108 19.908 11.060 1.00 91.56 406 THR A CA 1
ATOM 3204 C C . THR A 1 406 ? -38.781 18.487 11.510 1.00 91.56 406 THR A C 1
ATOM 3206 O O . THR A 1 406 ? -38.699 18.230 12.709 1.00 91.56 406 THR A O 1
ATOM 3209 N N . LYS A 1 407 ? -38.472 17.588 10.570 1.00 92.06 407 LYS A N 1
ATOM 3210 C CA . LYS A 1 407 ? -38.096 16.201 10.875 1.00 92.06 407 LYS A CA 1
ATOM 3211 C C . LYS A 1 407 ? -36.823 16.105 11.724 1.00 92.06 407 LYS A C 1
ATOM 3213 O O . LYS A 1 407 ? -36.765 15.322 12.665 1.00 92.06 407 LYS A O 1
ATOM 3218 N N . ALA A 1 408 ? -35.809 16.920 11.433 1.00 91.94 408 ALA A N 1
ATOM 3219 C CA . ALA A 1 408 ? -34.585 16.979 12.232 1.00 91.94 408 ALA A CA 1
ATOM 3220 C C . ALA A 1 408 ? -34.838 17.499 13.655 1.00 91.94 408 ALA A C 1
ATOM 3222 O O . ALA A 1 408 ? -34.239 17.007 14.605 1.00 91.94 408 ALA A O 1
ATOM 3223 N N . ASN A 1 409 ? -35.732 18.473 13.824 1.00 91.75 409 ASN A N 1
ATOM 3224 C CA . ASN A 1 409 ? -36.144 18.920 15.151 1.00 91.75 409 ASN A CA 1
ATOM 3225 C C . ASN A 1 409 ? -36.825 17.795 15.945 1.00 91.75 409 ASN A C 1
ATOM 3227 O O . ASN A 1 409 ? -36.469 17.595 17.100 1.00 91.75 409 ASN A O 1
ATOM 3231 N N . GLN A 1 410 ? -37.743 17.051 15.318 1.00 89.94 410 GLN A N 1
ATOM 3232 C CA . GLN A 1 410 ? -38.444 15.921 15.942 1.00 89.94 410 GLN A CA 1
ATOM 3233 C C . GLN A 1 410 ? -37.473 14.819 16.387 1.00 89.94 410 GLN A C 1
ATOM 3235 O O . GLN A 1 410 ? -37.484 14.419 17.548 1.00 89.94 410 GLN A O 1
ATOM 3240 N N . LEU A 1 411 ? -36.575 14.386 15.493 1.00 91.00 411 LEU A N 1
ATOM 3241 C CA . LEU A 1 411 ? -35.565 13.365 15.799 1.00 91.00 411 LEU A CA 1
ATOM 3242 C C . LEU A 1 411 ? -34.630 13.796 16.936 1.00 91.00 411 LEU A C 1
ATOM 3244 O O . LEU A 1 411 ? -34.352 13.013 17.839 1.00 91.00 411 LEU A O 1
ATOM 3248 N N . ALA A 1 412 ? -34.171 15.050 16.915 1.00 91.50 412 ALA A N 1
ATOM 3249 C CA . ALA A 1 412 ? -33.310 15.573 17.970 1.00 91.50 412 ALA A CA 1
ATOM 3250 C C . ALA A 1 412 ? -34.034 15.716 19.301 1.00 91.50 412 ALA A C 1
ATOM 3252 O O . ALA A 1 412 ? -33.441 15.445 20.341 1.00 91.50 412 ALA A O 1
ATOM 3253 N N . ALA A 1 413 ? -35.307 16.100 19.282 1.00 88.69 413 ALA A N 1
ATOM 3254 C CA . ALA A 1 413 ? -36.102 16.158 20.492 1.00 88.69 413 ALA A CA 1
ATOM 3255 C C . ALA A 1 413 ? -36.287 14.764 21.113 1.00 88.69 413 ALA A C 1
ATOM 3257 O O . ALA A 1 413 ? -36.078 14.612 22.314 1.00 88.69 413 ALA A O 1
ATOM 3258 N N . GLN A 1 414 ? -36.570 13.741 20.301 1.00 88.81 414 GLN A N 1
ATOM 3259 C CA . GLN A 1 414 ? -36.670 12.356 20.767 1.00 88.81 414 GLN A CA 1
ATOM 3260 C C . GLN A 1 414 ? -35.350 11.849 21.371 1.00 88.81 414 GLN A C 1
ATOM 3262 O O . GLN A 1 414 ? -35.343 11.341 22.489 1.00 88.81 414 GLN A O 1
ATOM 3267 N N . ALA A 1 415 ? -34.223 12.062 20.690 1.00 89.44 415 ALA A N 1
ATOM 3268 C CA . ALA A 1 415 ? -32.909 11.653 21.188 1.00 89.44 415 ALA A CA 1
ATOM 3269 C C . ALA A 1 415 ? -32.521 12.359 22.500 1.00 89.44 415 ALA A C 1
ATOM 3271 O O . ALA A 1 415 ? -31.913 11.764 23.387 1.00 89.44 415 ALA A O 1
ATOM 3272 N N . LEU A 1 416 ? -32.882 13.638 22.649 1.00 88.94 416 LEU A N 1
ATOM 3273 C CA . LEU A 1 416 ? -32.673 14.382 23.892 1.00 88.94 416 LEU A CA 1
ATOM 3274 C C . LEU A 1 416 ? -33.553 13.855 25.032 1.00 88.94 416 LEU A C 1
ATOM 3276 O O . LEU A 1 416 ? -33.095 13.844 26.170 1.00 88.94 416 LEU A O 1
ATOM 3280 N N . ILE A 1 417 ? -34.777 13.400 24.744 1.00 84.69 417 ILE A N 1
ATOM 3281 C CA . ILE A 1 417 ? -35.628 12.731 25.738 1.00 84.69 417 ILE A CA 1
ATOM 3282 C C . ILE A 1 417 ? -34.971 11.431 26.204 1.00 84.69 417 ILE A C 1
ATOM 3284 O O . ILE A 1 417 ? -34.844 11.231 27.407 1.00 84.69 417 ILE A O 1
ATOM 3288 N N . GLU A 1 418 ? -34.505 10.587 25.282 1.00 85.88 418 GLU A N 1
ATOM 3289 C CA . GLU A 1 418 ? -33.820 9.327 25.612 1.00 85.88 418 GLU A CA 1
ATOM 3290 C C . GLU A 1 418 ? -32.568 9.570 26.469 1.00 85.88 418 GLU A C 1
ATOM 3292 O O . GLU A 1 418 ? -32.435 8.986 27.541 1.00 85.88 418 GLU A O 1
ATOM 3297 N N . GLN A 1 419 ? -31.714 10.524 26.078 1.00 87.88 419 GLN A N 1
ATOM 3298 C CA . GLN A 1 419 ? -30.549 10.936 26.877 1.00 87.88 419 GLN A CA 1
ATOM 3299 C C . GLN A 1 419 ? -30.948 11.478 28.256 1.00 87.88 419 GLN A C 1
ATOM 3301 O O . GLN A 1 419 ? -30.257 11.244 29.244 1.00 87.88 419 GLN A O 1
ATOM 3306 N N . GLY A 1 420 ? -32.050 12.228 28.336 1.00 84.88 420 GLY A N 1
ATOM 3307 C CA . GLY A 1 420 ? -32.592 12.706 29.604 1.00 84.88 420 GLY A CA 1
ATOM 3308 C C . GLY A 1 420 ? -33.025 11.550 30.507 1.00 84.88 420 GLY A C 1
ATOM 3309 O O . GLY A 1 420 ? -32.707 11.557 31.689 1.00 84.88 420 GLY A O 1
ATOM 3310 N N . LEU A 1 421 ? -33.691 10.532 29.960 1.00 78.94 421 LEU A N 1
ATOM 3311 C CA . LEU A 1 421 ? -34.101 9.345 30.716 1.00 78.94 421 LEU A CA 1
ATOM 3312 C C . LEU A 1 421 ? -32.896 8.524 31.203 1.00 78.94 421 LEU A C 1
ATOM 3314 O O . LEU A 1 421 ? -32.901 8.079 32.346 1.00 78.94 421 LEU A O 1
ATOM 3318 N N . GLU A 1 422 ? -31.837 8.392 30.400 1.00 81.38 422 GLU A N 1
ATOM 3319 C CA . GLU A 1 422 ? -30.582 7.754 30.836 1.00 81.38 422 GLU A CA 1
ATOM 3320 C C . GLU A 1 422 ? -29.920 8.507 32.004 1.00 81.38 422 GLU A C 1
ATOM 3322 O O . GLU A 1 422 ? -29.453 7.893 32.964 1.00 81.38 422 GLU A O 1
ATOM 3327 N N . LEU A 1 423 ? -29.917 9.844 31.967 1.00 81.81 423 LEU A N 1
ATOM 3328 C CA . LEU A 1 423 ? -29.396 10.668 33.065 1.00 81.81 423 LEU A CA 1
ATOM 3329 C C . LEU A 1 423 ? -30.247 10.558 34.338 1.00 81.81 423 LEU A C 1
ATOM 3331 O O . LEU A 1 423 ? -29.720 10.651 35.447 1.00 81.81 423 LEU A O 1
ATOM 3335 N N . ALA A 1 424 ? -31.553 10.311 34.206 1.00 73.50 424 ALA A N 1
ATOM 3336 C CA . ALA A 1 424 ? -32.408 10.038 35.359 1.00 73.50 424 ALA A CA 1
ATOM 3337 C C . ALA A 1 424 ? -32.025 8.708 36.031 1.00 73.50 424 ALA A C 1
ATOM 3339 O O . ALA A 1 424 ? -32.023 8.622 37.260 1.00 73.50 424 ALA A O 1
ATOM 3340 N N . SER A 1 425 ? -31.617 7.701 35.251 1.00 67.56 425 SER A N 1
ATOM 3341 C CA . SER A 1 425 ? -31.083 6.437 35.775 1.00 67.56 425 SER A CA 1
ATOM 3342 C C . SER A 1 425 ? -29.721 6.583 36.465 1.00 67.56 425 SER A C 1
ATOM 3344 O O . SER A 1 425 ? -29.394 5.776 37.328 1.00 67.56 425 SER A O 1
ATOM 3346 N N . SER A 1 426 ? -28.930 7.611 36.141 1.00 70.81 426 SER A N 1
ATOM 3347 C CA . SER A 1 426 ? -27.650 7.892 36.817 1.00 70.81 426 SER A CA 1
ATOM 3348 C C . SER A 1 426 ? -27.761 8.898 37.973 1.00 70.81 426 SER A C 1
ATOM 3350 O O . SER A 1 426 ? -26.810 9.074 38.736 1.00 70.81 426 SER A O 1
ATOM 3352 N N . GLY A 1 427 ? -28.923 9.538 38.141 1.00 69.31 427 GLY A N 1
ATOM 3353 C CA . GLY A 1 427 ? -29.188 10.523 39.192 1.00 69.31 427 GLY A CA 1
ATOM 3354 C C . GLY A 1 427 ? -28.768 11.962 38.858 1.00 69.31 427 GLY A C 1
ATOM 3355 O O . GLY A 1 427 ? -28.793 12.815 39.749 1.00 69.31 427 GLY A O 1
ATOM 3356 N N . ASP A 1 428 ? -28.412 12.275 37.604 1.00 78.31 428 ASP A N 1
ATOM 3357 C CA . ASP A 1 428 ? -28.127 13.650 37.156 1.00 78.31 428 ASP A CA 1
ATOM 3358 C C . ASP A 1 428 ? -29.415 14.412 36.803 1.00 78.31 428 ASP A C 1
ATOM 3360 O O . ASP A 1 428 ? -29.769 14.631 35.643 1.00 78.31 428 ASP A O 1
ATOM 3364 N N . LEU A 1 429 ? -30.117 14.862 37.842 1.00 70.25 429 LEU A N 1
ATOM 3365 C CA . LEU A 1 429 ? -31.396 15.576 37.729 1.00 70.25 429 LEU A CA 1
ATOM 3366 C C . LEU A 1 429 ? -31.302 16.878 36.931 1.00 70.25 429 LEU A C 1
ATOM 3368 O O . LEU A 1 429 ? -32.250 17.282 36.259 1.00 70.25 429 LEU A O 1
ATOM 3372 N N . LYS A 1 430 ? -30.160 17.563 37.018 1.00 77.62 430 LYS A N 1
ATOM 3373 C CA . LYS A 1 430 ? -29.960 18.822 36.304 1.00 77.62 430 LYS A CA 1
ATOM 3374 C C . LYS A 1 430 ? -29.818 18.553 34.809 1.00 77.62 430 LYS A C 1
ATOM 3376 O O . LYS A 1 430 ? -30.478 19.217 34.009 1.00 77.62 430 LYS A O 1
ATOM 3381 N N . GLY A 1 431 ? -29.027 17.541 34.451 1.00 82.25 431 GLY A N 1
ATOM 3382 C CA . GLY A 1 431 ? -28.881 17.081 33.076 1.00 82.25 431 GLY A CA 1
ATOM 3383 C C . GLY A 1 431 ? -30.208 16.632 32.460 1.00 82.25 431 GLY A C 1
ATOM 3384 O O . GLY A 1 431 ? -30.505 16.997 31.323 1.00 82.25 431 GLY A O 1
ATOM 3385 N N . VAL A 1 432 ? -31.052 15.936 33.226 1.00 80.81 432 VAL A N 1
ATOM 3386 C CA . VAL A 1 432 ? -32.410 15.531 32.815 1.00 80.81 432 VAL A CA 1
ATOM 3387 C C . VAL A 1 432 ? -33.258 16.740 32.399 1.00 80.81 432 VAL A C 1
ATOM 3389 O O . VAL A 1 432 ? -33.752 16.800 31.270 1.00 80.81 432 VAL A O 1
ATOM 3392 N N . VAL A 1 433 ? -33.398 17.730 33.289 1.00 75.75 433 VAL A N 1
ATOM 3393 C CA . VAL A 1 433 ? -34.217 18.931 33.044 1.00 75.75 433 VAL A CA 1
ATOM 3394 C C . VAL A 1 433 ? -33.685 19.720 31.848 1.00 75.75 433 VAL A C 1
ATOM 3396 O O . VAL A 1 433 ? -34.458 20.144 30.983 1.00 75.75 433 VAL A O 1
ATOM 3399 N N . ASP A 1 434 ? -32.363 19.867 31.753 1.00 83.38 434 ASP A N 1
ATOM 3400 C CA . ASP A 1 434 ? -31.719 20.579 30.651 1.00 83.38 434 ASP A CA 1
ATOM 3401 C C . ASP A 1 434 ? -31.995 19.908 29.297 1.00 83.38 434 ASP A C 1
ATOM 3403 O O . ASP A 1 434 ? -32.236 20.604 28.303 1.00 83.38 434 ASP A O 1
ATOM 3407 N N . LYS A 1 435 ? -31.990 18.570 29.238 1.00 86.88 435 LYS A N 1
ATOM 3408 C CA . LYS A 1 435 ? -32.258 17.796 28.015 1.00 86.88 435 LYS A CA 1
ATOM 3409 C C . LYS A 1 435 ? -33.728 17.851 27.599 1.00 86.88 435 LYS A C 1
ATOM 3411 O O . LYS A 1 435 ? -34.011 18.123 26.431 1.00 86.88 435 LYS A O 1
ATOM 3416 N N . LEU A 1 436 ? -34.661 17.702 28.538 1.00 82.31 436 LEU A N 1
ATOM 3417 C CA . LEU A 1 436 ? -36.103 17.777 28.260 1.00 82.31 436 LEU A CA 1
ATOM 3418 C C . LEU A 1 436 ? -36.543 19.175 27.820 1.00 82.31 436 LEU A C 1
ATOM 3420 O O . LEU A 1 436 ? -37.319 19.327 26.873 1.00 82.31 436 LEU A O 1
ATOM 3424 N N . HIS A 1 437 ? -35.995 20.217 28.444 1.00 82.06 437 HIS A N 1
ATOM 3425 C CA . HIS A 1 437 ? -36.258 21.591 28.031 1.00 82.06 437 HIS A CA 1
ATOM 3426 C C . HIS A 1 437 ? -35.705 21.885 26.625 1.00 82.06 437 HIS A C 1
ATOM 3428 O O . HIS A 1 437 ? -36.347 22.585 25.836 1.00 82.06 437 HIS A O 1
ATOM 3434 N N . GLN A 1 438 ? -34.541 21.327 26.269 1.00 86.75 438 GLN A N 1
ATOM 3435 C CA . GLN A 1 438 ? -34.023 21.401 24.899 1.00 86.75 438 GLN A CA 1
ATOM 3436 C C . GLN A 1 438 ? -34.928 20.660 23.904 1.00 86.75 438 GLN A C 1
ATOM 3438 O O . GLN A 1 438 ? -35.198 21.204 22.833 1.00 86.75 438 GLN A O 1
ATOM 3443 N N . ALA A 1 439 ? -35.438 19.477 24.262 1.00 86.31 439 ALA A N 1
ATOM 3444 C CA . ALA A 1 439 ? -36.357 18.708 23.425 1.00 86.31 439 ALA A CA 1
ATOM 3445 C C . ALA A 1 439 ? -37.668 19.467 23.154 1.00 86.31 439 ALA A C 1
ATOM 3447 O O . ALA A 1 439 ? -38.051 19.652 21.999 1.00 86.31 439 ALA A O 1
ATOM 3448 N N . SER A 1 440 ? -38.302 20.003 24.202 1.00 83.06 440 SER A N 1
ATOM 3449 C CA . SER A 1 440 ? -39.548 20.776 24.084 1.00 83.06 440 SER A CA 1
ATOM 3450 C C . SER A 1 440 ? -39.383 22.040 23.230 1.00 83.06 440 SER A C 1
ATOM 3452 O O . SER A 1 440 ? -40.266 22.390 22.450 1.00 83.06 440 SER A O 1
ATOM 3454 N N . LYS A 1 441 ? -38.218 22.701 23.284 1.00 85.88 441 LYS A N 1
ATOM 3455 C CA . LYS A 1 441 ? -37.919 23.841 22.398 1.00 85.88 441 LYS A CA 1
ATOM 3456 C C . LYS A 1 441 ? -37.820 23.459 20.922 1.00 85.88 441 LYS A C 1
ATOM 3458 O O . LYS A 1 441 ? -38.033 24.317 20.065 1.00 85.88 441 LYS A O 1
ATOM 3463 N N . LEU A 1 442 ? -37.430 22.224 20.617 1.00 86.88 442 LEU A N 1
ATOM 3464 C CA . LEU A 1 442 ? -37.265 21.755 19.243 1.00 86.88 442 LEU A CA 1
ATOM 3465 C C . LEU A 1 442 ? -38.595 21.308 18.628 1.00 86.88 442 LEU A C 1
ATOM 3467 O O . LEU A 1 442 ? -38.817 21.600 17.451 1.00 86.88 442 LEU A O 1
ATOM 3471 N N . ASP A 1 443 ? -39.473 20.673 19.408 1.00 82.62 443 ASP A N 1
ATOM 3472 C CA . ASP A 1 443 ? -40.784 20.198 18.949 1.00 82.62 443 ASP A CA 1
ATOM 3473 C C . ASP A 1 443 ? -41.914 20.492 19.951 1.00 82.62 443 ASP A C 1
ATOM 3475 O O . ASP A 1 443 ? -42.558 19.606 20.507 1.00 82.62 443 ASP A O 1
ATOM 3479 N N . SER A 1 444 ? -42.190 21.779 20.156 1.00 74.44 444 SER A N 1
ATOM 3480 C CA . SER A 1 444 ? -43.197 22.250 21.115 1.00 74.44 444 SER A CA 1
ATOM 3481 C C . SER A 1 444 ? -44.644 21.872 20.775 1.00 74.44 444 SER A C 1
ATOM 3483 O O . SER A 1 444 ? -45.537 22.136 21.575 1.00 74.44 444 SER A O 1
ATOM 3485 N N . LYS A 1 445 ? -44.905 21.309 19.586 1.00 75.88 445 LYS A N 1
ATOM 3486 C CA . LYS A 1 445 ? -46.252 20.913 19.147 1.00 75.88 445 LYS A CA 1
ATOM 3487 C C . LYS A 1 445 ? -46.611 19.478 19.518 1.00 75.88 445 LYS A C 1
ATOM 3489 O O . LYS A 1 445 ? -47.787 19.220 19.742 1.00 75.88 445 LYS A O 1
ATOM 3494 N N . ASN A 1 446 ? -45.633 18.571 19.556 1.00 73.50 446 ASN A N 1
ATOM 3495 C CA . ASN A 1 446 ? -45.872 17.151 19.854 1.00 73.50 446 ASN A CA 1
ATOM 3496 C C . ASN A 1 446 ? -45.326 16.726 21.223 1.00 73.50 446 ASN A C 1
ATOM 3498 O O . ASN A 1 446 ? -45.541 15.591 21.634 1.00 73.50 446 ASN A O 1
ATOM 3502 N N . ILE A 1 447 ? -44.597 17.610 21.908 1.00 72.81 447 ILE A N 1
ATOM 3503 C CA . ILE A 1 447 ? -43.923 17.312 23.169 1.00 72.81 447 ILE A CA 1
ATOM 3504 C C . ILE A 1 447 ? -44.507 18.194 24.266 1.00 72.81 447 ILE A C 1
ATOM 3506 O O . ILE A 1 447 ? -44.196 19.386 24.344 1.00 72.81 447 ILE A O 1
ATOM 3510 N N . ASP A 1 448 ? -45.315 17.588 25.135 1.00 71.12 448 ASP A N 1
ATOM 3511 C CA . ASP A 1 448 ? -45.723 18.209 26.391 1.00 71.12 448 ASP A CA 1
ATOM 3512 C C . ASP A 1 448 ? -44.563 18.127 27.394 1.00 71.12 448 ASP A C 1
ATOM 3514 O O . ASP A 1 448 ? -44.188 17.059 27.888 1.00 71.12 448 ASP A O 1
ATOM 3518 N N . SER A 1 449 ? -43.951 19.278 27.676 1.00 64.19 449 SER A N 1
ATOM 3519 C CA . SER A 1 449 ? -42.853 19.378 28.637 1.00 64.19 449 SER A CA 1
ATOM 3520 C C . SER A 1 449 ? -43.288 19.081 30.070 1.00 64.19 449 SER A C 1
ATOM 3522 O O . SER A 1 449 ? -42.443 18.673 30.868 1.00 64.19 449 SER A O 1
ATOM 3524 N N . GLY A 1 450 ? -44.571 19.258 30.399 1.00 67.44 450 GLY A N 1
ATOM 3525 C CA . GLY A 1 450 ? -45.128 18.934 31.708 1.00 67.44 450 GLY A CA 1
ATOM 3526 C C . GLY A 1 450 ? -45.126 17.430 31.957 1.00 67.44 450 GLY A C 1
ATOM 3527 O O . GLY A 1 450 ? -44.540 16.975 32.937 1.00 67.44 450 GLY A O 1
ATOM 3528 N N . GLU A 1 451 ? -45.694 16.656 31.031 1.00 71.12 451 GLU A N 1
ATOM 3529 C CA . GLU A 1 451 ? -45.795 15.192 31.138 1.00 71.12 451 GLU A CA 1
ATOM 3530 C C . GLU A 1 451 ? -44.414 14.512 31.194 1.00 71.12 451 GLU A C 1
ATOM 3532 O O . GLU A 1 451 ? -44.166 13.636 32.027 1.00 71.12 451 GLU A O 1
ATOM 3537 N N . LEU A 1 452 ? -43.469 14.963 30.363 1.00 67.56 452 LEU A N 1
ATOM 3538 C CA . LEU A 1 452 ? -42.098 14.443 30.363 1.00 67.56 452 LEU A CA 1
ATOM 3539 C C . LEU A 1 452 ? -41.318 14.807 31.625 1.00 67.56 452 LEU A C 1
ATOM 3541 O O . LEU A 1 452 ? -40.552 13.981 32.119 1.00 67.56 452 LEU A O 1
ATOM 3545 N N . SER A 1 453 ? -41.519 16.015 32.156 1.00 68.12 453 SER A N 1
ATOM 3546 C CA . SER A 1 453 ? -40.928 16.432 33.431 1.00 68.12 453 SER A CA 1
ATOM 3547 C C . SER A 1 453 ? -41.440 15.556 34.577 1.00 68.12 453 SER A C 1
ATOM 3549 O O . SER A 1 453 ? -40.646 15.064 35.378 1.00 68.12 453 SER A O 1
ATOM 3551 N N . THR A 1 454 ? -42.745 15.262 34.606 1.00 76.19 454 THR A N 1
ATOM 3552 C CA . THR A 1 454 ? -43.337 14.339 35.584 1.00 76.19 454 THR A CA 1
ATOM 3553 C C . THR A 1 454 ? -42.725 12.945 35.480 1.00 76.19 454 THR A C 1
ATOM 3555 O O . THR A 1 454 ? -42.254 12.413 36.483 1.00 76.19 454 THR A O 1
ATOM 3558 N N . LYS A 1 455 ? -42.656 12.367 34.276 1.00 75.50 455 LYS A N 1
ATOM 3559 C CA . LYS A 1 455 ? -42.077 11.029 34.069 1.00 75.50 455 LYS A CA 1
ATOM 3560 C C . LYS A 1 455 ? -40.597 10.962 34.452 1.00 75.50 455 LYS A C 1
ATOM 3562 O O . LYS A 1 455 ? -40.132 9.960 34.992 1.00 75.50 455 LYS A O 1
ATOM 3567 N N . ALA A 1 456 ? -39.850 12.028 34.189 1.00 71.06 456 ALA A N 1
ATOM 3568 C CA . ALA A 1 456 ? -38.439 12.088 34.529 1.00 71.06 456 ALA A CA 1
ATOM 3569 C C . ALA A 1 456 ? -38.205 12.249 36.035 1.00 71.06 456 ALA A C 1
ATOM 3571 O O . ALA A 1 456 ? -37.305 11.609 36.575 1.00 71.06 456 ALA A O 1
ATOM 3572 N N . ASN A 1 457 ? -39.056 13.016 36.723 1.00 77.56 457 ASN A N 1
ATOM 3573 C CA . ASN A 1 457 ? -39.059 13.091 38.182 1.00 77.56 457 ASN A CA 1
ATOM 3574 C C . ASN A 1 457 ? -39.392 11.737 38.826 1.00 77.56 457 ASN A C 1
ATOM 3576 O O . ASN A 1 457 ? -38.732 11.361 39.789 1.00 77.56 457 ASN A O 1
ATOM 3580 N N . GLN A 1 458 ? -40.347 10.982 38.269 1.00 81.75 458 GLN A N 1
ATOM 3581 C CA . GLN A 1 458 ? -40.677 9.623 38.725 1.00 81.75 458 GLN A CA 1
ATOM 3582 C C . GLN A 1 458 ? -39.477 8.672 38.600 1.00 81.75 458 GLN A C 1
ATOM 3584 O O . GLN A 1 458 ? -39.115 7.993 39.559 1.00 81.75 458 GLN A O 1
ATOM 3589 N N . LEU A 1 459 ? -38.817 8.652 37.436 1.00 78.69 459 LEU A N 1
ATOM 3590 C CA . LEU A 1 459 ? -37.661 7.780 37.198 1.00 78.69 459 LEU A CA 1
ATOM 3591 C C . LEU A 1 459 ? -36.469 8.162 38.090 1.00 78.69 459 LEU A C 1
ATOM 3593 O O . LEU A 1 459 ? -35.824 7.305 38.687 1.00 78.69 459 LEU A O 1
ATOM 3597 N N . ALA A 1 460 ? -36.217 9.461 38.235 1.00 78.69 460 ALA A N 1
ATOM 3598 C CA . ALA A 1 460 ? -35.210 9.987 39.143 1.00 78.69 460 ALA A CA 1
ATOM 3599 C C . ALA A 1 460 ? -35.481 9.632 40.613 1.00 78.69 460 ALA A C 1
ATOM 3601 O O . ALA A 1 460 ? -34.552 9.284 41.344 1.00 78.69 460 ALA A O 1
ATOM 3602 N N . ALA A 1 461 ? -36.742 9.717 41.049 1.00 84.62 461 ALA A N 1
ATOM 3603 C CA . ALA A 1 461 ? -37.143 9.327 42.392 1.00 84.62 461 ALA A CA 1
ATOM 3604 C C . ALA A 1 461 ? -36.854 7.839 42.641 1.00 84.62 461 ALA A C 1
ATOM 3606 O O . ALA A 1 461 ? -36.257 7.509 43.662 1.00 84.62 461 ALA A O 1
ATOM 3607 N N . GLN A 1 462 ? -37.167 6.957 41.684 1.00 85.44 462 GLN A N 1
ATOM 3608 C CA . GLN A 1 462 ? -36.842 5.525 41.774 1.00 85.44 462 GLN A CA 1
ATOM 3609 C C . GLN A 1 462 ? -35.331 5.268 41.893 1.00 85.44 462 GLN A C 1
ATOM 3611 O O . GLN A 1 462 ? -34.908 4.502 42.758 1.00 85.44 462 GLN A O 1
ATOM 3616 N N . THR A 1 463 ? -34.503 5.945 41.090 1.00 84.06 463 THR A N 1
ATOM 3617 C CA . THR A 1 463 ? -33.034 5.840 41.183 1.00 84.06 463 THR A CA 1
ATOM 3618 C C . THR A 1 463 ? -32.517 6.281 42.553 1.00 84.06 463 THR A C 1
ATOM 3620 O O . THR A 1 463 ? -31.677 5.612 43.153 1.00 84.06 463 THR A O 1
ATOM 3623 N N . LEU A 1 464 ? -33.012 7.411 43.067 1.00 86.50 464 LEU A N 1
ATOM 3624 C CA . LEU A 1 464 ? -32.623 7.926 44.381 1.00 86.50 464 LEU A CA 1
ATOM 3625 C C . LEU A 1 464 ? -33.056 6.994 45.516 1.00 86.50 464 LEU A C 1
ATOM 3627 O O . LEU A 1 464 ? -32.321 6.874 46.493 1.00 86.50 464 LEU A O 1
ATOM 3631 N N . ILE A 1 465 ? -34.201 6.318 45.376 1.00 89.94 465 ILE A N 1
ATOM 3632 C CA . ILE A 1 465 ? -34.626 5.270 46.309 1.00 89.94 465 ILE A CA 1
ATOM 3633 C C . ILE A 1 465 ? -33.616 4.126 46.311 1.00 89.94 465 ILE A C 1
ATOM 3635 O O . ILE A 1 465 ? -33.103 3.802 47.376 1.00 89.94 465 ILE A O 1
ATOM 3639 N N . GLY A 1 466 ? -33.257 3.585 45.140 1.00 88.00 466 GLY A N 1
ATOM 3640 C CA . GLY A 1 466 ? -32.241 2.529 45.030 1.00 88.00 466 GLY A CA 1
ATOM 3641 C C . GLY A 1 466 ? -30.907 2.923 45.674 1.00 88.00 466 GLY A C 1
ATOM 3642 O O . GLY A 1 466 ? -30.408 2.213 46.540 1.00 88.00 466 GLY A O 1
ATOM 3643 N N . GLN A 1 467 ? -30.395 4.120 45.361 1.00 87.62 467 GLN A N 1
ATOM 3644 C CA . GLN A 1 467 ? -29.185 4.660 46.001 1.00 87.62 467 GLN A CA 1
ATOM 3645 C C . GLN A 1 467 ? -29.328 4.790 47.525 1.00 87.62 467 GLN A C 1
ATOM 3647 O O . GLN A 1 467 ? -28.359 4.598 48.255 1.00 87.62 467 GLN A O 1
ATOM 3652 N N . GLY A 1 468 ? -30.513 5.164 48.012 1.00 90.25 468 GLY A N 1
ATOM 3653 C CA . GLY A 1 468 ? -30.806 5.242 49.440 1.00 90.25 468 GLY A CA 1
ATOM 3654 C C . GLY A 1 468 ? -30.742 3.874 50.118 1.00 90.25 468 GLY A C 1
ATOM 3655 O O . GLY A 1 468 ? -30.111 3.754 51.166 1.00 90.25 468 GLY A O 1
ATOM 3656 N N . LEU A 1 469 ? -31.323 2.844 49.499 1.00 90.94 469 LEU A N 1
ATOM 3657 C CA . LEU A 1 469 ? -31.272 1.463 49.991 1.00 90.94 469 LEU A CA 1
ATOM 3658 C C . LEU A 1 469 ? -29.826 0.934 50.019 1.00 90.94 469 LEU A C 1
ATOM 3660 O O . LEU A 1 469 ? -29.401 0.389 51.035 1.00 90.94 469 LEU A O 1
ATOM 3664 N N . ASP A 1 470 ? -29.036 1.184 48.971 1.00 88.44 470 ASP A N 1
ATOM 3665 C CA . ASP A 1 470 ? -27.616 0.795 48.922 1.00 88.44 470 ASP A CA 1
ATOM 3666 C C . ASP A 1 470 ? -26.787 1.505 50.009 1.00 88.44 470 ASP A C 1
ATOM 3668 O O . ASP A 1 470 ? -25.910 0.918 50.644 1.00 88.44 470 ASP A O 1
ATOM 3672 N N . LEU A 1 471 ? -27.050 2.791 50.261 1.00 89.94 471 LEU A N 1
ATOM 3673 C CA . LEU A 1 471 ? -26.390 3.533 51.341 1.00 89.94 471 LEU A CA 1
ATOM 3674 C C . LEU A 1 471 ? -26.774 2.992 52.721 1.00 89.94 471 LEU A C 1
ATOM 3676 O O . LEU A 1 471 ? -25.924 2.971 53.613 1.00 89.94 471 LEU A O 1
ATOM 3680 N N . ALA A 1 472 ? -28.017 2.538 52.893 1.00 87.81 472 ALA A N 1
ATOM 3681 C CA . ALA A 1 472 ? -28.474 1.904 54.124 1.00 87.81 472 ALA A CA 1
ATOM 3682 C C . ALA A 1 472 ? -27.738 0.581 54.387 1.00 87.81 472 ALA A C 1
ATOM 3684 O O . ALA A 1 472 ? -27.277 0.371 55.507 1.00 87.81 472 ALA A O 1
ATOM 3685 N N . GLN A 1 473 ? -27.515 -0.236 53.348 1.00 85.88 473 GLN A N 1
ATOM 3686 C CA . GLN A 1 473 ? -26.682 -1.448 53.439 1.00 85.88 473 GLN A CA 1
ATOM 3687 C C . GLN A 1 473 ? -25.238 -1.148 53.863 1.00 85.88 473 GLN A C 1
ATOM 3689 O O . GLN A 1 473 ? -24.582 -1.993 54.454 1.00 85.88 473 GLN A O 1
ATOM 3694 N N . ASN A 1 474 ? -24.737 0.057 53.579 1.00 85.62 474 ASN A N 1
ATOM 3695 C CA . ASN A 1 474 ? -23.387 0.501 53.937 1.00 85.62 474 ASN A CA 1
ATOM 3696 C C . ASN A 1 474 ? -23.349 1.372 55.212 1.00 85.62 474 ASN A C 1
ATOM 3698 O O . ASN A 1 474 ? -22.406 2.145 55.396 1.00 85.62 474 ASN A O 1
ATOM 3702 N N . PHE A 1 475 ? -24.381 1.309 56.062 1.00 81.50 475 PHE A N 1
ATOM 3703 C CA . PHE A 1 475 ? -24.508 2.066 57.321 1.00 81.50 475 PHE A CA 1
ATOM 3704 C C . PHE A 1 475 ? -24.489 3.593 57.198 1.00 81.50 475 PHE A C 1
ATOM 3706 O O . PHE A 1 475 ? -24.270 4.320 58.170 1.00 81.50 475 PHE A O 1
ATOM 3713 N N . LYS A 1 476 ? -24.771 4.131 56.013 1.00 86.06 476 LYS A N 1
ATOM 3714 C CA . LYS A 1 476 ? -24.837 5.578 55.786 1.00 86.06 476 LYS A CA 1
ATOM 3715 C C . LYS A 1 476 ? -26.272 6.081 55.904 1.00 86.06 476 LYS A C 1
ATOM 3717 O O . LYS A 1 476 ? -26.782 6.725 54.990 1.00 86.06 476 LYS A O 1
ATOM 3722 N N . LEU A 1 477 ? -26.921 5.820 57.042 1.00 86.25 477 LEU A N 1
ATOM 3723 C CA . LEU A 1 477 ? -28.357 6.070 57.235 1.00 86.25 477 LEU A CA 1
ATOM 3724 C C . LEU A 1 477 ? -28.750 7.539 57.002 1.00 86.25 477 LEU A C 1
ATOM 3726 O O . LEU A 1 477 ? -29.685 7.823 56.264 1.00 86.25 477 LEU A O 1
ATOM 3730 N N . ASN A 1 478 ? -27.965 8.489 57.516 1.00 86.88 478 ASN A N 1
ATOM 3731 C CA . ASN A 1 478 ? -28.203 9.920 57.284 1.00 86.88 478 ASN A CA 1
ATOM 3732 C C . ASN A 1 478 ? -28.097 10.320 55.800 1.00 86.88 478 ASN A C 1
ATOM 3734 O O . ASN A 1 478 ? -28.702 11.302 55.367 1.00 86.88 478 ASN A O 1
ATOM 3738 N N . GLU A 1 479 ? -27.275 9.623 55.013 1.00 88.62 479 GLU A N 1
ATOM 3739 C CA . GLU A 1 479 ? -27.164 9.858 53.570 1.00 88.62 479 GLU A CA 1
ATOM 3740 C C . GLU A 1 479 ? -28.302 9.163 52.816 1.00 88.62 479 GLU A C 1
ATOM 3742 O O . GLU A 1 479 ? -28.868 9.763 51.901 1.00 88.62 479 GLU A O 1
ATOM 3747 N N . ALA A 1 480 ? -28.686 7.959 53.248 1.00 90.50 480 ALA A N 1
ATOM 3748 C CA . ALA A 1 480 ? -29.846 7.231 52.748 1.00 90.50 480 ALA A CA 1
ATOM 3749 C C . ALA A 1 480 ? -31.137 8.044 52.932 1.00 90.50 480 ALA A C 1
ATOM 3751 O O . ALA A 1 480 ? -31.830 8.322 51.954 1.00 90.50 480 ALA A O 1
ATOM 3752 N N . GLU A 1 481 ? -31.404 8.546 54.140 1.00 90.00 481 GLU A N 1
ATOM 3753 C CA . GLU A 1 481 ? -32.550 9.414 54.439 1.00 90.00 481 GLU A CA 1
ATOM 3754 C C . GLU A 1 481 ? -32.565 10.656 53.542 1.00 90.00 481 GLU A C 1
ATOM 3756 O O . GLU A 1 481 ? -33.599 11.014 52.976 1.00 90.00 481 GLU A O 1
ATOM 3761 N N . LYS A 1 482 ? -31.407 11.298 53.327 1.00 90.81 482 LYS A N 1
ATOM 3762 C CA . LYS A 1 482 ? -31.304 12.440 52.404 1.00 90.81 482 LYS A CA 1
ATOM 3763 C C . LYS A 1 482 ? -31.694 12.061 50.977 1.00 90.81 482 LYS A C 1
ATOM 3765 O O . LYS A 1 482 ? -32.334 12.873 50.309 1.00 90.81 482 LYS A O 1
ATOM 3770 N N . LYS A 1 483 ? -31.325 10.868 50.504 1.00 89.31 483 LYS A N 1
ATOM 3771 C CA . LYS A 1 483 ? -31.694 10.372 49.170 1.00 89.31 483 LYS A CA 1
ATOM 3772 C C . LYS A 1 483 ? -33.189 10.082 49.064 1.00 89.31 483 LYS A C 1
ATOM 3774 O O . LYS A 1 483 ? -33.808 10.541 48.106 1.00 89.31 483 LYS A O 1
ATOM 3779 N N . ILE A 1 484 ? -33.794 9.459 50.076 1.00 91.62 484 ILE A N 1
ATOM 3780 C CA . ILE A 1 484 ? -35.250 9.233 50.126 1.00 91.62 484 ILE A CA 1
ATOM 3781 C C . ILE A 1 484 ? -36.018 10.567 50.177 1.00 91.62 484 ILE A C 1
ATOM 3783 O O . ILE A 1 484 ? -36.986 10.764 49.445 1.00 91.62 484 ILE A O 1
ATOM 3787 N N . GLN A 1 485 ? -35.545 11.540 50.960 1.00 89.94 485 GLN A N 1
ATOM 3788 C CA . GLN A 1 485 ? -36.123 12.889 51.014 1.00 89.94 485 GLN A CA 1
ATOM 3789 C C . GLN A 1 485 ? -36.011 13.631 49.675 1.00 89.94 485 GLN A C 1
ATOM 3791 O O . GLN A 1 485 ? -36.898 14.401 49.305 1.00 89.94 485 GLN A O 1
ATOM 3796 N N . GLN A 1 486 ? -34.922 13.420 48.931 1.00 87.50 486 GLN A N 1
ATOM 3797 C CA . GLN A 1 486 ? -34.783 13.941 47.571 1.00 87.50 486 GLN A CA 1
ATOM 3798 C C . GLN A 1 486 ? -35.761 13.255 46.611 1.00 87.50 486 GLN A C 1
ATOM 3800 O O . GLN A 1 486 ? -36.408 13.955 45.838 1.00 87.50 486 GLN A O 1
ATOM 3805 N N . ALA A 1 487 ? -35.927 11.932 46.703 1.00 88.19 487 ALA A N 1
ATOM 3806 C CA . ALA A 1 487 ? -36.892 11.184 45.898 1.00 88.19 487 ALA A CA 1
ATOM 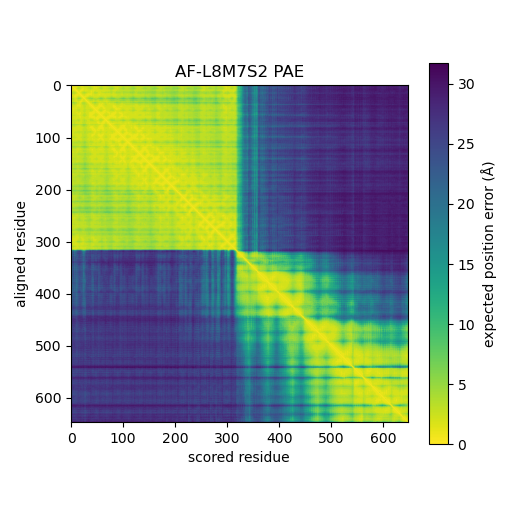3807 C C . ALA A 1 487 ? -38.332 11.669 46.132 1.00 88.19 487 ALA A C 1
ATOM 3809 O O . ALA A 1 487 ? -39.050 11.961 45.179 1.00 88.19 487 ALA A O 1
ATOM 3810 N N . TYR A 1 488 ? -38.727 11.861 47.393 1.00 89.69 488 TYR A N 1
ATOM 3811 C CA . TYR A 1 488 ? -40.057 12.362 47.742 1.00 89.69 488 TYR A CA 1
ATOM 3812 C C . TYR A 1 488 ? -40.331 13.771 47.219 1.00 89.69 488 TYR A C 1
ATOM 3814 O O . TYR A 1 488 ? -41.432 14.069 46.770 1.00 89.69 488 TYR A O 1
ATOM 3822 N N . LYS A 1 489 ? -39.329 14.659 47.236 1.00 87.81 489 LYS A N 1
ATOM 3823 C CA . LYS A 1 489 ? -39.480 16.005 46.660 1.00 87.81 489 LYS A CA 1
ATOM 3824 C C . LYS A 1 489 ? -39.741 15.974 45.154 1.00 87.81 489 LYS A C 1
ATOM 3826 O O . LYS A 1 489 ? -40.334 16.919 44.639 1.00 87.81 489 LYS A O 1
ATOM 3831 N N . LEU A 1 490 ? -39.274 14.936 44.462 1.00 83.12 490 LEU A N 1
ATOM 3832 C CA . LEU A 1 490 ? -39.458 14.771 43.023 1.00 83.12 490 LEU A CA 1
ATOM 3833 C C . LEU A 1 490 ? -40.7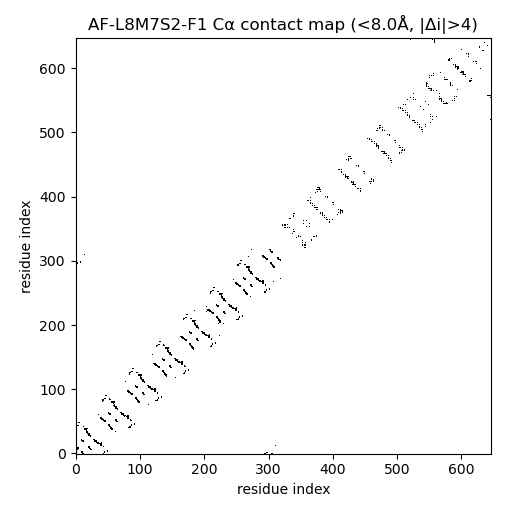97 14.113 42.690 1.00 83.12 490 LEU A C 1
ATOM 3835 O O . LEU A 1 490 ? -41.459 14.552 41.752 1.00 83.12 490 LEU A O 1
ATOM 3839 N N . ASP A 1 491 ? -41.210 13.107 43.460 1.00 86.31 491 ASP A N 1
ATOM 3840 C CA . ASP A 1 491 ? -42.461 12.381 43.235 1.00 86.31 491 ASP A CA 1
ATOM 3841 C C . ASP A 1 491 ? -43.243 12.126 44.539 1.00 86.31 491 ASP A C 1
ATOM 3843 O O . ASP A 1 491 ? -43.335 10.995 45.020 1.00 86.31 491 ASP A O 1
ATOM 3847 N N . PRO A 1 492 ? -43.847 13.172 45.128 1.00 86.00 492 PRO A N 1
ATOM 3848 C CA . PRO A 1 492 ? -44.546 13.054 46.406 1.00 86.00 492 PRO A CA 1
ATOM 3849 C C . PRO A 1 492 ? -45.847 12.242 46.323 1.00 86.00 492 PRO A C 1
ATOM 3851 O O . PRO A 1 492 ? -46.444 11.953 47.356 1.00 86.00 492 PRO A O 1
ATOM 3854 N N . ILE A 1 493 ? -46.313 11.903 45.115 1.00 86.12 493 ILE A N 1
ATOM 3855 C CA . ILE A 1 493 ? -47.540 11.124 44.911 1.00 86.12 493 ILE A CA 1
ATOM 3856 C C . ILE A 1 493 ? -47.255 9.626 45.051 1.00 86.12 493 ILE A C 1
ATOM 3858 O O . ILE A 1 493 ? -48.035 8.933 45.699 1.00 86.12 493 ILE A O 1
ATOM 3862 N N . ASN A 1 494 ? -46.159 9.125 44.464 1.00 85.69 494 ASN A N 1
ATOM 3863 C CA . ASN A 1 494 ? -45.860 7.686 44.471 1.00 85.69 494 ASN A CA 1
ATOM 3864 C C . ASN A 1 494 ? -44.783 7.280 45.485 1.00 85.69 494 ASN A C 1
ATOM 3866 O O . ASN A 1 494 ? -44.636 6.093 45.769 1.00 85.69 494 ASN A O 1
ATOM 3870 N N . VAL A 1 495 ? -44.021 8.229 46.037 1.00 89.31 495 VAL A N 1
ATOM 3871 C CA . VAL A 1 495 ? -43.004 7.933 47.052 1.00 89.31 495 VAL A CA 1
ATOM 3872 C C . VAL A 1 495 ? -43.630 7.962 48.443 1.00 89.31 495 VAL A C 1
ATOM 3874 O O . VAL A 1 495 ? -43.965 9.021 48.973 1.00 89.31 495 VAL A O 1
ATOM 3877 N N . ASN A 1 496 ? -43.731 6.793 49.073 1.00 91.81 496 ASN A N 1
ATOM 3878 C CA . ASN A 1 496 ? -44.152 6.677 50.463 1.00 91.81 496 ASN A CA 1
ATOM 3879 C C . ASN A 1 496 ? -42.953 6.870 51.407 1.00 91.81 496 ASN A C 1
ATOM 3881 O O . ASN A 1 496 ? -42.202 5.936 51.683 1.00 91.81 496 ASN A O 1
ATOM 3885 N N . LEU A 1 497 ? -42.778 8.098 51.905 1.00 89.44 497 LEU A N 1
ATOM 3886 C CA . LEU A 1 497 ? -41.692 8.456 52.829 1.00 89.44 497 LEU A CA 1
ATOM 3887 C C . LEU A 1 497 ? -41.645 7.577 54.078 1.00 89.44 497 LEU A C 1
ATOM 3889 O O . LEU A 1 497 ? -40.561 7.223 54.524 1.00 89.44 497 LEU A O 1
ATOM 3893 N N . TYR A 1 498 ? -42.807 7.267 54.652 1.00 86.81 498 TYR A N 1
ATOM 3894 C CA . TYR A 1 498 ? -42.886 6.528 55.907 1.00 86.81 498 TYR A CA 1
ATOM 3895 C C . TYR A 1 498 ? -42.409 5.086 55.726 1.00 86.81 498 TYR A C 1
ATOM 3897 O O . TYR A 1 498 ? -41.575 4.606 56.483 1.00 86.81 498 TYR A O 1
ATOM 3905 N N . GLU A 1 499 ? -42.900 4.417 54.686 1.00 88.56 499 GLU A N 1
ATOM 3906 C CA . GLU A 1 499 ? -42.536 3.033 54.379 1.00 88.56 499 GLU A CA 1
ATOM 3907 C C . GLU A 1 499 ? -41.052 2.897 54.025 1.00 88.56 499 GLU A C 1
ATOM 3909 O O . GLU A 1 499 ? -40.379 1.999 54.521 1.00 88.56 499 GLU A O 1
ATOM 3914 N N . LEU A 1 500 ? -40.509 3.835 53.242 1.00 90.38 500 LEU A N 1
ATOM 3915 C CA . LEU A 1 500 ? -39.093 3.824 52.876 1.00 90.38 500 LEU A CA 1
ATOM 3916 C C . LEU A 1 500 ? -38.164 4.164 54.046 1.00 90.38 500 LEU A C 1
ATOM 3918 O O . LEU A 1 500 ? -37.075 3.605 54.110 1.00 90.38 500 LEU A O 1
ATOM 3922 N N . ASP A 1 501 ? -38.575 5.046 54.964 1.00 87.94 501 ASP A N 1
ATOM 3923 C CA . ASP A 1 501 ? -37.821 5.339 56.192 1.00 87.94 501 ASP A CA 1
ATOM 3924 C C . ASP A 1 501 ? -37.751 4.112 57.116 1.00 87.94 501 ASP A C 1
ATOM 3926 O O . ASP A 1 501 ? -36.694 3.796 57.665 1.00 87.94 501 ASP A O 1
ATOM 3930 N N . VAL A 1 502 ? -38.858 3.371 57.231 1.00 88.44 502 VAL A N 1
ATOM 3931 C CA . VAL A 1 502 ? -38.888 2.081 57.935 1.00 88.44 502 VAL A CA 1
ATOM 3932 C C . VAL A 1 502 ? -37.975 1.068 57.240 1.00 88.44 502 VAL A C 1
ATOM 3934 O O . VAL A 1 502 ? -37.200 0.385 57.907 1.00 88.44 502 VAL A O 1
ATOM 3937 N N . GLU A 1 503 ? -38.010 1.000 55.909 1.00 89.38 503 GLU A N 1
ATOM 3938 C CA . GLU A 1 503 ? -37.242 0.021 55.137 1.00 89.38 503 GLU A CA 1
ATOM 3939 C C . GLU A 1 503 ? -35.725 0.261 55.189 1.00 89.38 503 GLU A C 1
ATOM 3941 O O . GLU A 1 503 ? -34.970 -0.681 55.427 1.00 89.38 503 GLU A O 1
ATOM 3946 N N . ILE A 1 504 ? -35.244 1.506 55.051 1.00 89.44 504 ILE A N 1
ATOM 3947 C CA . ILE A 1 504 ? -33.800 1.798 55.172 1.00 89.44 504 ILE A CA 1
ATOM 3948 C C . ILE A 1 504 ? -33.278 1.499 56.583 1.00 89.44 504 ILE A C 1
ATOM 3950 O O . ILE A 1 504 ? -32.157 1.013 56.732 1.00 89.44 504 ILE A O 1
ATOM 3954 N N . LYS A 1 505 ? -34.092 1.735 57.621 1.00 89.12 505 LYS A N 1
ATOM 3955 C CA . LYS A 1 505 ? -33.748 1.395 59.008 1.00 89.12 505 LYS A CA 1
ATOM 3956 C C . LYS A 1 505 ? -33.729 -0.110 59.225 1.00 89.12 505 LYS A C 1
ATOM 3958 O O . LYS A 1 505 ? -32.822 -0.606 59.884 1.00 89.12 505 LYS A O 1
ATOM 3963 N N . ARG A 1 506 ? -34.677 -0.841 58.628 1.00 88.31 506 ARG A N 1
ATOM 3964 C CA . ARG A 1 506 ? -34.710 -2.310 58.635 1.00 88.31 506 ARG A CA 1
ATOM 3965 C C . ARG A 1 506 ? -33.466 -2.901 57.967 1.00 88.31 506 ARG A C 1
ATOM 3967 O O . ARG A 1 506 ? -32.842 -3.780 58.548 1.00 88.31 506 ARG A O 1
ATOM 3974 N N . ILE A 1 507 ? -33.084 -2.399 56.791 1.00 88.69 507 ILE A N 1
ATOM 3975 C CA . ILE A 1 507 ? -31.877 -2.835 56.071 1.00 88.69 507 ILE A CA 1
ATOM 3976 C C . ILE A 1 507 ? -30.620 -2.551 56.897 1.00 88.69 507 ILE A C 1
ATOM 3978 O O . ILE A 1 507 ? -29.815 -3.452 57.098 1.00 88.69 507 ILE A O 1
ATOM 3982 N N . ALA A 1 508 ? -30.471 -1.330 57.422 1.00 88.44 508 ALA A N 1
ATOM 3983 C CA . ALA A 1 508 ? -29.319 -0.977 58.249 1.00 88.44 508 ALA A CA 1
ATOM 3984 C C . ALA A 1 508 ? -29.241 -1.833 59.525 1.00 88.44 508 ALA A C 1
ATOM 3986 O O . ALA A 1 508 ? -28.161 -2.289 59.891 1.00 88.44 508 ALA A O 1
ATOM 3987 N N . ALA A 1 509 ? -30.378 -2.093 60.182 1.00 89.00 509 ALA A N 1
ATOM 3988 C CA . ALA A 1 509 ? -30.445 -2.987 61.334 1.00 89.00 509 ALA A CA 1
ATOM 3989 C C . ALA A 1 509 ? -30.008 -4.413 60.965 1.00 89.00 509 ALA A C 1
ATOM 3991 O O . ALA A 1 509 ? -29.204 -4.995 61.683 1.00 89.00 509 ALA A O 1
ATOM 3992 N N . GLN A 1 510 ? -30.461 -4.950 59.829 1.00 88.31 510 GLN A N 1
ATOM 3993 C CA . GLN A 1 510 ? -30.064 -6.279 59.362 1.00 88.31 510 GLN A CA 1
ATOM 3994 C C . GLN A 1 510 ? -28.550 -6.376 59.117 1.00 88.31 510 GLN A C 1
ATOM 3996 O O . GLN A 1 510 ? -27.919 -7.315 59.597 1.00 88.31 510 GLN A O 1
ATOM 4001 N N . THR A 1 511 ? -27.941 -5.382 58.465 1.00 87.94 511 THR A N 1
ATOM 4002 C CA . THR A 1 511 ? -26.485 -5.375 58.263 1.00 87.94 511 THR A CA 1
ATOM 4003 C C . THR A 1 511 ? -25.724 -5.314 59.598 1.00 87.94 511 THR A C 1
ATOM 4005 O O . THR A 1 511 ? -24.692 -5.965 59.741 1.00 87.94 511 THR A O 1
ATOM 4008 N N . LEU A 1 512 ? -26.223 -4.577 60.606 1.00 90.38 512 LEU A N 1
ATOM 4009 C CA . LEU A 1 512 ? -25.590 -4.520 61.938 1.00 90.38 512 LEU A CA 1
ATOM 4010 C C . LEU A 1 512 ? -25.602 -5.896 62.615 1.00 90.38 512 LEU A C 1
ATOM 4012 O O . LEU A 1 512 ? -24.648 -6.251 63.305 1.00 90.38 512 LEU A O 1
ATOM 4016 N N . ILE A 1 513 ? -26.676 -6.664 62.424 1.00 91.12 513 ILE A N 1
ATOM 4017 C CA . ILE A 1 513 ? -26.788 -8.033 62.935 1.00 91.12 513 ILE A CA 1
ATOM 4018 C C . ILE A 1 513 ? -25.791 -8.951 62.237 1.00 91.12 513 ILE A C 1
ATOM 4020 O O . ILE A 1 513 ? -25.092 -9.690 62.925 1.00 91.12 513 ILE A O 1
ATOM 4024 N N . GLU A 1 514 ? -25.669 -8.866 60.912 1.00 90.44 514 GLU A N 1
ATOM 4025 C CA . GLU A 1 514 ? -24.686 -9.639 60.142 1.00 90.44 514 GLU A CA 1
ATOM 4026 C C . GLU A 1 514 ? -23.247 -9.337 60.603 1.00 90.44 514 GLU A C 1
ATOM 4028 O O . GLU A 1 514 ? -22.508 -10.264 60.940 1.00 90.44 514 GLU A O 1
ATOM 4033 N N . GLU A 1 515 ? -22.871 -8.057 60.744 1.00 90.88 515 GLU A N 1
ATOM 4034 C CA . GLU A 1 515 ? -21.555 -7.672 61.288 1.00 90.88 515 GLU A CA 1
ATOM 4035 C C . GLU A 1 515 ? -21.384 -8.142 62.744 1.00 90.88 515 GLU A C 1
ATOM 4037 O O . GLU A 1 515 ? -20.318 -8.621 63.132 1.00 90.88 515 GLU A O 1
ATOM 4042 N N . GLY A 1 516 ? -22.445 -8.066 63.553 1.00 93.12 516 GLY A N 1
ATOM 4043 C CA . GLY A 1 516 ? -22.441 -8.540 64.934 1.00 93.12 516 GLY A CA 1
ATOM 4044 C C . GLY A 1 516 ? -22.241 -10.054 65.055 1.00 93.12 516 GLY A C 1
ATOM 4045 O O . GLY A 1 516 ? -21.549 -10.502 65.970 1.00 93.12 516 GLY A O 1
ATOM 4046 N N . ILE A 1 517 ? -22.800 -10.847 64.135 1.00 93.69 517 ILE A N 1
ATOM 4047 C CA . ILE A 1 517 ? -22.579 -12.301 64.065 1.00 93.69 517 ILE A CA 1
ATOM 4048 C C . ILE A 1 517 ? -21.108 -12.596 63.754 1.00 93.69 517 ILE A C 1
ATOM 4050 O O . ILE A 1 517 ? -20.497 -13.453 64.397 1.00 93.69 517 ILE A O 1
ATOM 4054 N N . ASP A 1 518 ? -20.524 -11.879 62.797 1.00 93.25 518 ASP A N 1
ATOM 4055 C CA . ASP A 1 518 ? -19.115 -12.055 62.444 1.00 93.25 518 ASP A CA 1
ATOM 4056 C C . ASP A 1 518 ? -18.184 -11.648 63.594 1.00 93.25 518 ASP A C 1
ATOM 4058 O O . ASP A 1 518 ? -17.218 -12.357 63.890 1.00 93.25 518 ASP A O 1
ATOM 4062 N N . ASP A 1 519 ? -18.500 -10.559 64.296 1.00 94.12 519 ASP A N 1
ATOM 4063 C CA . ASP A 1 519 ? -17.750 -10.112 65.470 1.00 94.12 519 ASP A CA 1
ATOM 4064 C C . ASP A 1 519 ? -17.845 -11.100 66.637 1.00 94.12 519 ASP A C 1
ATOM 4066 O O . ASP A 1 519 ? -16.820 -11.423 67.246 1.00 94.12 519 ASP A O 1
ATOM 4070 N N . VAL A 1 520 ? -19.043 -11.608 66.959 1.00 93.56 520 VAL A N 1
ATOM 4071 C CA . VAL A 1 520 ? -19.199 -12.547 68.081 1.00 93.56 520 VAL A CA 1
ATOM 4072 C C . VAL A 1 520 ? -18.481 -13.864 67.791 1.00 93.56 520 VAL A C 1
ATOM 4074 O O . VAL A 1 520 ? -17.814 -14.383 68.680 1.00 93.56 520 VAL A O 1
ATOM 4077 N N . ARG A 1 521 ? -18.495 -14.350 66.540 1.00 92.56 521 ARG A N 1
ATOM 4078 C CA . ARG A 1 521 ? -17.736 -15.539 66.099 1.00 92.56 521 ARG A CA 1
ATOM 4079 C C . ARG A 1 521 ? -16.220 -15.378 66.223 1.00 92.56 521 ARG A C 1
ATOM 4081 O O . ARG A 1 521 ? -15.511 -16.368 66.366 1.00 92.56 521 ARG A O 1
ATOM 4088 N N . GLN A 1 522 ? -15.717 -14.147 66.156 1.00 91.69 522 GLN A N 1
ATOM 4089 C CA . GLN A 1 522 ? -14.294 -13.830 66.316 1.00 91.69 522 GLN A CA 1
ATOM 4090 C C . GLN A 1 522 ? -13.902 -13.539 67.774 1.00 91.69 522 GLN A C 1
ATOM 4092 O O . GLN A 1 522 ? -12.723 -13.332 68.062 1.00 91.69 522 GLN A O 1
ATOM 4097 N N . GLY A 1 523 ? -14.862 -13.540 68.705 1.00 90.44 523 GLY A N 1
ATOM 4098 C CA . GLY A 1 523 ? -14.638 -13.230 70.119 1.00 90.44 523 GLY A CA 1
ATOM 4099 C C . GLY A 1 523 ? -14.764 -11.750 70.481 1.00 90.44 523 GLY A C 1
ATOM 4100 O O . GLY A 1 523 ? -14.531 -11.384 71.633 1.00 90.44 523 GLY A O 1
ATOM 4101 N N . ASN A 1 524 ? -15.193 -10.888 69.553 1.00 94.12 524 ASN A N 1
ATOM 4102 C CA . ASN A 1 524 ? -15.443 -9.464 69.802 1.00 94.12 524 ASN A CA 1
ATOM 4103 C C . ASN A 1 524 ? -16.829 -9.238 70.440 1.00 94.12 524 ASN A C 1
ATOM 4105 O O . ASN A 1 524 ? -17.626 -8.428 69.963 1.00 94.12 524 ASN A O 1
ATOM 4109 N N . VAL A 1 525 ? -17.129 -9.942 71.536 1.00 92.06 525 VAL A N 1
ATOM 4110 C CA . VAL A 1 525 ? -18.481 -10.022 72.125 1.00 92.06 525 VAL A CA 1
ATOM 4111 C C . VAL A 1 525 ? -19.066 -8.648 72.477 1.00 92.06 525 VAL A C 1
ATOM 4113 O O . VAL A 1 525 ? -20.209 -8.353 72.141 1.00 92.06 525 VAL A O 1
ATOM 4116 N N . VAL A 1 526 ? -18.272 -7.756 73.079 1.00 92.75 526 VAL A N 1
ATOM 4117 C CA . VAL A 1 526 ? -18.723 -6.397 73.443 1.00 92.75 526 VAL A CA 1
ATOM 4118 C C . VAL A 1 526 ? -19.151 -5.590 72.211 1.00 92.75 526 VAL A C 1
ATOM 4120 O O . VAL A 1 526 ? -20.147 -4.864 72.257 1.00 92.75 526 VAL A O 1
ATOM 4123 N N . LYS A 1 527 ? -18.409 -5.723 71.101 1.00 93.31 527 LYS A N 1
ATOM 4124 C CA . LYS A 1 527 ? -18.719 -5.042 69.838 1.00 93.31 527 LYS A CA 1
ATOM 4125 C C . LYS A 1 527 ? -20.006 -5.609 69.242 1.00 93.31 527 LYS A C 1
ATOM 4127 O O . LYS A 1 527 ? -20.906 -4.834 68.935 1.00 93.31 527 LYS A O 1
ATOM 4132 N N . ALA A 1 528 ? -20.145 -6.934 69.206 1.00 93.06 528 ALA A N 1
ATOM 4133 C CA . ALA A 1 528 ? -21.357 -7.604 68.743 1.00 93.06 528 ALA A CA 1
ATOM 4134 C C . ALA A 1 528 ? -22.609 -7.193 69.539 1.00 93.06 528 ALA A C 1
ATOM 4136 O O . ALA A 1 528 ? -23.613 -6.804 68.948 1.00 93.06 528 ALA A O 1
ATOM 4137 N N . ILE A 1 529 ? -22.540 -7.177 70.876 1.00 92.06 529 ILE A N 1
ATOM 4138 C CA . ILE A 1 529 ? -23.646 -6.720 71.736 1.00 92.06 529 ILE A CA 1
ATOM 4139 C C . ILE A 1 529 ? -24.033 -5.275 71.411 1.00 92.06 529 ILE A C 1
ATOM 4141 O O . ILE A 1 529 ? -25.219 -4.953 71.320 1.00 92.06 529 ILE A O 1
ATOM 4145 N N . SER A 1 530 ? -23.044 -4.397 71.218 1.00 93.00 530 SER A N 1
ATOM 4146 C CA . SER A 1 530 ? -23.299 -3.007 70.835 1.00 93.00 530 SER A CA 1
ATOM 4147 C C . SER A 1 530 ? -24.010 -2.905 69.483 1.00 93.00 530 SER A C 1
ATOM 4149 O O . SER A 1 530 ? -24.957 -2.129 69.368 1.00 93.00 530 SER A O 1
ATOM 4151 N N . LEU A 1 531 ? -23.606 -3.703 68.490 1.00 91.75 531 LEU A N 1
ATOM 4152 C CA . LEU A 1 531 ? -24.233 -3.736 67.165 1.00 91.75 531 LEU A CA 1
ATOM 4153 C C . LEU A 1 531 ? -25.678 -4.253 67.229 1.00 91.75 531 LEU A C 1
ATOM 4155 O O . LEU A 1 531 ? -26.567 -3.644 66.638 1.00 91.75 531 LEU A O 1
ATOM 4159 N N . TYR A 1 532 ? -25.950 -5.296 68.020 1.00 91.38 532 TYR A N 1
ATOM 4160 C CA . TYR A 1 532 ? -27.312 -5.801 68.239 1.00 91.38 532 TYR A CA 1
ATOM 4161 C C . TYR A 1 532 ? -28.210 -4.766 68.927 1.00 91.38 532 TYR A C 1
ATOM 4163 O O . TYR A 1 532 ? -29.347 -4.566 68.505 1.00 91.38 532 TYR A O 1
ATOM 4171 N N . LYS A 1 533 ? -27.706 -4.067 69.955 1.00 90.44 533 LYS A N 1
ATOM 4172 C CA . LYS A 1 533 ? -28.452 -2.983 70.623 1.00 90.44 533 LYS A CA 1
ATOM 4173 C C . LYS A 1 533 ? -28.777 -1.852 69.646 1.00 90.44 533 LYS A C 1
ATOM 4175 O O . LYS A 1 533 ? -29.923 -1.419 69.575 1.00 90.44 533 LYS A O 1
ATOM 4180 N N . GLN A 1 534 ? -27.800 -1.438 68.838 1.00 89.75 534 GLN A N 1
ATOM 4181 C CA . GLN A 1 534 ? -28.003 -0.430 67.794 1.00 89.75 534 GLN A CA 1
ATOM 4182 C C . GLN A 1 534 ? -29.033 -0.886 66.746 1.00 89.75 534 GLN A C 1
ATOM 4184 O O . GLN A 1 534 ? -29.883 -0.095 66.346 1.00 89.75 534 GLN A O 1
ATOM 4189 N N . ALA A 1 535 ? -29.019 -2.159 66.340 1.00 89.31 535 ALA A N 1
ATOM 4190 C CA . ALA A 1 535 ? -30.011 -2.709 65.416 1.00 89.31 535 ALA A CA 1
ATOM 4191 C C . ALA A 1 535 ? -31.438 -2.644 65.991 1.00 89.31 535 ALA A C 1
ATOM 4193 O O . ALA A 1 535 ? -32.364 -2.222 65.296 1.00 89.31 535 ALA A O 1
ATOM 4194 N N . GLN A 1 536 ? -31.607 -2.990 67.273 1.00 88.19 536 GLN A N 1
ATOM 4195 C CA . GLN A 1 536 ? -32.894 -2.896 67.973 1.00 88.19 536 GLN A CA 1
ATOM 4196 C C . GLN A 1 536 ? -33.379 -1.450 68.145 1.00 88.19 536 GLN A C 1
ATOM 4198 O O . GLN A 1 536 ? -34.575 -1.189 68.041 1.00 88.19 536 GLN A O 1
ATOM 4203 N N . GLU A 1 537 ? -32.472 -0.502 68.396 1.00 87.94 537 GLU A N 1
ATOM 4204 C CA . GLU A 1 537 ? -32.807 0.926 68.475 1.00 87.94 537 GLU A CA 1
ATOM 4205 C C . GLU A 1 537 ? -33.249 1.486 67.116 1.00 87.94 537 GLU A C 1
ATOM 4207 O O . GLU A 1 537 ? -34.200 2.268 67.045 1.00 87.94 537 GLU A O 1
ATOM 4212 N N . LEU A 1 538 ? -32.577 1.078 66.034 1.00 85.06 538 LEU A N 1
ATOM 4213 C CA . LEU A 1 538 ? -32.871 1.532 64.674 1.00 85.06 538 LEU A CA 1
ATOM 4214 C C . LEU A 1 538 ? -34.191 0.981 64.142 1.00 85.06 538 LEU A C 1
ATOM 4216 O O . LEU A 1 538 ? -34.936 1.706 63.481 1.00 85.06 538 LEU A O 1
ATOM 4220 N N . SER A 1 539 ? -34.484 -0.285 64.427 1.00 82.94 539 SER A N 1
ATOM 4221 C CA . SER A 1 539 ? -35.725 -0.925 64.011 1.00 82.94 539 SER A CA 1
ATOM 4222 C C . SER A 1 539 ? -36.305 -1.752 65.160 1.00 82.94 539 SER A C 1
ATOM 4224 O O . SER A 1 539 ? -36.083 -2.959 65.239 1.00 82.94 539 SER A O 1
ATOM 4226 N N . PRO A 1 540 ? -37.103 -1.128 66.047 1.00 74.19 540 PRO A N 1
ATOM 4227 C CA . PRO A 1 540 ? -37.709 -1.822 67.187 1.00 74.19 540 PRO A CA 1
ATOM 4228 C C . PRO A 1 540 ? -38.652 -2.967 66.787 1.00 74.19 540 PRO A C 1
ATOM 4230 O O . PRO A 1 540 ? -38.888 -3.872 67.580 1.00 74.19 540 PRO A O 1
ATOM 4233 N N . ASN A 1 541 ? -39.174 -2.919 65.554 1.00 62.44 541 ASN A N 1
ATOM 4234 C CA . ASN A 1 541 ? -40.043 -3.934 64.951 1.00 62.44 541 ASN A CA 1
ATOM 4235 C C . ASN A 1 541 ? -39.300 -4.830 63.937 1.00 62.44 541 ASN A C 1
ATOM 4237 O O . ASN A 1 541 ? -39.941 -5.563 63.188 1.00 62.44 541 ASN A O 1
ATOM 4241 N N . SER A 1 542 ? -37.969 -4.733 63.842 1.00 61.62 542 SER A N 1
ATOM 4242 C CA . SER A 1 542 ? -37.164 -5.683 63.075 1.00 61.62 542 SER A CA 1
ATOM 4243 C C . SER A 1 542 ? -37.153 -7.009 63.821 1.00 61.62 542 SER A C 1
ATOM 4245 O O . SER A 1 542 ? -36.542 -7.107 64.887 1.00 61.62 542 SER A O 1
ATOM 4247 N N . ASP A 1 543 ? -37.780 -8.028 63.238 1.00 68.06 543 ASP A N 1
ATOM 4248 C CA . ASP A 1 543 ? -37.662 -9.415 63.680 1.00 68.06 543 ASP A CA 1
ATOM 4249 C C . ASP A 1 543 ? -36.221 -9.893 63.434 1.00 68.06 543 ASP A C 1
ATOM 4251 O O . ASP A 1 543 ? -35.935 -10.560 62.440 1.00 68.06 543 ASP A O 1
ATOM 4255 N N . ILE A 1 544 ? -35.290 -9.516 64.320 1.00 86.12 544 ILE A N 1
ATOM 4256 C CA . ILE A 1 544 ? -34.001 -10.205 64.425 1.00 86.12 544 ILE A CA 1
ATOM 4257 C C . ILE A 1 544 ? -34.356 -11.666 64.664 1.00 86.12 544 ILE A C 1
ATOM 4259 O O . ILE A 1 544 ? -35.010 -11.996 65.660 1.00 86.12 544 ILE A O 1
ATOM 4263 N N . ASP A 1 545 ? -33.997 -12.518 63.712 1.00 89.56 545 ASP A N 1
ATOM 4264 C CA . ASP A 1 545 ? -34.420 -13.904 63.747 1.00 89.56 545 ASP A CA 1
ATOM 4265 C C . ASP A 1 545 ? -33.784 -14.663 64.920 1.00 89.56 545 ASP A C 1
ATOM 4267 O O . ASP A 1 545 ? -32.794 -14.256 65.538 1.00 89.56 545 ASP A O 1
ATOM 4271 N N . ALA A 1 546 ? -34.405 -15.791 65.248 1.00 91.25 546 ALA A N 1
ATOM 4272 C CA . ALA A 1 546 ? -33.988 -16.629 66.357 1.00 91.25 546 ALA A CA 1
ATOM 4273 C C . ALA A 1 546 ? -32.555 -17.162 66.216 1.00 91.25 546 ALA A C 1
ATOM 4275 O O . ALA A 1 546 ? -31.880 -17.345 67.224 1.00 91.25 546 ALA A O 1
ATOM 4276 N N . GLU A 1 547 ? -32.082 -17.388 64.988 1.00 92.25 547 GLU A N 1
ATOM 4277 C CA . GLU A 1 547 ? -30.743 -17.918 64.718 1.00 92.25 547 GLU A CA 1
ATOM 4278 C C . GLU A 1 547 ? -29.660 -16.869 64.999 1.00 92.25 547 GLU A C 1
ATOM 4280 O O . GLU A 1 547 ? -28.615 -17.177 65.580 1.00 92.25 547 GLU A O 1
ATOM 4285 N N . SER A 1 548 ? -29.932 -15.612 64.654 1.00 93.81 548 SER A N 1
ATOM 4286 C CA . SER A 1 548 ? -29.075 -14.467 64.957 1.00 93.81 548 SER A CA 1
ATOM 4287 C C . SER A 1 548 ? -28.949 -14.280 66.471 1.00 93.81 548 SER A C 1
ATOM 4289 O O . SER A 1 548 ? -27.842 -14.250 67.013 1.00 93.81 548 SER A O 1
ATOM 4291 N N . TRP A 1 549 ? -30.077 -14.279 67.191 1.00 93.94 549 TRP A N 1
ATOM 4292 C CA . TRP A 1 549 ? -30.063 -14.256 68.659 1.00 93.94 549 TRP A CA 1
ATOM 4293 C C . TRP A 1 549 ? -29.326 -15.451 69.262 1.00 93.94 549 TRP A C 1
ATOM 4295 O O . TRP A 1 549 ? -28.550 -15.278 70.204 1.00 93.94 549 TRP A O 1
ATOM 4305 N N . ASN A 1 550 ? -29.510 -16.646 68.695 1.00 94.25 550 ASN A N 1
ATOM 4306 C CA . ASN A 1 550 ? -28.809 -17.836 69.154 1.00 94.25 550 ASN A CA 1
ATOM 4307 C C . ASN A 1 550 ? -27.299 -17.746 68.912 1.00 94.25 550 ASN A C 1
ATOM 4309 O O . ASN A 1 550 ? -26.523 -18.185 69.752 1.00 94.25 550 ASN A O 1
ATOM 4313 N N . SER A 1 551 ? -26.869 -17.149 67.799 1.00 94.06 551 SER A N 1
ATOM 4314 C CA . SER A 1 551 ? -25.450 -16.910 67.519 1.00 94.06 551 SER A CA 1
ATOM 4315 C C . SER A 1 551 ? -24.829 -16.005 68.582 1.00 94.06 551 SER A C 1
ATOM 4317 O O . SER A 1 551 ? -23.749 -16.310 69.091 1.00 94.06 551 SER A O 1
ATOM 4319 N N . LEU A 1 552 ? -25.523 -14.932 68.978 1.00 94.25 552 LEU A N 1
ATOM 4320 C CA . LEU A 1 552 ? -25.064 -14.077 70.073 1.00 94.25 552 LEU A CA 1
ATOM 4321 C C . LEU A 1 552 ? -25.007 -14.848 71.401 1.00 94.25 552 LEU A C 1
ATOM 4323 O O . LEU A 1 552 ? -23.984 -14.784 72.080 1.00 94.25 552 LEU A O 1
ATOM 4327 N N . CYS A 1 553 ? -26.048 -15.617 71.732 1.00 94.50 553 CYS A N 1
ATOM 4328 C CA . CYS A 1 553 ? -26.109 -16.454 72.934 1.00 94.50 553 CYS A CA 1
ATOM 4329 C C . CYS A 1 553 ? -24.954 -17.470 72.996 1.00 94.50 553 CYS A C 1
ATOM 4331 O O . CYS A 1 553 ? -24.183 -17.495 73.958 1.00 94.50 553 CYS A O 1
ATOM 4333 N N . TRP A 1 554 ? -24.798 -18.279 71.946 1.00 94.12 554 TRP A N 1
ATOM 4334 C CA . TRP A 1 554 ? -23.840 -19.380 71.872 1.00 94.12 554 TRP A CA 1
ATOM 4335 C C . TRP A 1 554 ? -22.397 -18.896 71.977 1.00 94.12 554 TRP A C 1
ATOM 4337 O O . TRP A 1 554 ? -21.662 -19.297 72.882 1.00 94.12 554 TRP A O 1
ATOM 4347 N N . PHE A 1 555 ? -21.991 -17.990 71.083 1.00 94.31 555 PHE A N 1
ATOM 4348 C CA . PHE A 1 555 ? -20.601 -17.548 71.034 1.00 94.31 555 PHE A CA 1
ATOM 4349 C C . PHE A 1 555 ? -20.237 -16.710 72.263 1.00 94.31 555 PHE A C 1
ATOM 4351 O O . PHE A 1 555 ? -19.170 -16.930 72.832 1.00 94.31 555 PHE A O 1
ATOM 4358 N N . SER A 1 556 ? -21.121 -15.832 72.753 1.00 93.56 556 SER A N 1
ATOM 4359 C CA . SER A 1 556 ? -20.844 -15.070 73.985 1.00 93.56 556 SER A CA 1
ATOM 4360 C C . SER A 1 556 ? -20.628 -15.989 75.188 1.00 93.56 556 SER A C 1
ATOM 4362 O O . SER A 1 556 ? -19.697 -15.767 75.967 1.00 93.56 556 SER A O 1
ATOM 4364 N N . SER A 1 557 ? -21.421 -17.063 75.285 1.00 91.75 557 SER A N 1
ATOM 4365 C CA . SER A 1 557 ? -21.272 -18.080 76.330 1.00 91.75 557 SER A CA 1
ATOM 4366 C C . SER A 1 557 ? -19.931 -18.806 76.218 1.00 91.75 557 SER A C 1
ATOM 4368 O O . SER A 1 557 ? -19.197 -18.892 77.199 1.00 91.75 557 SER A O 1
ATOM 4370 N N . ILE A 1 558 ? -19.540 -19.247 75.017 1.00 92.12 558 ILE A N 1
ATOM 4371 C CA . ILE A 1 558 ? -18.242 -19.909 74.794 1.00 92.12 558 ILE A CA 1
ATOM 4372 C C . ILE A 1 558 ? -17.063 -19.020 75.211 1.00 92.12 558 ILE A C 1
ATOM 4374 O O . ILE A 1 558 ? -16.095 -19.505 75.799 1.00 92.12 558 ILE A O 1
ATOM 4378 N N . TYR A 1 559 ? -17.145 -17.714 74.953 1.00 91.44 559 TYR A N 1
ATOM 4379 C CA . TYR A 1 559 ? -16.119 -16.750 75.359 1.00 91.44 559 TYR A CA 1
ATOM 4380 C C . TYR A 1 559 ? -16.191 -16.347 76.843 1.00 91.44 559 TYR A C 1
ATOM 4382 O O . TYR A 1 559 ? -15.461 -15.446 77.258 1.00 91.44 559 TYR A O 1
ATOM 4390 N N . ARG A 1 560 ? -17.031 -17.014 77.651 1.00 88.56 560 ARG A N 1
ATOM 4391 C CA . ARG A 1 560 ? -17.273 -16.725 79.076 1.00 88.56 560 ARG A CA 1
ATOM 4392 C C . ARG A 1 560 ? -17.670 -15.266 79.336 1.00 88.56 560 ARG A C 1
ATOM 4394 O O . ARG A 1 560 ? -17.332 -14.704 80.380 1.00 88.56 560 ARG A O 1
ATOM 4401 N N . TYR A 1 561 ? -18.354 -14.630 78.388 1.00 85.44 561 TYR A N 1
ATOM 4402 C CA . TYR A 1 561 ? -18.857 -13.277 78.583 1.00 85.44 561 TYR A CA 1
ATOM 4403 C C . TYR A 1 561 ? -20.202 -13.348 79.311 1.00 85.44 561 TYR A C 1
ATOM 4405 O O . TYR A 1 561 ? -21.222 -13.647 78.699 1.00 85.44 561 TYR A O 1
ATOM 4413 N N . ALA A 1 562 ? -20.176 -13.107 80.622 1.00 71.00 562 ALA A N 1
ATOM 4414 C CA . ALA A 1 562 ? -21.364 -13.066 81.471 1.00 71.00 562 ALA A CA 1
ATOM 4415 C C . ALA A 1 562 ? -21.880 -11.623 81.563 1.00 71.00 562 ALA A C 1
ATOM 4417 O O . ALA A 1 562 ? -21.258 -10.767 82.198 1.00 71.00 562 ALA A O 1
ATOM 4418 N N . ASP A 1 563 ? -22.990 -11.359 80.885 1.00 76.38 563 ASP A N 1
ATOM 4419 C CA . ASP A 1 563 ? -23.722 -10.094 80.902 1.00 76.38 563 ASP A CA 1
ATOM 4420 C C . ASP A 1 563 ? -25.210 -10.420 80.765 1.00 76.38 563 ASP A C 1
ATOM 4422 O O . ASP A 1 563 ? -25.570 -11.310 79.993 1.00 76.38 563 ASP A O 1
ATOM 4426 N N . ASP A 1 564 ? -26.076 -9.680 81.461 1.00 80.19 564 ASP A N 1
ATOM 4427 C CA . ASP A 1 564 ? -27.531 -9.902 81.435 1.00 80.19 564 ASP A CA 1
ATOM 4428 C C . ASP A 1 564 ? -28.092 -9.932 79.998 1.00 80.19 564 ASP A C 1
ATOM 4430 O O . ASP A 1 564 ? -29.085 -10.603 79.709 1.00 80.19 564 ASP A O 1
ATOM 4434 N N . TYR A 1 565 ? -27.437 -9.230 79.064 1.00 84.50 565 TYR A N 1
ATOM 4435 C CA . TYR A 1 565 ? -27.816 -9.206 77.656 1.00 84.50 565 TYR A CA 1
ATOM 4436 C C . TYR A 1 565 ? -27.562 -10.535 76.922 1.00 84.50 565 TYR A C 1
ATOM 4438 O O . TYR A 1 565 ? -28.231 -10.823 75.929 1.00 84.50 565 TYR A O 1
ATOM 4446 N N . VAL A 1 566 ? -26.620 -11.359 77.390 1.00 85.00 566 VAL A N 1
ATOM 4447 C CA . VAL A 1 566 ? -26.336 -12.685 76.819 1.00 85.00 566 VAL A CA 1
ATOM 4448 C C . VAL A 1 566 ? -27.461 -13.653 77.158 1.00 85.00 566 VAL A C 1
ATOM 4450 O O . VAL A 1 566 ? -28.023 -14.254 76.243 1.00 85.00 566 VAL A O 1
ATOM 4453 N N . LEU A 1 567 ? -27.881 -13.743 78.422 1.00 88.56 567 LEU A N 1
ATOM 4454 C CA . LEU A 1 567 ? -29.049 -14.552 78.783 1.00 88.56 567 LEU A CA 1
ATOM 4455 C C . LEU A 1 567 ? -30.331 -14.057 78.102 1.00 88.56 567 LEU A C 1
ATOM 4457 O O . LEU A 1 567 ? -31.099 -14.870 77.586 1.00 88.56 567 LEU A O 1
ATOM 4461 N N . ASP A 1 568 ? -30.538 -12.740 78.027 1.00 90.38 568 ASP A N 1
ATOM 4462 C CA . ASP A 1 568 ? -31.660 -12.151 77.284 1.00 90.38 568 ASP A CA 1
ATOM 4463 C C . ASP A 1 568 ? -31.630 -12.546 75.794 1.00 90.38 568 ASP A C 1
ATOM 4465 O O . ASP A 1 568 ? -32.668 -12.871 75.214 1.00 90.38 568 ASP A O 1
ATOM 4469 N N . SER A 1 569 ? -30.444 -12.615 75.172 1.00 91.88 569 SER A N 1
ATOM 4470 C CA . SER A 1 569 ? -30.300 -13.109 73.794 1.00 91.88 569 SER A CA 1
ATOM 4471 C C . SER A 1 569 ? -30.698 -14.583 73.650 1.00 91.88 569 SER A C 1
ATOM 4473 O O . SER A 1 569 ? -31.383 -14.939 72.691 1.00 91.88 569 SER A O 1
ATOM 4475 N N . CYS A 1 570 ? -30.361 -15.428 74.629 1.00 93.56 570 CYS A N 1
ATOM 4476 C CA . CYS A 1 570 ? -30.763 -16.834 74.648 1.00 93.56 570 CYS A CA 1
ATOM 4477 C C . CYS A 1 570 ? -32.287 -16.992 74.776 1.00 93.56 570 CYS A C 1
ATOM 4479 O O . CYS A 1 570 ? -32.900 -17.793 74.068 1.00 93.56 570 CYS A O 1
ATOM 4481 N N . GLU A 1 571 ? -32.922 -16.202 75.646 1.00 92.44 571 GLU A N 1
ATOM 4482 C CA . GLU A 1 571 ? -34.380 -16.212 75.809 1.00 92.44 571 GLU A CA 1
ATOM 4483 C C . GLU A 1 571 ? -35.095 -15.724 74.541 1.00 92.44 571 GLU A C 1
ATOM 4485 O O . GLU A 1 571 ? -36.083 -16.324 74.108 1.00 92.44 571 GLU A O 1
ATOM 4490 N N . LYS A 1 572 ? -34.580 -14.674 73.888 1.00 92.06 572 LYS A N 1
ATOM 4491 C CA . LYS A 1 572 ? -35.111 -14.197 72.599 1.00 92.06 572 LYS A CA 1
ATOM 4492 C C . LYS A 1 572 ? -34.992 -15.249 71.500 1.00 92.06 572 LYS A C 1
ATOM 4494 O O . LYS A 1 572 ? -35.957 -15.440 70.764 1.00 92.06 572 LYS A O 1
ATOM 4499 N N . ALA A 1 573 ? -33.869 -15.966 71.418 1.00 93.06 573 ALA A N 1
ATOM 4500 C CA . ALA A 1 573 ? -33.694 -17.054 70.456 1.00 93.06 573 ALA A CA 1
ATOM 4501 C C . ALA A 1 573 ? -34.788 -18.125 70.608 1.00 93.06 573 ALA A C 1
ATOM 4503 O O . ALA A 1 573 ? -35.451 -18.495 69.641 1.00 93.06 573 ALA A O 1
ATOM 4504 N N . ILE A 1 574 ? -35.048 -18.567 71.840 1.00 93.25 574 ILE A N 1
ATOM 4505 C CA . ILE A 1 574 ? -36.080 -19.572 72.134 1.00 93.25 574 ILE A CA 1
ATOM 4506 C C . ILE A 1 574 ? -37.483 -19.041 71.820 1.00 93.25 574 ILE A C 1
ATOM 4508 O O . ILE A 1 574 ? -38.287 -19.750 71.214 1.00 93.25 574 ILE A O 1
ATOM 4512 N N . ASN A 1 575 ? -37.786 -17.802 72.217 1.00 91.62 575 ASN A N 1
ATOM 4513 C CA . ASN A 1 575 ? -39.104 -17.197 72.013 1.00 91.62 575 ASN A CA 1
ATOM 4514 C C 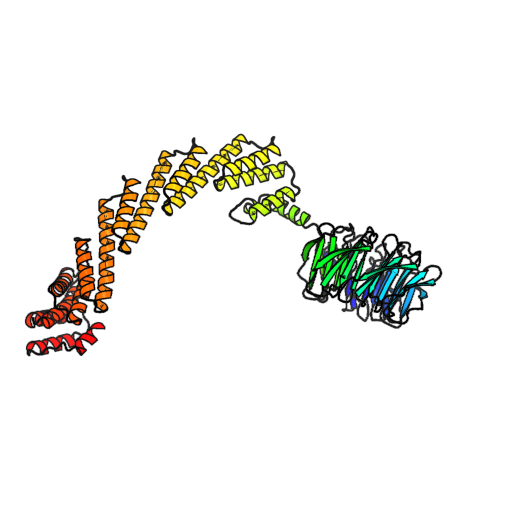. ASN A 1 575 ? -39.424 -16.947 70.533 1.00 91.62 575 ASN A C 1
ATOM 4516 O O . ASN A 1 575 ? -40.589 -17.020 70.144 1.00 91.62 575 ASN A O 1
ATOM 4520 N N . PHE A 1 576 ? -38.408 -16.668 69.713 1.00 90.75 576 PHE A N 1
ATOM 4521 C CA . PHE A 1 576 ? -38.564 -16.423 68.278 1.00 90.75 576 PHE A CA 1
ATOM 4522 C C . PHE A 1 576 ? -38.370 -17.674 67.410 1.00 90.75 576 PHE A C 1
ATOM 4524 O O . PHE A 1 576 ? -38.472 -17.589 66.182 1.00 90.75 576 PHE A O 1
ATOM 4531 N N . ALA A 1 577 ? -38.102 -18.839 68.009 1.00 90.88 577 ALA A N 1
ATOM 4532 C CA . ALA A 1 577 ? -37.973 -20.096 67.282 1.00 90.88 577 ALA A CA 1
ATOM 4533 C C . ALA A 1 577 ? -39.263 -20.425 66.510 1.00 90.88 577 ALA A C 1
ATOM 4535 O O . ALA A 1 577 ? -40.365 -20.398 67.060 1.00 90.88 577 ALA A O 1
ATOM 4536 N N . LYS A 1 578 ? -39.128 -20.750 65.219 1.00 90.19 578 LYS A N 1
ATOM 4537 C CA . LYS A 1 578 ? -40.270 -20.986 64.314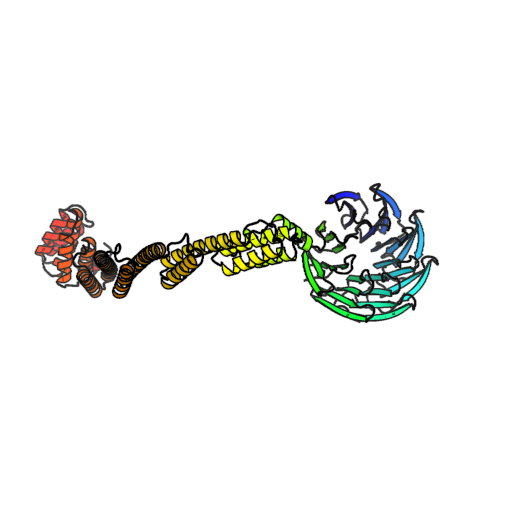 1.00 90.19 578 LYS A CA 1
ATOM 4538 C C . LYS A 1 578 ? -40.820 -22.412 64.385 1.00 90.19 578 LYS A C 1
ATOM 4540 O O . LYS A 1 578 ? -41.925 -22.666 63.908 1.00 90.19 578 LYS A O 1
ATOM 4545 N N . ASP A 1 579 ? -40.060 -23.327 64.971 1.00 90.56 579 ASP A N 1
ATOM 4546 C CA . ASP A 1 579 ? -40.358 -24.749 65.053 1.00 90.56 579 ASP A CA 1
ATOM 4547 C C . ASP A 1 579 ? -39.718 -25.372 66.308 1.00 90.56 579 ASP A C 1
ATOM 4549 O O . ASP A 1 579 ? -38.806 -24.805 66.919 1.00 90.56 579 ASP A O 1
ATOM 4553 N N . GLU A 1 580 ? -40.223 -26.542 66.706 1.00 87.00 580 GLU A N 1
ATOM 4554 C CA . GLU A 1 580 ? -39.768 -27.256 67.908 1.00 87.00 580 GLU A CA 1
ATOM 4555 C C . GLU A 1 580 ? -38.321 -27.769 67.802 1.00 87.00 580 GLU A C 1
ATOM 4557 O O . GLU A 1 580 ? -37.656 -27.924 68.825 1.00 87.00 580 GLU A O 1
ATOM 4562 N N . GLU A 1 581 ? -37.798 -28.008 66.596 1.00 88.69 581 GLU A N 1
ATOM 4563 C CA . GLU A 1 581 ? -36.406 -28.437 66.399 1.00 88.69 581 GLU A CA 1
ATOM 4564 C C . GLU A 1 581 ? -35.435 -27.285 66.687 1.00 88.69 581 GLU A C 1
ATOM 4566 O O . GLU A 1 581 ? -34.545 -27.423 67.527 1.00 88.69 581 GLU A O 1
ATOM 4571 N N . SER A 1 582 ? -35.666 -26.113 66.094 1.00 90.19 582 SER A N 1
ATOM 4572 C CA . SER A 1 582 ? -34.916 -24.884 66.383 1.00 90.19 582 SER A CA 1
ATOM 4573 C C . SER A 1 582 ? -34.961 -24.536 67.868 1.00 90.19 582 SER A C 1
ATOM 4575 O O . SER A 1 582 ? -33.932 -24.270 68.485 1.00 90.19 582 SER A O 1
ATOM 4577 N N . LYS A 1 583 ? -36.151 -24.615 68.477 1.00 91.81 583 LYS A N 1
ATOM 4578 C CA . LYS A 1 583 ? -36.330 -24.341 69.908 1.00 91.81 583 LYS A CA 1
ATOM 4579 C C . LYS A 1 583 ? -35.508 -25.293 70.778 1.00 91.81 583 LYS A C 1
ATOM 4581 O O . LYS A 1 583 ? -34.883 -24.852 71.738 1.00 91.81 583 LYS A O 1
ATOM 4586 N N . THR A 1 584 ? -35.480 -26.577 70.418 1.00 89.88 584 THR A N 1
ATOM 4587 C CA . THR A 1 584 ? -34.666 -27.601 71.087 1.00 89.88 584 THR A CA 1
ATOM 4588 C C . THR A 1 584 ? -33.179 -27.253 70.994 1.00 89.88 584 THR A C 1
ATOM 4590 O O . THR A 1 584 ? -32.486 -27.286 72.006 1.00 89.88 584 THR A O 1
ATOM 4593 N N . ILE A 1 585 ? -32.692 -26.848 69.816 1.00 90.25 585 ILE A N 1
ATOM 4594 C CA . ILE A 1 585 ? -31.294 -26.431 69.613 1.00 90.25 585 ILE A CA 1
ATOM 4595 C C . ILE A 1 585 ? -30.947 -25.193 70.454 1.00 90.25 585 ILE A C 1
ATOM 4597 O O . ILE A 1 585 ? -29.891 -25.156 71.078 1.00 90.25 585 ILE A O 1
ATOM 4601 N N . TYR A 1 586 ? -31.830 -24.198 70.530 1.00 94.06 586 TYR A N 1
ATOM 4602 C CA . TYR A 1 586 ? -31.559 -22.971 71.291 1.00 94.06 586 TYR A CA 1
ATOM 4603 C C . TYR A 1 586 ? -31.591 -23.188 72.811 1.00 94.06 586 TYR A C 1
ATOM 4605 O O . TYR A 1 586 ? -30.899 -22.485 73.549 1.00 94.06 586 TYR A O 1
ATOM 4613 N N . LEU A 1 587 ? -32.321 -24.204 73.291 1.00 93.12 587 LEU A N 1
ATOM 4614 C CA . LEU A 1 587 ? -32.242 -24.652 74.686 1.00 93.12 587 LEU A CA 1
ATOM 4615 C C . LEU A 1 587 ? -30.846 -25.185 75.034 1.00 93.12 587 LEU A C 1
ATOM 4617 O O . LEU A 1 587 ? -30.364 -24.905 76.123 1.00 93.12 587 LEU A O 1
ATOM 4621 N N . ASP A 1 588 ? -30.152 -25.864 74.115 1.00 92.81 588 ASP A N 1
ATOM 4622 C CA . ASP A 1 588 ? -28.756 -26.278 74.338 1.00 92.81 588 ASP A CA 1
ATOM 4623 C C . ASP A 1 588 ? -27.833 -25.070 74.553 1.00 92.81 588 ASP A C 1
ATOM 4625 O O . ASP A 1 588 ? -27.024 -25.047 75.483 1.00 92.81 588 ASP A O 1
ATOM 4629 N N . SER A 1 589 ? -27.998 -24.025 73.736 1.00 93.38 589 SER A N 1
ATOM 4630 C CA . SER A 1 589 ? -27.225 -22.787 73.872 1.00 93.38 589 SER A CA 1
ATOM 4631 C C . SER A 1 589 ? -27.535 -22.043 75.177 1.00 93.38 589 SER A C 1
ATOM 4633 O O . SER A 1 589 ? -26.607 -21.602 75.858 1.00 93.38 589 SER A O 1
ATOM 4635 N N . ARG A 1 590 ? -28.809 -21.968 75.590 1.00 94.12 590 ARG A N 1
ATOM 4636 C CA . ARG A 1 590 ? -29.191 -21.384 76.889 1.00 94.12 590 ARG A CA 1
ATOM 4637 C C . ARG A 1 590 ? -28.689 -22.215 78.071 1.00 94.12 590 ARG A C 1
ATOM 4639 O O . ARG A 1 590 ? -28.251 -21.640 79.064 1.00 94.12 590 ARG A O 1
ATOM 4646 N N . GLY A 1 591 ? -28.703 -23.543 77.957 1.00 93.06 591 GLY A N 1
ATOM 4647 C CA . GLY A 1 591 ? -28.174 -24.447 78.976 1.00 93.06 591 GLY A CA 1
ATOM 4648 C C . GLY A 1 591 ? -26.685 -24.213 79.231 1.00 93.06 591 GLY A C 1
ATOM 4649 O O . GLY A 1 591 ? -26.263 -24.143 80.386 1.00 93.06 591 GLY A O 1
ATOM 4650 N N . LEU A 1 592 ? -25.901 -24.000 78.165 1.00 92.50 592 LEU A N 1
ATOM 4651 C CA . LEU A 1 592 ? -24.492 -23.606 78.274 1.00 92.50 592 LEU A CA 1
ATOM 4652 C C . LEU A 1 592 ? -24.337 -22.258 78.993 1.00 92.50 592 LEU A C 1
ATOM 4654 O O . LEU A 1 592 ? -23.550 -22.164 79.935 1.00 92.50 592 LEU A O 1
ATOM 4658 N N . ALA A 1 593 ? -25.104 -21.243 78.585 1.00 92.62 593 ALA A N 1
ATOM 4659 C CA . ALA A 1 593 ? -25.070 -19.914 79.199 1.00 92.62 593 ALA A CA 1
ATOM 4660 C C . ALA A 1 593 ? -25.380 -19.972 80.707 1.00 92.62 593 ALA A C 1
ATOM 4662 O O . ALA A 1 593 ? -24.596 -19.499 81.529 1.00 92.62 593 ALA A O 1
ATOM 4663 N N . ARG A 1 594 ? -26.479 -20.640 81.083 1.00 91.62 594 ARG A N 1
ATOM 4664 C CA . ARG A 1 594 ? -26.917 -20.807 82.479 1.00 91.62 594 ARG A CA 1
ATOM 4665 C C . ARG A 1 594 ? -25.881 -21.524 83.331 1.00 91.62 594 ARG A C 1
ATOM 4667 O O . ARG A 1 594 ? -25.608 -21.097 84.450 1.00 91.62 594 ARG A O 1
ATOM 4674 N N . ALA A 1 595 ? -25.270 -22.585 82.804 1.00 90.81 595 ALA A N 1
ATOM 4675 C CA . ALA A 1 595 ? -24.270 -23.321 83.561 1.00 90.81 595 ALA A CA 1
ATOM 4676 C C . ALA A 1 595 ? -23.022 -22.475 83.846 1.00 90.81 595 ALA A C 1
ATOM 4678 O O . ALA A 1 595 ? -22.488 -22.534 84.951 1.00 90.81 595 ALA A O 1
ATOM 4679 N N . LEU A 1 596 ? -22.580 -21.666 82.879 1.00 89.44 596 LEU A N 1
ATOM 4680 C CA . LEU A 1 596 ? -21.422 -20.784 83.041 1.00 89.44 596 LEU A CA 1
ATOM 4681 C C . LEU A 1 596 ? -21.683 -19.621 84.009 1.00 89.44 596 LEU A C 1
ATOM 4683 O O . LEU A 1 596 ? -20.741 -19.137 84.636 1.00 89.44 596 LEU A O 1
ATOM 4687 N N . GLU A 1 597 ? -22.940 -19.213 84.180 1.00 87.38 597 GLU A N 1
ATOM 4688 C CA . GLU A 1 597 ? -23.354 -18.231 85.192 1.00 87.38 597 GLU A CA 1
ATOM 4689 C C . GLU A 1 597 ? -23.665 -18.850 86.569 1.00 87.38 597 GLU A C 1
ATOM 4691 O O . GLU A 1 597 ? -23.905 -18.132 87.540 1.00 87.38 597 GLU A O 1
ATOM 4696 N N . GLY A 1 598 ? -23.601 -20.181 86.687 1.00 87.38 598 GLY A N 1
ATOM 4697 C CA . GLY A 1 598 ? -23.790 -20.910 87.944 1.00 87.38 598 GLY A CA 1
ATOM 4698 C C . GLY A 1 598 ? -25.220 -21.389 88.215 1.00 87.38 598 GLY A C 1
ATOM 4699 O O . GLY A 1 598 ? -25.475 -21.944 89.285 1.00 87.38 598 GLY A O 1
ATOM 4700 N N . ASP A 1 599 ? -26.149 -21.243 87.265 1.00 90.69 599 ASP A N 1
ATOM 4701 C CA . ASP A 1 599 ? -27.479 -21.862 87.322 1.00 90.69 599 ASP A CA 1
ATOM 4702 C C . ASP A 1 599 ? -27.429 -23.306 86.797 1.00 90.69 599 ASP A C 1
ATOM 4704 O O . ASP A 1 599 ? -27.861 -23.635 85.688 1.00 90.69 599 ASP A O 1
ATOM 4708 N N . PHE A 1 600 ? -26.863 -24.201 87.609 1.00 91.06 600 PHE A N 1
ATOM 4709 C CA . PHE A 1 600 ? -26.717 -25.611 87.240 1.00 91.06 600 PHE A CA 1
ATOM 4710 C C . PHE A 1 600 ? -28.057 -26.335 87.117 1.00 91.06 600 PHE A C 1
ATOM 4712 O O . PHE A 1 600 ? -28.194 -27.220 86.274 1.00 91.06 600 PHE A O 1
ATOM 4719 N N . GLN A 1 601 ? -29.050 -25.964 87.928 1.00 92.31 601 GLN A N 1
ATOM 4720 C CA . GLN A 1 601 ? -30.365 -26.597 87.884 1.00 92.31 601 GLN A CA 1
ATOM 4721 C C . GLN A 1 601 ? -31.097 -26.238 86.585 1.00 92.31 601 GLN A C 1
ATOM 4723 O O . GLN A 1 601 ? -31.557 -27.142 85.884 1.00 92.31 601 GLN A O 1
ATOM 4728 N N . GLY A 1 602 ? -31.134 -24.952 86.219 1.00 92.19 602 GLY A N 1
ATOM 4729 C CA . GLY A 1 602 ? -31.721 -24.504 84.957 1.00 92.19 602 GLY A CA 1
ATOM 4730 C C . GLY A 1 602 ? -30.964 -25.025 83.733 1.00 92.19 602 GLY A C 1
ATOM 4731 O O . GLY A 1 602 ? -31.587 -25.389 82.736 1.00 92.19 602 GLY A O 1
ATOM 4732 N N . ALA A 1 603 ? -29.635 -25.148 83.815 1.00 92.81 603 ALA A N 1
ATOM 4733 C CA . ALA A 1 603 ? -28.836 -25.763 82.758 1.00 92.81 603 ALA A CA 1
ATOM 4734 C C . ALA A 1 603 ? -29.142 -27.255 82.561 1.00 92.81 603 ALA A C 1
ATOM 4736 O O . ALA A 1 603 ? -29.270 -27.715 81.427 1.00 92.81 603 ALA A O 1
ATOM 4737 N N . ILE A 1 604 ? -29.289 -28.024 83.649 1.00 94.31 604 ILE A N 1
ATOM 4738 C CA . ILE A 1 604 ? -29.665 -29.445 83.581 1.00 94.31 604 ILE A CA 1
ATOM 4739 C C . ILE A 1 604 ? -31.035 -29.607 82.918 1.00 94.31 604 ILE A C 1
ATOM 4741 O O . ILE A 1 604 ? -31.204 -30.513 82.102 1.00 94.31 604 ILE A O 1
ATOM 4745 N N . GLU A 1 605 ? -31.999 -28.752 83.258 1.00 94.88 605 GLU A N 1
ATOM 4746 C CA . GLU A 1 605 ? -33.339 -28.769 82.661 1.00 94.88 605 GLU A CA 1
ATOM 4747 C C . GLU A 1 605 ? -33.294 -28.488 81.155 1.00 94.88 605 GLU A C 1
ATOM 4749 O O . GLU A 1 605 ? -33.895 -29.230 80.376 1.00 94.88 605 GLU A O 1
ATOM 4754 N N . ASP A 1 606 ? -32.523 -27.484 80.737 1.00 94.62 606 ASP A N 1
ATOM 4755 C CA . ASP A 1 606 ? -32.366 -27.118 79.328 1.00 94.62 606 ASP A CA 1
ATOM 4756 C C . ASP A 1 606 ? -31.638 -28.197 78.517 1.00 94.62 606 ASP A C 1
ATOM 4758 O O . ASP A 1 606 ? -32.098 -28.578 77.437 1.00 94.62 606 ASP A O 1
ATOM 4762 N N . PHE A 1 607 ? -30.554 -28.770 79.050 1.00 94.50 607 PHE A N 1
ATOM 4763 C CA . PHE A 1 607 ? -29.871 -29.888 78.398 1.00 94.50 607 PHE A CA 1
ATOM 4764 C C . PHE A 1 607 ? -30.752 -31.137 78.337 1.00 94.50 607 PHE A C 1
ATOM 4766 O O . PHE A 1 607 ? -30.722 -31.854 77.338 1.00 94.50 607 PHE A O 1
ATOM 4773 N N . GLN A 1 608 ? -31.555 -31.410 79.370 1.00 94.06 608 GLN A N 1
ATOM 4774 C CA . GLN A 1 608 ? -32.494 -32.531 79.354 1.00 94.06 608 GLN A CA 1
ATOM 4775 C C . GLN A 1 608 ? -33.570 -32.322 78.281 1.00 94.06 608 GLN A C 1
ATOM 4777 O O . GLN A 1 608 ? -33.837 -33.235 77.501 1.00 94.06 608 GLN A O 1
ATOM 4782 N N . ALA A 1 609 ? -34.105 -31.105 78.161 1.00 91.88 609 ALA A N 1
ATOM 4783 C CA . ALA A 1 609 ? -35.037 -30.749 77.097 1.00 91.88 609 ALA A CA 1
ATOM 4784 C C . ALA A 1 609 ? -34.404 -30.878 75.697 1.00 91.88 609 ALA A C 1
ATOM 4786 O O . ALA A 1 609 ? -35.046 -31.400 74.786 1.00 91.88 609 ALA A O 1
ATOM 4787 N N . PHE A 1 610 ? -33.129 -30.503 75.529 1.00 92.50 610 PHE A N 1
ATOM 4788 C CA . PHE A 1 610 ? -32.378 -30.733 74.287 1.00 92.50 610 PHE A CA 1
ATOM 4789 C C . PHE A 1 610 ? -32.234 -32.227 73.941 1.00 92.50 610 PHE A C 1
ATOM 4791 O O . PHE A 1 610 ? -32.355 -32.634 72.780 1.00 92.50 610 PHE A O 1
ATOM 4798 N N . LEU A 1 611 ? -31.986 -33.078 74.943 1.00 91.69 611 LEU A N 1
ATOM 4799 C CA . LEU A 1 611 ? -31.894 -34.525 74.740 1.00 91.69 611 LEU A CA 1
ATOM 4800 C C . LEU A 1 611 ? -33.229 -35.129 74.301 1.00 91.69 611 LEU A C 1
ATOM 4802 O O . LEU A 1 611 ? -33.232 -35.971 73.394 1.00 91.69 611 LEU A O 1
ATOM 4806 N N . ASP A 1 612 ? -34.321 -34.676 74.911 1.00 90.25 612 ASP A N 1
ATOM 4807 C CA . ASP A 1 612 ? -35.672 -35.199 74.698 1.00 90.25 612 ASP A CA 1
ATOM 4808 C C . ASP A 1 612 ? -36.331 -34.654 73.416 1.00 90.25 612 ASP A C 1
ATOM 4810 O O . ASP A 1 612 ? -37.202 -35.313 72.842 1.00 90.25 612 ASP A O 1
ATOM 4814 N N . GLY A 1 613 ? -35.902 -33.484 72.932 1.00 85.69 613 GLY A N 1
ATOM 4815 C CA . GLY A 1 613 ? -36.437 -32.842 71.730 1.00 85.69 613 GLY A CA 1
ATOM 4816 C C . GLY A 1 613 ? -35.862 -33.357 70.395 1.00 85.69 613 GLY A C 1
ATOM 4817 O O . GLY A 1 613 ? -34.860 -34.086 70.362 1.00 85.69 613 GLY A O 1
ATOM 4818 N N . PRO A 1 614 ? -36.501 -33.013 69.260 1.00 80.88 614 PRO A N 1
ATOM 4819 C CA . PRO A 1 614 ? -36.029 -33.362 67.920 1.00 80.88 614 PRO A CA 1
ATOM 4820 C C . PRO A 1 614 ? -34.778 -32.561 67.513 1.00 80.88 614 PRO A C 1
ATOM 4822 O O . PRO A 1 614 ? -34.576 -31.438 67.958 1.00 80.88 614 PRO A O 1
ATOM 4825 N N . GLY A 1 615 ? -33.948 -33.139 66.639 1.00 68.31 615 GLY A N 1
ATOM 4826 C CA . GLY A 1 615 ? -32.723 -32.497 66.142 1.00 68.31 615 GLY A CA 1
ATOM 4827 C C . GLY A 1 615 ? -31.561 -32.476 67.145 1.00 68.31 615 GLY A C 1
ATOM 4828 O O . GLY A 1 615 ? -31.608 -33.122 68.193 1.00 68.31 615 GLY A O 1
ATOM 4829 N N . GLY A 1 616 ? -30.481 -31.774 66.788 1.00 67.00 616 GLY A N 1
ATOM 4830 C CA . GLY A 1 616 ? -29.287 -31.601 67.627 1.00 67.00 616 GLY A CA 1
ATOM 4831 C C . GLY A 1 616 ? -28.165 -32.627 67.399 1.00 67.00 616 GLY A C 1
ATOM 4832 O O . GLY A 1 616 ? -28.384 -33.839 67.344 1.00 67.00 616 GLY A O 1
ATOM 4833 N N . ARG A 1 617 ? -26.924 -32.136 67.285 1.00 72.88 617 ARG A N 1
ATOM 4834 C CA . ARG A 1 617 ? -25.702 -32.961 67.227 1.00 72.88 617 ARG A CA 1
ATOM 4835 C C . ARG A 1 617 ? -25.127 -33.151 68.639 1.00 72.88 617 ARG A C 1
ATOM 4837 O O . ARG A 1 617 ? -25.482 -32.439 69.566 1.00 72.88 617 ARG A O 1
ATOM 4844 N N . ALA A 1 618 ? -24.268 -34.156 68.814 1.00 81.88 618 ALA A N 1
ATOM 4845 C CA . ALA A 1 618 ? -23.507 -34.379 70.051 1.00 81.88 618 ALA A CA 1
ATOM 4846 C C . ALA A 1 618 ? -24.327 -34.528 71.359 1.00 81.88 618 ALA A C 1
ATOM 4848 O O . ALA A 1 618 ? -23.846 -34.177 72.439 1.00 81.88 618 ALA A O 1
ATOM 4849 N N . LYS A 1 619 ? -25.524 -35.136 71.297 1.00 86.62 619 LYS A N 1
ATOM 4850 C CA . LYS A 1 619 ? -26.363 -35.438 72.478 1.00 86.62 619 LYS A CA 1
ATOM 4851 C C . LYS A 1 619 ? -25.622 -36.201 73.585 1.00 86.62 619 LYS A C 1
ATOM 4853 O O . LYS A 1 619 ? -25.831 -35.935 74.764 1.00 86.62 619 LYS A O 1
ATOM 4858 N N . ASP A 1 620 ? -24.700 -37.098 73.242 1.00 86.88 620 ASP A N 1
ATOM 4859 C CA . ASP A 1 620 ? -23.925 -37.830 74.254 1.00 86.88 620 ASP A CA 1
ATOM 4860 C C . ASP A 1 620 ? -22.983 -36.921 75.066 1.00 86.88 620 ASP A C 1
ATOM 4862 O O . ASP A 1 620 ? -22.770 -37.180 76.251 1.00 86.88 620 ASP A O 1
ATOM 4866 N N . LYS A 1 621 ? -22.502 -35.803 74.492 1.00 88.75 621 LYS A N 1
ATOM 4867 C CA . LYS A 1 621 ? -21.757 -34.785 75.254 1.00 88.75 621 LYS A CA 1
ATOM 4868 C C . LYS A 1 621 ? -22.653 -34.120 76.305 1.00 88.75 621 LYS A C 1
ATOM 4870 O O . LYS A 1 621 ? -22.237 -33.989 77.451 1.00 88.75 621 LYS A O 1
ATOM 4875 N N . ARG A 1 622 ? -23.898 -33.774 75.947 1.00 91.94 622 ARG A N 1
ATOM 4876 C CA . ARG A 1 622 ? -24.862 -33.113 76.853 1.00 91.94 622 ARG A CA 1
ATOM 4877 C C . ARG A 1 622 ? -25.324 -34.042 77.977 1.00 91.94 622 ARG A C 1
ATOM 4879 O O . ARG A 1 622 ? -25.457 -33.595 79.110 1.00 91.94 622 ARG A O 1
ATOM 4886 N N . LYS A 1 623 ? -25.457 -35.352 77.716 1.00 92.12 623 LYS A N 1
ATOM 4887 C CA . LYS A 1 623 ? -25.672 -36.364 78.775 1.00 92.12 623 LYS A CA 1
ATOM 4888 C C . LYS A 1 623 ? -24.548 -36.348 79.812 1.00 92.12 623 LYS A C 1
ATOM 4890 O O . LYS A 1 623 ? -24.824 -36.319 81.007 1.00 92.12 623 LYS A O 1
ATOM 4895 N N . ASN A 1 624 ? -23.294 -36.325 79.354 1.00 92.25 624 ASN A N 1
ATOM 4896 C CA . ASN A 1 624 ? -22.136 -36.251 80.244 1.00 92.25 624 ASN A CA 1
ATOM 4897 C C . ASN A 1 624 ? -22.096 -34.923 81.024 1.00 92.25 624 ASN A C 1
ATOM 4899 O O . ASN A 1 624 ? -21.800 -34.921 82.215 1.00 92.25 624 ASN A O 1
ATOM 4903 N N . TRP A 1 625 ? -22.449 -33.799 80.390 1.00 94.00 625 TRP A N 1
ATOM 4904 C CA . TRP A 1 625 ? -22.566 -32.510 81.083 1.00 94.00 625 TRP A CA 1
ATOM 4905 C C . TRP A 1 625 ? -23.612 -32.548 82.199 1.00 94.00 625 TRP A C 1
ATOM 4907 O O . TRP A 1 625 ? -23.312 -32.122 83.309 1.00 94.00 625 TRP A O 1
ATOM 4917 N N . ILE A 1 626 ? -24.790 -33.134 81.959 1.00 93.12 626 ILE A N 1
ATOM 4918 C CA . ILE A 1 626 ? -25.825 -33.308 82.992 1.00 93.12 626 ILE A CA 1
ATOM 4919 C C . ILE A 1 626 ? -25.303 -34.137 84.176 1.00 93.12 626 ILE A C 1
ATOM 4921 O O . ILE A 1 626 ? -25.553 -33.783 85.328 1.00 93.12 626 ILE A O 1
ATOM 4925 N N . GLU A 1 627 ? -24.590 -35.240 83.925 1.00 93.50 627 GLU A N 1
ATOM 4926 C CA . GLU A 1 627 ? -24.023 -36.072 84.997 1.00 93.50 627 GLU A CA 1
ATOM 4927 C C . GLU A 1 627 ? -22.971 -35.327 85.823 1.00 93.50 627 GLU A C 1
ATOM 4929 O O . GLU A 1 627 ? -22.931 -35.473 87.047 1.00 93.50 627 GLU A O 1
ATOM 4934 N N . LEU A 1 628 ? -22.129 -34.520 85.175 1.00 93.00 628 LEU A N 1
ATOM 4935 C CA . LEU A 1 628 ? -21.118 -33.713 85.853 1.00 93.00 628 LEU A CA 1
ATOM 4936 C C . LEU A 1 628 ? -21.763 -32.598 86.686 1.00 93.00 628 LEU A C 1
ATOM 4938 O O . LEU A 1 628 ? -21.471 -32.504 87.880 1.00 93.00 628 LEU A O 1
ATOM 4942 N N . LEU A 1 629 ? -22.715 -31.854 86.115 1.00 92.50 629 LEU A N 1
ATOM 4943 C CA . LEU A 1 629 ? -23.431 -30.776 86.804 1.00 92.50 629 LEU A CA 1
ATOM 4944 C C . LEU A 1 629 ? -24.237 -31.286 88.012 1.00 92.50 629 LEU A C 1
ATOM 4946 O O . LEU A 1 629 ? -24.219 -30.653 89.061 1.00 92.50 629 LEU A O 1
ATOM 4950 N N . LYS A 1 630 ? -24.862 -32.474 87.929 1.00 91.75 630 LYS A N 1
ATOM 4951 C CA . LYS A 1 630 ? -25.562 -33.116 89.069 1.00 91.75 630 LYS A CA 1
ATOM 4952 C C . LYS A 1 630 ? -24.649 -33.470 90.246 1.00 91.75 630 LYS A C 1
ATOM 4954 O O . LYS A 1 630 ? -25.141 -33.683 91.349 1.00 91.75 630 LYS A O 1
ATOM 4959 N N . ASN A 1 631 ? -23.349 -33.597 89.996 1.00 91.38 631 ASN A N 1
ATOM 4960 C CA . ASN A 1 631 ? -22.335 -33.915 90.998 1.00 91.38 631 ASN A CA 1
ATOM 4961 C C . ASN A 1 631 ? -21.491 -32.683 91.375 1.00 91.38 631 ASN A C 1
ATOM 4963 O O . ASN A 1 631 ? -20.366 -32.857 91.851 1.00 91.38 631 ASN A O 1
ATOM 4967 N N . ASP A 1 632 ? -21.996 -31.471 91.114 1.00 85.50 632 ASP A N 1
ATOM 4968 C CA . ASP A 1 632 ? -21.314 -30.191 91.351 1.00 85.50 632 ASP A CA 1
ATOM 4969 C C . ASP A 1 632 ? -19.932 -30.098 90.670 1.00 85.50 632 ASP A C 1
ATOM 4971 O O . ASP A 1 632 ? -18.991 -29.496 91.193 1.00 85.50 632 ASP A O 1
ATOM 4975 N N . LYS A 1 633 ? -19.777 -30.730 89.498 1.00 87.12 633 LYS A N 1
ATOM 4976 C CA . LYS A 1 633 ? -18.557 -30.658 88.681 1.00 87.12 633 LYS A CA 1
ATOM 4977 C C . LYS A 1 633 ? -18.806 -29.816 87.439 1.00 87.12 633 LYS A C 1
ATOM 4979 O O . LYS A 1 633 ? -19.695 -30.136 86.658 1.00 87.12 633 LYS A O 1
ATOM 4984 N N . ASP A 1 634 ? -17.967 -28.806 87.230 1.00 84.19 634 ASP A N 1
ATOM 4985 C CA . ASP A 1 634 ? -17.982 -27.969 86.028 1.00 84.19 634 ASP A CA 1
ATOM 4986 C C . ASP A 1 634 ? -17.445 -28.753 84.809 1.00 84.19 634 ASP A C 1
ATOM 4988 O O . ASP A 1 634 ? -16.269 -29.142 84.804 1.00 84.19 634 ASP A O 1
ATOM 4992 N N . PRO A 1 635 ? -18.272 -29.029 83.782 1.00 87.69 635 PRO A N 1
ATOM 4993 C CA . PRO A 1 635 ? -17.824 -29.703 82.571 1.00 87.69 635 PRO A CA 1
ATOM 4994 C C . PRO A 1 635 ? -17.161 -28.755 81.552 1.00 87.69 635 PRO A C 1
ATOM 4996 O O . PRO A 1 635 ? -16.597 -29.237 80.567 1.00 87.69 635 PRO A O 1
ATOM 4999 N N . PHE A 1 636 ? -17.210 -27.434 81.756 1.00 90.62 636 PHE A N 1
ATOM 5000 C CA . PHE A 1 636 ? -16.819 -26.414 80.779 1.00 90.62 636 PHE A CA 1
ATOM 5001 C C . PHE A 1 636 ? -15.389 -25.912 81.007 1.00 90.62 636 PHE A C 1
ATOM 5003 O O . PHE A 1 636 ? -15.135 -24.745 81.320 1.00 90.62 636 PHE A O 1
ATOM 5010 N N . THR A 1 637 ? -14.416 -26.807 80.828 1.00 89.56 637 THR A N 1
ATOM 5011 C CA . THR A 1 637 ? -12.996 -26.420 80.817 1.00 89.56 637 THR A CA 1
ATOM 5012 C C . THR A 1 637 ? -12.674 -25.555 79.595 1.00 89.56 637 THR A C 1
ATOM 5014 O O . THR A 1 637 ? -13.370 -25.614 78.583 1.00 89.56 637 THR A O 1
ATOM 5017 N N . ASP A 1 638 ? -11.584 -24.785 79.645 1.00 86.94 638 ASP A N 1
ATOM 5018 C CA . ASP A 1 638 ? -11.178 -23.936 78.511 1.00 86.94 638 ASP A CA 1
ATOM 5019 C C . ASP A 1 638 ? -10.957 -24.742 77.221 1.00 86.94 638 ASP A C 1
ATOM 5021 O O . ASP A 1 638 ? -11.257 -24.262 76.132 1.00 86.94 638 ASP A O 1
ATOM 5025 N N . GLN A 1 639 ? -10.506 -25.996 77.338 1.00 88.88 639 GLN A N 1
ATOM 5026 C CA . GLN A 1 639 ? -10.393 -26.906 76.198 1.00 88.88 639 GLN A CA 1
ATOM 5027 C C . GLN A 1 639 ? -11.768 -27.261 75.616 1.00 88.88 639 GLN A C 1
ATOM 5029 O O . GLN A 1 639 ? -11.939 -27.238 74.401 1.00 88.88 639 GLN A O 1
ATOM 5034 N N . VAL A 1 640 ? -12.744 -27.580 76.471 1.00 89.00 640 VAL A N 1
ATOM 5035 C CA . VAL A 1 640 ? -14.107 -27.914 76.032 1.00 89.00 640 VAL A CA 1
ATOM 5036 C C . VAL A 1 640 ? -14.746 -26.712 75.339 1.00 89.00 640 VAL A C 1
ATOM 5038 O O . VAL A 1 640 ? -15.325 -26.872 74.271 1.00 89.00 640 VAL A O 1
ATOM 5041 N N . LEU A 1 641 ? -14.592 -25.506 75.892 1.00 90.06 641 LEU A N 1
ATOM 5042 C CA . LEU A 1 641 ? -15.111 -24.280 75.280 1.00 90.06 641 LEU A CA 1
ATOM 5043 C C . LEU A 1 641 ? -14.439 -23.969 73.932 1.00 90.06 641 LEU A C 1
ATOM 5045 O O . LEU A 1 641 ? -15.120 -23.563 72.994 1.00 90.06 641 LEU A O 1
ATOM 5049 N N . GLU A 1 642 ? -13.133 -24.207 73.791 1.00 88.31 642 GLU A N 1
ATOM 5050 C CA . GLU A 1 642 ? -12.435 -24.030 72.509 1.00 88.31 642 GLU A CA 1
ATOM 5051 C C . GLU A 1 642 ? -12.952 -24.992 71.428 1.00 88.31 642 GLU A C 1
ATOM 5053 O O . GLU A 1 642 ? -13.138 -24.589 70.280 1.00 88.31 642 GLU A O 1
ATOM 5058 N N . GLU A 1 643 ? -13.231 -26.248 71.788 1.00 88.25 643 GLU A N 1
ATOM 5059 C CA . GLU A 1 643 ? -13.801 -27.240 70.868 1.00 88.25 643 GLU A CA 1
ATOM 5060 C C . GLU A 1 643 ? -15.211 -26.849 70.395 1.00 88.25 643 GLU A C 1
ATOM 5062 O O . GLU A 1 643 ? -15.548 -27.069 69.230 1.00 88.25 643 GLU A O 1
ATOM 5067 N N . LEU A 1 644 ? -16.014 -26.221 71.262 1.00 88.12 644 LEU A N 1
ATOM 5068 C CA . LEU A 1 644 ? -17.381 -25.790 70.945 1.00 88.12 644 LEU A CA 1
ATOM 5069 C C . LEU A 1 644 ? -17.455 -24.643 69.926 1.00 88.12 644 LEU A C 1
ATOM 5071 O O . LEU A 1 644 ? -18.508 -24.447 69.327 1.00 88.12 644 LEU A O 1
ATOM 5075 N N . LYS A 1 645 ? -16.359 -23.918 69.659 1.00 85.19 645 LYS A N 1
ATOM 5076 C CA . LYS A 1 645 ? -16.329 -22.877 68.607 1.00 85.19 645 LYS A CA 1
ATOM 5077 C C . LYS A 1 645 ? -16.527 -23.436 67.196 1.00 85.19 645 LYS A C 1
ATOM 5079 O O . LYS A 1 645 ? -16.881 -22.685 66.290 1.00 85.19 645 LYS A O 1
ATOM 5084 N N . TYR A 1 646 ? -16.249 -24.726 67.008 1.00 80.25 646 TYR A N 1
ATOM 5085 C CA . TYR A 1 646 ? -16.282 -25.416 65.716 1.00 80.25 646 TYR A CA 1
ATOM 5086 C C . TYR A 1 646 ? -17.473 -26.377 65.575 1.00 80.25 646 TYR A C 1
ATOM 5088 O O . TYR A 1 646 ? -17.589 -27.054 64.549 1.00 80.25 646 TYR A O 1
ATOM 5096 N N . GLU A 1 647 ? -18.313 -26.475 66.609 1.00 73.62 647 GLU A N 1
ATOM 5097 C CA . GLU A 1 647 ? -19.516 -27.316 66.664 1.00 73.62 647 GLU A CA 1
ATOM 5098 C C . GLU A 1 647 ? -20.751 -26.527 66.216 1.00 73.62 647 GLU A C 1
ATOM 5100 O O . GLU A 1 647 ? -21.530 -27.091 65.399 1.00 73.62 647 GLU A O 1
#

Mean predicted aligned error: 16.59 Å